Protein AF-0000000084528500 (afdb_homodimer)

Organism: NCBI:txid1123501

InterPro domains:
  IPR003439 ABC transporter-like, ATP-binding domain [PF00005] (22-163)
  IPR003439 ABC transporter-like, ATP-binding domain [PS50893] (4-236)
  IPR003593 AAA+ ATPase domain [SM00382] (30-213)
  IPR008995 Molybdate/tungstate binding, C-terminal [SSF50331] (239-343)
  IPR013611 Transport-associated OB, type 2 [PF08402] (271-343)
  IPR017871 ABC transporter-like, conserved site [PS00211] (136-150)
  IPR027417 P-loop containing nucleoside triphosphate hydrolase [G3DSA:3.40.50.300] (1-238)
  IPR027417 P-loop containing nucleoside triphosphate hydrolase [SSF52540] (4-242)
  IPR050093 ABC Transporter, Small Molecule Importer [PTHR42781] (4-311)

Solvent-accessible surface area (backbone atoms only — not comparable to full-atom values): 35583 Å² total; per-residue (Å²): 98,33,30,37,38,34,44,42,27,20,31,60,56,90,89,51,93,58,49,39,26,48,48,35,64,47,77,42,53,60,36,34,34,36,19,41,31,33,54,84,87,22,25,55,69,58,52,52,31,38,72,40,46,80,36,83,61,70,40,62,46,41,22,52,66,84,38,75,43,79,85,40,53,34,91,74,59,42,40,36,74,39,49,61,87,35,74,70,57,67,90,35,32,43,39,49,48,25,22,40,60,39,51,76,70,64,52,54,68,69,55,36,53,49,48,29,51,52,34,31,46,75,56,70,42,69,89,45,44,78,40,40,51,85,76,43,55,72,66,53,40,44,36,45,33,51,31,27,50,51,63,67,61,46,30,30,43,34,32,37,36,76,54,74,89,48,42,69,70,55,32,54,55,48,49,51,49,52,42,51,50,33,64,74,68,34,34,9,30,42,32,31,38,62,49,64,45,58,39,26,59,57,24,62,28,35,34,35,29,56,83,13,25,72,73,50,73,38,41,40,66,48,49,65,67,57,38,81,40,69,68,50,29,43,73,70,60,41,70,27,75,45,61,36,34,29,52,93,52,25,34,42,38,86,80,42,75,29,62,49,38,90,84,66,69,70,41,67,23,31,37,31,39,46,24,66,57,43,37,82,36,79,49,100,49,42,58,41,66,31,32,27,74,40,77,43,53,43,68,78,31,21,39,33,33,29,36,32,80,90,42,72,40,51,33,36,33,50,50,77,67,42,65,74,60,44,81,72,29,80,51,44,30,14,47,51,35,84,57,50,35,73,29,68,60,132,97,33,30,37,38,34,43,42,27,20,33,62,56,90,90,51,92,58,50,39,26,48,48,34,63,48,77,43,52,62,36,34,34,37,20,41,32,32,55,84,87,22,24,56,68,58,52,51,31,37,72,40,45,79,36,82,60,69,40,62,46,41,23,52,66,83,36,74,42,80,86,40,54,33,92,73,60,40,40,36,76,39,47,62,86,34,75,70,57,67,90,34,30,42,40,50,48,25,24,41,61,38,52,76,71,63,51,54,68,70,55,37,52,51,49,27,52,53,34,31,46,75,57,70,43,71,90,46,44,78,39,38,51,84,77,42,54,72,65,53,42,44,36,46,34,50,32,27,49,50,61,68,59,45,30,30,41,33,33,37,35,77,52,74,90,48,42,69,70,55,33,54,54,49,49,52,49,52,42,50,51,34,63,73,68,33,34,9,30,43,32,32,37,62,49,63,45,60,40,26,58,56,23,62,28,35,34,36,30,54,82,13,25,71,71,50,74,38,40,41,67,47,48,64,68,57,38,79,42,68,69,50,30,43,72,71,61,42,70,28,73,44,61,36,35,30,51,93,53,24,33,42,37,85,80,42,74,29,61,49,37,90,84,64,69,70,41,68,25,31,36,32,40,47,24,66,58,44,38,82,35,79,51,100,50,43,57,41,68,30,31,27,76,40,78,43,53,44,68,78,30,22,38,33,33,30,36,33,81,90,41,72,39,51,32,36,34,52,48,77,66,42,64,75,60,47,82,73,30,79,48,43,29,15,46,50,34,84,56,50,36,73,29,68,61,129

Nearest PDB structures (foldseek):
  2it1-assembly1_B  TM=8.394E-01  e=1.372E-37  Pyrococcus horikoshii
  6yir-assembly1_A  TM=8.709E-01  e=1.595E-36  Bacillus subtilis subsp. subtilis str. 168
  3pux-assembly1_B  TM=8.448E-01  e=1.468E-35  Escherichia coli K-12
  1z47-assembly1_B-2  TM=8.532E-01  e=1.468E-35  Alicyclobacillus acidocaldarius
  2r6g-assembly1_A  TM=8.689E-01  e=7.107E-35  Escherichia coli K-12

Foldseek 3Di:
DWKKWWAQFWADDPPDPDTLAGGDTDIFGQLFEEEAAEDPSSCQVVVLCCQLQVDQTPDTFMDTRRHTCNVPHNLRNLEFEQEEQLPFDQVDFLLCSLLVNVVVVPHDPVLSNVLSQVLCVLLPNHPRRGPGLVVDDSLSSLSSSVSSRPSVPGQEYEYEASPVPDDPVSSVVVLVSVQVVSNVSSHGYYYYDHDLVSSLSRGQWYFYGDNNYTQDIDHSVCLQQPPAAPVSNVSNQWDFKFWFWDDPQWTDTPLGTFGADPPDDTTTFIKTFHQAQKFFDDDPTAKFKWFFADWDDPPQWIWTWTHGDPGIDIHIGGPVVCVVHDHRDIGMIGHDNSRMYTHHDD/DWKKWWAQFWADDPPDPDTLAGGDTDIFGQLFEEEAAEDPSSCQVVVLCCQLQVDQTPDTFMDTRRHTCNVPHNLRSLEFEQEEQLPFDQVDFLLCSLLVNVVVVPHDPVLSNVLSQVLCVLLPNHPRRGPGLVPDDSLSSLSSSVSSRPSVPGQEYEYEASPVPDDPVSSVVVLVSQQVVSNVSSHGYYYYDHDLVSSLSRGQWYFYGDNNYTQDIDHSVCLQQPPAAPVSNVSNQWDFKFWFWDDPQWTDTPLGIFGADPPDDTTTFIKTFHQAQKFFDDDPTAKFKWFFADWDDPPQWIWTWTDGDPGIDIHIGGPVVCVVHDHRDIGMIGHDNSRMYTHHDD

Secondary structure (DSSP, 8-state):
---EEEEEEEE--TT-SS-SEEEEEEEE-TT-EEEEE--TTSSHHHHHHHHHTSS--SEEEEEETTEE-TTS-GGGS-EEEE-TTTT--TTS-HHHHHHHHHHHTT--HHHHHHHHHHHHHHTT-TT-TT--GGGS-HHHHHHHHHHHHHHT--SEEEEESTTTTS-HHHHHHHHHHHHHHHHHHT-EEEEEES-HHHHHHH-SEEEEEETTEEEEEE-HHHHHHS-SSHHHHHHTT--EEEEEEEETTEEEETTEEEEPPTTPPPEEEEEEE-GGG-EES--SS-EEEEEEEEEEE-SSSEEEEEEETTEEEEEEE-HHHHTTS-TT-EEEEE--GGG-EEEPP-/---EEEEEEEE--TT-SS-SEEEEEEEE-TT-EEEEE--TTSSHHHHHHHHHTSS--SEEEEEETTEE-TTS-GGGS-EEEE-TTTT--TTS-HHHHHHHHHHHTT--HHHHHHHHHHHHHHTT-TT-TT--GGGS-HHHHHHHHHHHHHHT--SEEEEESTTTTS-HHHHHHHHHHHHHHHHHHT-EEEEEES-HHHHHHH-SEEEEEETTEEEEEE-HHHHHHS-SSHHHHHHTT--EEEEEEEETTEEEETTEEEEPPTTPPPEEEEEEE-GGG-EES--SS-EEEEEEEEEEE-SSSEEEEEEETTEEEEEEE-HHHHTTS-TT-EEEEE--GGG-EEEPP-

Structure (mmCIF, N/CA/C/O backbone):
data_AF-0000000084528500-model_v1
#
loop_
_entity.id
_entity.type
_entity.pdbx_description
1 polymer 'ABC-type spermidine/putrescine transport system, ATPase component'
#
loop_
_atom_site.group_PDB
_atom_site.id
_atom_site.type_symbol
_atom_site.label_atom_id
_atom_site.label_alt_id
_atom_site.label_comp_id
_atom_site.label_asym_id
_atom_site.label_entity_id
_atom_site.label_seq_id
_atom_site.pdbx_PDB_ins_code
_atom_site.Cartn_x
_atom_site.Cartn_y
_atom_site.Cartn_z
_atom_site.occupancy
_atom_site.B_iso_or_equiv
_atom_site.auth_seq_id
_atom_site.auth_comp_id
_atom_site.auth_asym_id
_atom_site.auth_atom_id
_atom_site.pdbx_PDB_model_num
ATOM 1 N N . MET A 1 1 ? -4.234 -32.219 -4.156 1 77 1 MET A N 1
ATOM 2 C CA . MET A 1 1 ? -3.953 -30.953 -4.801 1 77 1 MET A CA 1
ATOM 3 C C . MET A 1 1 ? -3.949 -31.094 -6.32 1 77 1 MET A C 1
ATOM 5 O O . MET A 1 1 ? -3.816 -32.219 -6.84 1 77 1 MET A O 1
ATOM 9 N N . THR A 1 2 ? -4.445 -29.969 -7.035 1 87.19 2 THR A N 1
ATOM 10 C CA . THR A 1 2 ? -4.719 -30.234 -8.445 1 87.19 2 THR A CA 1
ATOM 11 C C . THR A 1 2 ? -4.297 -29.047 -9.305 1 87.19 2 THR A C 1
ATOM 13 O O . THR A 1 2 ? -4.215 -27.922 -8.812 1 87.19 2 THR A O 1
ATOM 16 N N . ARG A 1 3 ? -3.967 -29.453 -10.445 1 95.12 3 ARG A N 1
ATOM 17 C CA . ARG A 1 3 ? -3.723 -28.453 -11.484 1 95.12 3 ARG A CA 1
ATOM 18 C C . ARG A 1 3 ? -5.02 -27.766 -11.906 1 95.12 3 ARG A C 1
ATOM 20 O O . ARG A 1 3 ? -6.062 -28.422 -12.016 1 95.12 3 ARG A O 1
ATOM 27 N N . VAL A 1 4 ? -4.938 -26.5 -12.078 1 97.75 4 VAL A N 1
ATOM 28 C CA . VAL A 1 4 ? -6.094 -25.734 -12.547 1 97.75 4 VAL A CA 1
ATOM 29 C C . VAL A 1 4 ? -5.82 -25.188 -13.945 1 97.75 4 VAL A C 1
ATOM 31 O O . VAL A 1 4 ? -4.762 -24.609 -14.188 1 97.75 4 VAL A O 1
ATOM 34 N N . THR A 1 5 ? -6.766 -25.406 -14.836 1 98.12 5 THR A N 1
ATOM 35 C CA . THR A 1 5 ? -6.648 -24.875 -16.188 1 98.12 5 THR A CA 1
ATOM 36 C C . THR A 1 5 ? -7.863 -24.031 -16.547 1 98.12 5 THR A C 1
ATOM 38 O O . THR A 1 5 ? -9.008 -24.469 -16.391 1 98.12 5 THR A O 1
ATOM 41 N N . LEU A 1 6 ? -7.621 -22.828 -16.875 1 98.25 6 LEU A N 1
ATOM 42 C CA . LEU A 1 6 ? -8.625 -21.938 -17.438 1 98.25 6 LEU A CA 1
ATOM 43 C C . LEU A 1 6 ? -8.445 -21.812 -18.953 1 98.25 6 LEU A C 1
ATOM 45 O O . LEU A 1 6 ? -7.359 -21.469 -19.422 1 98.25 6 LEU A O 1
ATOM 49 N N . ASP A 1 7 ? -9.484 -22.109 -19.656 1 98.06 7 ASP A N 1
ATOM 50 C CA . ASP A 1 7 ? -9.422 -22.094 -21.109 1 98.06 7 ASP A CA 1
ATOM 51 C C . ASP A 1 7 ? -10.359 -21.047 -21.703 1 98.06 7 ASP A C 1
ATOM 53 O O . ASP A 1 7 ? -11.57 -21.281 -21.812 1 98.06 7 ASP A O 1
ATOM 57 N N . ALA A 1 8 ? -9.812 -19.938 -22.172 1 97.81 8 ALA A N 1
ATOM 58 C CA . ALA A 1 8 ? -10.539 -18.828 -22.797 1 97.81 8 ALA A CA 1
ATOM 59 C C . ALA A 1 8 ? -11.781 -18.453 -22 1 97.81 8 ALA A C 1
ATOM 61 O O . ALA A 1 8 ? -12.867 -18.328 -22.562 1 97.81 8 ALA A O 1
ATOM 62 N N . LEU A 1 9 ? -11.578 -18.422 -20.766 1 97.38 9 LEU A N 1
ATOM 63 C CA . LEU A 1 9 ? -12.68 -18.141 -19.859 1 97.38 9 LEU A CA 1
ATOM 64 C C . LEU A 1 9 ? -13.203 -16.719 -20.062 1 97.38 9 LEU A C 1
ATOM 66 O O . LEU A 1 9 ? -12.438 -15.758 -20.047 1 97.38 9 LEU A O 1
ATOM 70 N N . THR A 1 10 ? -14.484 -16.594 -20.328 1 97.81 10 THR A N 1
ATOM 71 C CA . THR A 1 10 ? -15.102 -15.312 -20.656 1 97.81 10 THR A CA 1
ATOM 72 C C . THR A 1 10 ? -16.359 -15.086 -19.828 1 97.81 10 THR A C 1
ATOM 74 O O . THR A 1 10 ? -17.125 -16.016 -19.594 1 97.81 10 THR A O 1
ATOM 77 N N . ALA A 1 11 ? -16.531 -13.906 -19.297 1 97.12 11 ALA A N 1
ATOM 78 C CA . ALA A 1 11 ? -17.75 -13.516 -18.578 1 97.12 11 ALA A CA 1
ATOM 79 C C . ALA A 1 11 ? -18.281 -12.18 -19.094 1 97.12 11 ALA A C 1
ATOM 81 O O . ALA A 1 11 ? -17.594 -11.156 -19.016 1 97.12 11 ALA A O 1
ATOM 82 N N . VAL A 1 12 ? -19.438 -12.234 -19.594 1 94.5 12 VAL A N 1
ATOM 83 C CA . VAL A 1 12 ? -20.156 -11.031 -20 1 94.5 12 VAL A CA 1
ATOM 84 C C . VAL A 1 12 ? -21.406 -10.867 -19.156 1 94.5 12 VAL A C 1
ATOM 86 O O . VAL A 1 12 ? -22.297 -11.719 -19.172 1 94.5 12 VAL A O 1
ATOM 89 N N . TYR A 1 13 ? -21.438 -9.836 -18.391 1 90.69 13 TYR A N 1
ATOM 90 C CA . TYR A 1 13 ? -22.641 -9.555 -17.609 1 90.69 13 TYR A CA 1
ATOM 91 C C . TYR A 1 13 ? -23.734 -8.992 -18.5 1 90.69 13 TYR A C 1
ATOM 93 O O . TYR A 1 13 ? -23.469 -8.273 -19.453 1 90.69 13 TYR A O 1
ATOM 101 N N . PRO A 1 14 ? -24.953 -9.234 -18.125 1 87.38 14 PRO A N 1
ATOM 102 C CA . PRO A 1 14 ? -26.062 -8.695 -18.922 1 87.38 14 PRO A CA 1
ATOM 103 C C . PRO A 1 14 ? -26.047 -7.168 -18.984 1 87.38 14 PRO A C 1
ATOM 105 O O . PRO A 1 14 ? -25.891 -6.5 -17.969 1 87.38 14 PRO A O 1
ATOM 108 N N . GLY A 1 15 ? -26.094 -6.629 -20.172 1 85.31 15 GLY A N 1
ATOM 109 C CA . GLY A 1 15 ? -26.172 -5.191 -20.375 1 85.31 15 GLY A CA 1
ATOM 110 C C . GLY A 1 15 ? -24.812 -4.516 -20.422 1 85.31 15 GLY A C 1
ATOM 111 O O . GLY A 1 15 ? -24.719 -3.314 -20.688 1 85.31 15 GLY A O 1
ATOM 112 N N . ALA A 1 16 ? -23.844 -5.379 -20.141 1 84.5 16 ALA A N 1
ATOM 113 C CA . ALA A 1 16 ? -22.516 -4.781 -20.156 1 84.5 16 ALA A CA 1
ATOM 114 C C . ALA A 1 16 ? -22.016 -4.539 -21.578 1 84.5 16 ALA A C 1
ATOM 116 O O . ALA A 1 16 ? -22.312 -5.324 -22.484 1 84.5 16 ALA A O 1
ATOM 117 N N . ALA A 1 17 ? -21.328 -3.424 -21.75 1 83.81 17 ALA A N 1
ATOM 118 C CA . ALA A 1 17 ? -20.797 -3.066 -23.062 1 83.81 17 ALA A CA 1
ATOM 119 C C . ALA A 1 17 ? -19.594 -3.926 -23.422 1 83.81 17 ALA A C 1
ATOM 121 O O . ALA A 1 17 ? -19.297 -4.121 -24.609 1 83.81 17 ALA A O 1
ATOM 122 N N . ALA A 1 18 ? -18.906 -4.441 -22.422 1 88.44 18 ALA A N 1
ATOM 123 C CA . ALA A 1 18 ? -17.688 -5.234 -22.625 1 88.44 18 ALA A CA 1
ATOM 124 C C . ALA A 1 18 ? -17.609 -6.371 -21.609 1 88.44 18 ALA A C 1
ATOM 126 O O . ALA A 1 18 ? -18.219 -6.301 -20.531 1 88.44 18 ALA A O 1
ATOM 127 N N . PRO A 1 19 ? -16.875 -7.445 -22.031 1 93.38 19 PRO A N 1
ATOM 128 C CA . PRO A 1 19 ? -16.703 -8.555 -21.094 1 93.38 19 PRO A CA 1
ATOM 129 C C . PRO A 1 19 ? -15.914 -8.164 -19.844 1 93.38 19 PRO A C 1
ATOM 131 O O . PRO A 1 19 ? -14.961 -7.383 -19.938 1 93.38 19 PRO A O 1
ATOM 134 N N . ALA A 1 20 ? -16.312 -8.672 -18.719 1 92.88 20 ALA A N 1
ATOM 135 C CA . ALA A 1 20 ? -15.555 -8.5 -17.484 1 92.88 20 ALA A CA 1
ATOM 136 C C . ALA A 1 20 ? -14.266 -9.305 -17.531 1 92.88 20 ALA A C 1
ATOM 138 O O . ALA A 1 20 ? -13.219 -8.844 -17.062 1 92.88 20 ALA A O 1
ATOM 139 N N . VAL A 1 21 ? -14.375 -10.461 -18.031 1 96.44 21 VAL A N 1
ATOM 140 C CA . VAL A 1 21 ? -13.242 -11.328 -18.328 1 96.44 21 VAL A CA 1
ATOM 141 C C . VAL A 1 21 ? -13.273 -11.742 -19.797 1 96.44 21 VAL A C 1
ATOM 143 O O . VAL A 1 21 ? -14.281 -12.266 -20.281 1 96.44 21 VAL A O 1
ATOM 146 N N . ASP A 1 22 ? -12.188 -11.516 -20.453 1 97.19 22 ASP A N 1
ATOM 147 C CA . ASP A 1 22 ? -12.18 -11.68 -21.891 1 97.19 22 ASP A CA 1
ATOM 148 C C . ASP A 1 22 ? -11.141 -12.711 -22.328 1 97.19 22 ASP A C 1
ATOM 150 O O . ASP A 1 22 ? -10.016 -12.359 -22.703 1 97.19 22 ASP A O 1
ATOM 154 N N . GLY A 1 23 ? -11.578 -13.961 -22.344 1 97.5 23 GLY A N 1
ATOM 155 C CA . GLY A 1 23 ? -10.758 -15.039 -22.891 1 97.5 23 GLY A CA 1
ATOM 156 C C . GLY A 1 23 ? -9.547 -15.352 -22.031 1 97.5 23 GLY A C 1
ATOM 157 O O . GLY A 1 23 ? -8.43 -15.445 -22.547 1 97.5 23 GLY A O 1
ATOM 158 N N . LEU A 1 24 ? -9.719 -15.438 -20.734 1 97.31 24 LEU A N 1
ATOM 159 C CA . LEU A 1 24 ? -8.633 -15.703 -19.812 1 97.31 24 LEU A CA 1
ATOM 160 C C . LEU A 1 24 ? -8.148 -17.141 -19.938 1 97.31 24 LEU A C 1
ATOM 162 O O . LEU A 1 24 ? -8.906 -18.078 -19.672 1 97.31 24 LEU A O 1
ATOM 166 N N . THR A 1 25 ? -6.949 -17.344 -20.406 1 98.25 25 THR A N 1
ATOM 167 C CA . THR A 1 25 ? -6.293 -18.656 -20.469 1 98.25 25 THR A CA 1
ATOM 168 C C . THR A 1 25 ? -5.102 -18.703 -19.516 1 98.25 25 THR A C 1
ATOM 170 O O . THR A 1 25 ? -4.172 -17.906 -19.641 1 98.25 25 THR A O 1
ATOM 173 N N . LEU A 1 26 ? -5.164 -19.609 -18.594 1 97.94 26 LEU A N 1
ATOM 174 C CA . LEU A 1 26 ? -4.156 -19.672 -17.547 1 97.94 26 LEU A CA 1
ATOM 175 C C . LEU A 1 26 ? -4.039 -21.094 -16.984 1 97.94 26 LEU A C 1
ATOM 177 O O . LEU A 1 26 ? -5.051 -21.781 -16.812 1 97.94 26 LEU A O 1
ATOM 181 N N . GLU A 1 27 ? -2.869 -21.5 -16.797 1 97.94 27 GLU A N 1
ATOM 182 C CA . GLU A 1 27 ? -2.607 -22.781 -16.125 1 97.94 27 GLU A CA 1
ATOM 183 C C . GLU A 1 27 ? -1.899 -22.578 -14.797 1 97.94 27 GLU A C 1
ATOM 185 O O . GLU A 1 27 ? -0.938 -21.812 -14.703 1 97.94 27 GLU A O 1
ATOM 190 N N . VAL A 1 28 ? -2.398 -23.219 -13.789 1 98.06 28 VAL A N 1
ATOM 191 C CA . VAL A 1 28 ? -1.789 -23.219 -12.461 1 98.06 28 VAL A CA 1
ATOM 192 C C . VAL A 1 28 ? -1.353 -24.625 -12.094 1 98.06 28 VAL A C 1
ATOM 194 O O . VAL A 1 28 ? -2.18 -25.547 -12.008 1 98.06 28 VAL A O 1
ATOM 197 N N . ALA A 1 29 ? -0.082 -24.797 -11.859 1 97.81 29 ALA A N 1
ATOM 198 C CA . ALA A 1 29 ? 0.453 -26.125 -11.547 1 97.81 29 ALA A CA 1
ATOM 199 C C . ALA A 1 29 ? 0.038 -26.562 -10.141 1 97.81 29 ALA A C 1
ATOM 201 O O . ALA A 1 29 ? -0.334 -25.734 -9.312 1 97.81 29 ALA A O 1
ATOM 202 N N . GLU A 1 30 ? 0.083 -27.859 -10 1 96.94 30 GLU A N 1
ATOM 203 C CA . GLU A 1 30 ? -0.195 -28.422 -8.68 1 96.94 30 GLU A CA 1
ATOM 204 C C . GLU A 1 30 ? 0.741 -27.828 -7.625 1 96.94 30 GLU A C 1
ATOM 206 O O . GLU A 1 30 ? 1.959 -27.812 -7.812 1 96.94 30 GLU A O 1
ATOM 211 N N . GLY A 1 31 ? 0.148 -27.234 -6.574 1 96.56 31 GLY A N 1
ATOM 212 C CA . GLY A 1 31 ? 0.925 -26.703 -5.465 1 96.56 31 GLY A CA 1
ATOM 213 C C . GLY A 1 31 ? 1.456 -25.312 -5.715 1 96.56 31 GLY A C 1
ATOM 214 O O . GLY A 1 31 ? 2.102 -24.719 -4.848 1 96.56 31 GLY A O 1
ATOM 215 N N . GLU A 1 32 ? 1.142 -24.75 -6.828 1 97.62 32 GLU A N 1
ATOM 216 C CA . GLU A 1 32 ? 1.616 -23.422 -7.207 1 97.62 32 GLU A CA 1
ATOM 217 C C . GLU A 1 32 ? 0.691 -22.328 -6.672 1 97.62 32 GLU A C 1
ATOM 219 O O . GLU A 1 32 ? -0.52 -22.531 -6.562 1 97.62 32 GLU A O 1
ATOM 224 N N . LEU A 1 33 ? 1.233 -21.234 -6.277 1 98.06 33 LEU A N 1
ATOM 225 C CA . LEU A 1 33 ? 0.453 -20.031 -5.98 1 98.06 33 LEU A CA 1
ATOM 226 C C . LEU A 1 33 ? 0.587 -19 -7.098 1 98.06 33 LEU A C 1
ATOM 228 O O . LEU A 1 33 ? 1.679 -18.484 -7.34 1 98.06 33 LEU A O 1
ATOM 232 N N . VAL A 1 34 ? -0.53 -18.75 -7.738 1 98.44 34 VAL A N 1
ATOM 233 C CA . VAL A 1 34 ? -0.554 -17.734 -8.797 1 98.44 34 VAL A CA 1
ATOM 234 C C . VAL A 1 34 ? -1.412 -16.547 -8.359 1 98.44 34 VAL A C 1
ATOM 236 O O . VAL A 1 34 ? -2.529 -16.734 -7.871 1 98.44 34 VAL A O 1
ATOM 239 N N . ALA A 1 35 ? -0.857 -15.391 -8.523 1 98 35 ALA A N 1
ATOM 240 C CA . ALA A 1 35 ? -1.612 -14.172 -8.227 1 98 35 ALA A CA 1
ATOM 241 C C . ALA A 1 35 ? -2.207 -13.578 -9.5 1 98 35 ALA A C 1
ATOM 243 O O . ALA A 1 35 ? -1.489 -13.328 -10.469 1 98 35 ALA A O 1
ATOM 244 N N . LEU A 1 36 ? -3.486 -13.461 -9.523 1 97.5 36 LEU A N 1
ATOM 245 C CA . LEU A 1 36 ? -4.137 -12.609 -10.516 1 97.5 36 LEU A CA 1
ATOM 246 C C . LEU A 1 36 ? -4.09 -11.148 -10.094 1 97.5 36 LEU A C 1
ATOM 248 O O . LEU A 1 36 ? -4.797 -10.734 -9.172 1 97.5 36 LEU A O 1
ATOM 252 N N . LEU A 1 37 ? -3.266 -10.438 -10.797 1 95.19 37 LEU A N 1
ATOM 253 C CA . LEU A 1 37 ? -2.986 -9.055 -10.438 1 95.19 37 LEU A CA 1
ATOM 254 C C . LEU A 1 37 ? -3.574 -8.094 -11.461 1 95.19 37 LEU A C 1
ATOM 256 O O . LEU A 1 37 ? -3.502 -8.352 -12.672 1 95.19 37 LEU A O 1
ATOM 260 N N . GLY A 1 38 ? -4.148 -7.016 -11 1 91.75 38 GLY A N 1
ATOM 261 C CA . GLY A 1 38 ? -4.727 -5.984 -11.844 1 91.75 38 GLY A CA 1
ATOM 262 C C . GLY A 1 38 ? -5.461 -4.914 -11.055 1 91.75 38 GLY A C 1
ATOM 263 O O . GLY A 1 38 ? -5.621 -5.027 -9.844 1 91.75 38 GLY A O 1
ATOM 264 N N . PRO A 1 39 ? -5.852 -3.91 -11.773 1 87.44 39 PRO A N 1
ATOM 265 C CA . PRO A 1 39 ? -6.59 -2.838 -11.102 1 87.44 39 PRO A CA 1
ATOM 266 C C . PRO A 1 39 ? -7.984 -3.271 -10.656 1 87.44 39 PRO A C 1
ATOM 268 O O . PRO A 1 39 ? -8.438 -4.363 -11.008 1 87.44 39 PRO A O 1
ATOM 271 N N . SER A 1 40 ? -8.523 -2.443 -9.82 1 80 40 SER A N 1
ATOM 272 C CA . SER A 1 40 ? -9.883 -2.732 -9.383 1 80 40 SER A CA 1
ATOM 273 C C . SER A 1 40 ? -10.844 -2.764 -10.57 1 80 40 SER A C 1
ATOM 275 O O . SER A 1 40 ? -10.734 -1.949 -11.484 1 80 40 SER A O 1
ATOM 277 N N . GLY A 1 41 ? -11.695 -3.701 -10.602 1 77.69 41 GLY A N 1
ATOM 278 C CA . GLY A 1 41 ? -12.742 -3.756 -11.609 1 77.69 41 GLY A CA 1
ATOM 279 C C . GLY A 1 41 ? -12.297 -4.434 -12.891 1 77.69 41 GLY A C 1
ATOM 280 O O . GLY A 1 41 ? -13.031 -4.43 -13.891 1 77.69 41 GLY A O 1
ATOM 281 N N . CYS A 1 42 ? -11.164 -5.043 -12.844 1 82.38 42 CYS A N 1
ATOM 282 C CA . CYS A 1 42 ? -10.664 -5.594 -14.102 1 82.38 42 CYS A CA 1
ATOM 283 C C . CYS A 1 42 ? -11.109 -7.039 -14.273 1 82.38 42 CYS A C 1
ATOM 285 O O . CYS A 1 42 ? -10.656 -7.723 -15.195 1 82.38 42 CYS A O 1
ATOM 287 N N . GLY A 1 43 ? -11.891 -7.578 -13.305 1 89 43 GLY A N 1
ATOM 288 C CA . GLY A 1 43 ? -12.492 -8.883 -13.547 1 89 43 GLY A CA 1
ATOM 289 C C . GLY A 1 43 ? -11.883 -9.984 -12.703 1 89 43 GLY A C 1
ATOM 290 O O . GLY A 1 43 ? -12.234 -11.156 -12.852 1 89 43 GLY A O 1
ATOM 291 N N . LYS A 1 44 ? -10.977 -9.688 -11.852 1 92.69 44 LYS A N 1
ATOM 292 C CA . LYS A 1 44 ? -10.266 -10.695 -11.062 1 92.69 44 LYS A CA 1
ATOM 293 C C . LYS A 1 44 ? -11.227 -11.492 -10.195 1 92.69 44 LYS A C 1
ATOM 295 O O . LYS A 1 44 ? -11.195 -12.727 -10.195 1 92.69 44 LYS A O 1
ATOM 300 N N . THR A 1 45 ? -12.125 -10.758 -9.5 1 90.31 45 THR A N 1
ATOM 301 C CA . THR A 1 45 ? -13.102 -11.406 -8.641 1 90.31 45 THR A CA 1
ATOM 302 C C . THR A 1 45 ? -14.07 -12.25 -9.469 1 90.31 45 THR A C 1
ATOM 304 O O . THR A 1 45 ? -14.445 -13.352 -9.062 1 90.31 45 THR A O 1
ATOM 307 N N . THR A 1 46 ? -14.438 -11.766 -10.609 1 94 46 THR A N 1
ATOM 308 C CA . THR A 1 46 ? -15.297 -12.5 -11.531 1 94 46 THR A CA 1
ATOM 309 C C . THR A 1 46 ? -14.641 -13.812 -11.953 1 94 46 THR A C 1
ATOM 311 O O . THR A 1 46 ? -15.281 -14.867 -11.953 1 94 46 THR A O 1
ATOM 314 N N . ALA A 1 47 ? -13.414 -13.758 -12.258 1 96.25 47 ALA A N 1
ATOM 315 C CA . ALA A 1 47 ? -12.672 -14.953 -12.633 1 96.25 47 ALA A CA 1
ATOM 316 C C . ALA A 1 47 ? -12.648 -15.969 -11.5 1 96.25 47 ALA A C 1
ATOM 318 O O . ALA A 1 47 ? -12.883 -17.156 -11.711 1 96.25 47 ALA A O 1
ATOM 319 N N . LEU A 1 48 ? -12.367 -15.492 -10.289 1 96.44 48 LEU A N 1
ATOM 320 C CA . LEU A 1 48 ? -12.305 -16.375 -9.125 1 96.44 48 LEU A CA 1
ATOM 321 C C . LEU A 1 48 ? -13.648 -17.047 -8.883 1 96.44 48 LEU A C 1
ATOM 323 O O . LEU A 1 48 ? -13.695 -18.234 -8.562 1 96.44 48 LEU A O 1
ATOM 327 N N . LYS A 1 49 ? -14.719 -16.328 -9.055 1 96.38 49 LYS A N 1
ATOM 328 C CA . LYS A 1 49 ? -16.062 -16.875 -8.859 1 96.38 49 LYS A CA 1
ATOM 329 C C . LYS A 1 49 ? -16.375 -17.953 -9.891 1 96.38 49 LYS A C 1
ATOM 331 O O . LYS A 1 49 ? -17.047 -18.938 -9.578 1 96.38 49 LYS A O 1
ATOM 336 N N . MET A 1 50 ? -15.906 -17.75 -11.086 1 97.44 50 MET A N 1
ATOM 337 C CA . MET A 1 50 ? -16.094 -18.781 -12.109 1 97.44 50 MET A CA 1
ATOM 338 C C . MET A 1 50 ? -15.336 -20.047 -11.758 1 97.44 50 MET A C 1
ATOM 340 O O . MET A 1 50 ? -15.852 -21.156 -11.93 1 97.44 50 MET A O 1
ATOM 344 N N . VAL A 1 51 ? -14.164 -19.891 -11.203 1 97.56 51 VAL A N 1
ATOM 345 C CA . VAL A 1 51 ? -13.359 -21.047 -10.82 1 97.56 51 VAL A CA 1
ATOM 346 C C . VAL A 1 51 ? -14.031 -21.781 -9.656 1 97.56 51 VAL A C 1
ATOM 348 O O . VAL A 1 51 ? -14.078 -23.016 -9.641 1 97.56 51 VAL A O 1
ATOM 351 N N . ALA A 1 52 ? -14.594 -21.031 -8.742 1 96.44 52 ALA A N 1
ATOM 352 C CA . ALA A 1 52 ? -15.242 -21.594 -7.562 1 96.44 52 ALA A CA 1
ATOM 353 C C . ALA A 1 52 ? -16.594 -22.203 -7.918 1 96.44 52 ALA A C 1
ATOM 355 O O . ALA A 1 52 ? -17.172 -22.953 -7.125 1 96.44 52 ALA A O 1
ATOM 356 N N . GLY A 1 53 ? -17.156 -21.812 -9.031 1 96.25 53 GLY A N 1
ATOM 357 C CA . GLY A 1 53 ? -18.453 -22.312 -9.453 1 96.25 53 GLY A CA 1
ATOM 358 C C . GLY A 1 53 ? -19.609 -21.438 -8.984 1 96.25 53 GLY A C 1
ATOM 359 O O . GLY A 1 53 ? -20.766 -21.828 -9.07 1 96.25 53 GLY A O 1
ATOM 360 N N . LEU A 1 54 ? -19.328 -20.266 -8.547 1 95.38 54 LEU A N 1
ATOM 361 C CA . LEU A 1 54 ? -20.344 -19.344 -8.039 1 95.38 54 LEU A CA 1
ATOM 362 C C . LEU A 1 54 ? -20.891 -18.484 -9.164 1 95.38 54 LEU A C 1
ATOM 364 O O . LEU A 1 54 ? -21.922 -17.812 -8.992 1 95.38 54 LEU A O 1
ATOM 368 N N . LEU A 1 55 ? -20.219 -18.469 -10.297 1 95 55 LEU A N 1
ATOM 369 C CA . LEU A 1 55 ? -20.656 -17.781 -11.508 1 95 55 LEU A CA 1
ATOM 370 C C . LEU A 1 55 ? -20.391 -18.641 -12.742 1 95 55 LEU A C 1
ATOM 372 O O . LEU A 1 55 ? -19.297 -19.172 -12.914 1 95 55 LEU A O 1
ATOM 376 N N . ALA A 1 56 ? -21.422 -18.781 -13.516 1 95.62 56 ALA A N 1
ATOM 377 C CA . ALA A 1 56 ? -21.25 -19.531 -14.758 1 95.62 56 ALA A CA 1
ATOM 378 C C . ALA A 1 56 ? -20.562 -18.672 -15.828 1 95.62 56 ALA A C 1
ATOM 380 O O . ALA A 1 56 ? -20.984 -17.531 -16.078 1 95.62 56 ALA A O 1
ATOM 381 N N . PRO A 1 57 ? -19.578 -19.172 -16.422 1 97.31 57 PRO A N 1
ATOM 382 C CA . PRO A 1 57 ? -18.969 -18.406 -17.516 1 97.31 57 PRO A CA 1
ATOM 383 C C . PRO A 1 57 ? -19.891 -18.297 -18.734 1 97.31 57 PRO A C 1
ATOM 385 O O . PRO A 1 57 ? -20.734 -19.156 -18.953 1 97.31 57 PRO A O 1
ATOM 388 N N . THR A 1 58 ? -19.672 -17.188 -19.438 1 97.12 58 THR A N 1
ATOM 389 C CA . THR A 1 58 ? -20.359 -17.047 -20.719 1 97.12 58 THR A CA 1
ATOM 390 C C . THR A 1 58 ? -19.797 -18.031 -21.734 1 97.12 58 THR A C 1
ATOM 392 O O . THR A 1 58 ? -20.547 -18.625 -22.516 1 97.12 58 THR A O 1
ATOM 395 N N . SER A 1 59 ? -18.531 -18.156 -21.75 1 97.5 59 SER A N 1
ATOM 396 C CA . SER A 1 59 ? -17.844 -19.141 -22.578 1 97.5 59 SER A CA 1
ATOM 397 C C . SER A 1 59 ? -16.516 -19.547 -21.969 1 97.5 59 SER A C 1
ATOM 399 O O . SER A 1 59 ? -16.047 -18.906 -21.016 1 97.5 59 SER A O 1
ATOM 401 N N . GLY A 1 60 ? -15.984 -20.656 -22.484 1 97.94 60 GLY A N 1
ATOM 402 C CA . GLY A 1 60 ? -14.727 -21.188 -21.969 1 97.94 60 GLY A CA 1
ATOM 403 C C . GLY A 1 60 ? -14.914 -22.344 -21 1 97.94 60 GLY A C 1
ATOM 404 O O . GLY A 1 60 ? -16.016 -22.891 -20.891 1 97.94 60 GLY A O 1
ATOM 405 N N . ASP A 1 61 ? -13.742 -22.703 -20.375 1 98.12 61 ASP A N 1
ATOM 406 C CA . ASP A 1 61 ? -13.805 -23.875 -19.5 1 98.12 61 ASP A CA 1
ATOM 407 C C . ASP A 1 61 ? -12.867 -23.734 -18.312 1 98.12 61 ASP A C 1
ATOM 409 O O . ASP A 1 61 ? -11.938 -22.922 -18.328 1 98.12 61 ASP A O 1
ATOM 413 N N . VAL A 1 62 ? -13.227 -24.391 -17.266 1 98.06 62 VAL A N 1
ATOM 414 C CA . VAL A 1 62 ? -12.398 -24.547 -16.078 1 98.06 62 VAL A CA 1
ATOM 415 C C . VAL A 1 62 ? -12.18 -26.031 -15.797 1 98.06 62 VAL A C 1
ATOM 417 O O . VAL A 1 62 ? -13.141 -26.812 -15.719 1 98.06 62 VAL A O 1
ATOM 420 N N . ALA A 1 63 ? -10.93 -26.406 -15.594 1 98.19 63 ALA A N 1
ATOM 421 C CA . ALA A 1 63 ? -10.648 -27.812 -15.344 1 98.19 63 ALA A CA 1
ATOM 422 C C . ALA A 1 63 ? -9.75 -27.969 -14.117 1 98.19 63 ALA A C 1
ATOM 424 O O . ALA A 1 63 ? -8.844 -27.172 -13.891 1 98.19 63 ALA A O 1
ATOM 425 N N . PHE A 1 64 ? -10.078 -28.984 -13.328 1 97.12 64 PHE A N 1
ATOM 426 C CA . PHE A 1 64 ? -9.234 -29.453 -12.242 1 97.12 64 PHE A CA 1
ATOM 427 C C . PHE A 1 64 ? -8.656 -30.828 -12.555 1 97.12 64 PHE A C 1
ATOM 429 O O . PHE A 1 64 ? -9.398 -31.766 -12.797 1 97.12 64 PHE A O 1
ATOM 436 N N . GLY A 1 65 ? -7.383 -30.891 -12.609 1 95.38 65 GLY A N 1
ATOM 437 C CA . GLY A 1 65 ? -6.766 -32.156 -12.945 1 95.38 65 GLY A CA 1
ATOM 438 C C . GLY A 1 65 ? -7.168 -32.656 -14.312 1 95.38 65 GLY A C 1
ATOM 439 O O . GLY A 1 65 ? -7.434 -33.875 -14.484 1 95.38 65 GLY A O 1
ATOM 440 N N . GLY A 1 66 ? -7.426 -31.797 -15.125 1 95 66 GLY A N 1
ATOM 441 C CA . GLY A 1 66 ? -7.734 -32.156 -16.5 1 95 66 GLY A CA 1
ATOM 442 C C . GLY A 1 66 ? -9.211 -32.438 -16.719 1 95 66 GLY A C 1
ATOM 443 O O . GLY A 1 66 ? -9.633 -32.719 -17.844 1 95 66 GLY A O 1
ATOM 444 N N . ARG A 1 67 ? -9.992 -32.344 -15.719 1 96.19 67 ARG A N 1
ATOM 445 C CA . ARG A 1 67 ? -11.422 -32.594 -15.844 1 96.19 67 ARG A CA 1
ATOM 446 C C . ARG A 1 67 ? -12.219 -31.297 -15.703 1 96.19 67 ARG A C 1
ATOM 448 O O . ARG A 1 67 ? -12.016 -30.547 -14.75 1 96.19 67 ARG A O 1
ATOM 455 N N . SER A 1 68 ? -13.062 -31.141 -16.625 1 97.75 68 SER A N 1
ATOM 456 C CA . SER A 1 68 ? -13.898 -29.953 -16.578 1 97.75 68 SER A CA 1
ATOM 457 C C . SER A 1 68 ? -14.773 -29.938 -15.32 1 97.75 68 SER A C 1
ATOM 459 O O . SER A 1 68 ? -15.344 -30.953 -14.945 1 97.75 68 SER A O 1
ATOM 461 N N . VAL A 1 69 ? -14.875 -28.797 -14.688 1 97.06 69 VAL A N 1
ATOM 462 C CA . VAL A 1 69 ? -15.68 -28.703 -13.469 1 97.06 69 VAL A CA 1
ATOM 463 C C . VAL A 1 69 ? -16.875 -27.781 -13.711 1 97.06 69 VAL A C 1
ATOM 465 O O . VAL A 1 69 ? -17.547 -27.375 -12.758 1 97.06 69 VAL A O 1
ATOM 468 N N . LEU A 1 70 ? -17.156 -27.422 -14.883 1 96.31 70 LEU A N 1
ATOM 469 C CA . LEU A 1 70 ? -18.219 -26.484 -15.18 1 96.31 70 LEU A CA 1
ATOM 470 C C . LEU A 1 70 ? -19.562 -26.984 -14.648 1 96.31 70 LEU A C 1
ATOM 472 O O . LEU A 1 70 ? -20.375 -26.203 -14.172 1 96.31 70 LEU A O 1
ATOM 476 N N . GLU A 1 71 ? -19.734 -28.297 -14.695 1 95.12 71 GLU A N 1
ATOM 47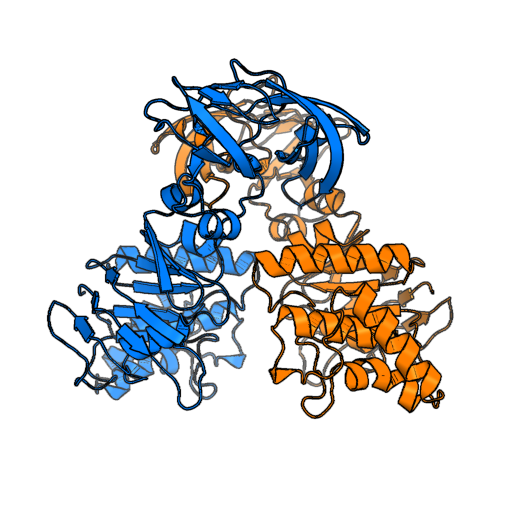7 C CA . GLU A 1 71 ? -21.016 -28.875 -14.305 1 95.12 71 GLU A CA 1
ATOM 478 C C . GLU A 1 71 ? -20.984 -29.359 -12.859 1 95.12 71 GLU A C 1
ATOM 480 O O . GLU A 1 71 ? -21.984 -29.891 -12.352 1 95.12 71 GLU A O 1
ATOM 485 N N . VAL A 1 72 ? -19.891 -29.25 -12.297 1 95.75 72 VAL A N 1
ATOM 486 C CA . VAL A 1 72 ? -19.766 -29.641 -10.898 1 95.75 72 VAL A CA 1
ATOM 487 C C . VAL A 1 72 ? -20.219 -28.5 -9.992 1 95.75 72 VAL A C 1
ATOM 489 O O . VAL A 1 72 ? -19.719 -27.375 -10.117 1 95.75 72 VAL A O 1
ATOM 492 N N . PRO A 1 73 ? -21.109 -28.734 -9.133 1 94.44 73 PRO A N 1
ATOM 493 C CA . PRO A 1 73 ? -21.547 -27.672 -8.227 1 94.44 73 PRO A CA 1
ATOM 494 C C . PRO A 1 73 ? -20.438 -27.203 -7.285 1 94.44 73 PRO A C 1
ATOM 496 O O . PRO A 1 73 ? -19.5 -27.953 -7.016 1 94.44 73 PRO A O 1
ATOM 499 N N . PRO A 1 74 ? -20.5 -25.969 -6.809 1 93.38 74 PRO A N 1
ATOM 500 C CA . PRO A 1 74 ? -19.438 -25.375 -5.988 1 93.38 74 PRO A CA 1
ATOM 501 C C . PRO A 1 74 ? -19.094 -26.219 -4.77 1 93.38 74 PRO A C 1
ATOM 503 O O . PRO A 1 74 ? -17.922 -26.391 -4.441 1 93.38 74 PRO A O 1
ATOM 506 N N . GLU A 1 75 ? -20.109 -26.875 -4.152 1 89.81 75 GLU A N 1
ATOM 507 C CA . GLU A 1 75 ? -19.891 -27.578 -2.896 1 89.81 75 GLU A CA 1
ATOM 508 C C . GLU A 1 75 ? -19.125 -28.875 -3.127 1 89.81 75 GLU A C 1
ATOM 510 O O . GLU A 1 75 ? -18.594 -29.469 -2.184 1 89.81 75 GLU A O 1
ATOM 515 N N . ARG A 1 76 ? -19.062 -29.297 -4.367 1 91.69 76 ARG A N 1
ATOM 516 C CA . ARG A 1 76 ? -18.406 -30.562 -4.684 1 91.69 76 ARG A CA 1
ATOM 517 C C . ARG A 1 76 ? -17.141 -30.344 -5.516 1 91.69 76 ARG A C 1
ATOM 519 O O . ARG A 1 76 ? -16.453 -31.297 -5.887 1 91.69 76 ARG A O 1
ATOM 526 N N . ARG A 1 77 ? -16.828 -29.141 -5.781 1 92.75 77 ARG A N 1
ATOM 527 C CA . ARG A 1 77 ? -15.773 -28.797 -6.73 1 92.75 77 ARG A CA 1
ATOM 528 C C . ARG A 1 77 ? -14.391 -28.953 -6.109 1 92.75 77 ARG A C 1
ATOM 530 O O . ARG A 1 77 ? -13.391 -29.078 -6.82 1 92.75 77 ARG A O 1
ATOM 537 N N . GLY A 1 78 ? -14.367 -28.891 -4.785 1 93.12 78 GLY A N 1
ATOM 538 C CA . GLY A 1 78 ? -13.094 -29 -4.09 1 93.12 78 GLY A CA 1
ATOM 539 C C . GLY A 1 78 ? -12.336 -27.688 -4.012 1 93.12 78 GLY A C 1
ATOM 540 O O . GLY A 1 78 ? -11.164 -27.672 -3.645 1 93.12 78 GLY A O 1
ATOM 541 N N . ALA A 1 79 ? -12.938 -26.672 -4.434 1 95.56 79 ALA A N 1
ATOM 542 C CA . ALA A 1 79 ? -12.359 -25.344 -4.324 1 95.56 79 ALA A CA 1
ATOM 543 C C . ALA A 1 79 ? -13.016 -24.547 -3.199 1 95.56 79 ALA A C 1
ATOM 545 O O . ALA A 1 79 ? -14.234 -24.625 -3.004 1 95.56 79 ALA A O 1
ATOM 546 N N . VAL A 1 80 ? -12.188 -23.906 -2.434 1 95.06 80 VAL A N 1
ATOM 547 C CA . VAL A 1 80 ? -12.719 -23.062 -1.359 1 95.06 80 VAL A CA 1
ATOM 548 C C . VAL A 1 80 ? -12.281 -21.625 -1.564 1 95.06 80 VAL A C 1
ATOM 550 O O . VAL A 1 80 ? -11.109 -21.344 -1.822 1 95.06 80 VAL A O 1
ATOM 553 N N . LEU A 1 81 ? -13.211 -20.766 -1.493 1 95.25 81 LEU A N 1
ATOM 554 C CA . LEU A 1 81 ? -12.984 -19.328 -1.701 1 95.25 81 LEU A CA 1
ATOM 555 C C . LEU A 1 81 ? -13.023 -18.578 -0.377 1 95.25 81 LEU A C 1
ATOM 557 O O . LEU A 1 81 ? -13.961 -18.719 0.403 1 95.25 81 LEU A O 1
ATOM 561 N N . VAL A 1 82 ? -11.953 -17.891 -0.153 1 94.12 82 VAL A N 1
ATOM 562 C CA . VAL A 1 82 ? -11.938 -16.922 0.944 1 94.12 82 VAL A CA 1
ATOM 563 C C . VAL A 1 82 ? -12.219 -15.523 0.408 1 94.12 82 VAL A C 1
ATOM 565 O O . VAL A 1 82 ? -11.398 -14.938 -0.299 1 94.12 82 VAL A O 1
ATOM 568 N N . MET A 1 83 ? -13.359 -15.016 0.817 1 88.81 83 MET A N 1
ATOM 569 C CA . MET A 1 83 ? -13.805 -13.711 0.317 1 88.81 83 MET A CA 1
ATOM 570 C C . MET A 1 83 ? -13.133 -12.578 1.085 1 88.81 83 MET A C 1
ATOM 572 O O . MET A 1 83 ? -12.594 -12.789 2.174 1 88.81 83 MET A O 1
ATOM 576 N N . GLN A 1 84 ? -13.227 -11.43 0.42 1 81.25 84 GLN A N 1
ATOM 577 C CA . GLN A 1 84 ? -12.781 -10.219 1.096 1 81.25 84 GLN A CA 1
ATOM 578 C C . GLN A 1 84 ? -13.547 -10.008 2.402 1 81.25 84 GLN A C 1
ATOM 580 O O . GLN A 1 84 ? -14.766 -10.148 2.443 1 81.25 84 GLN A O 1
ATOM 585 N N . GLY A 1 85 ? -12.844 -9.789 3.479 1 79.88 85 GLY A N 1
ATOM 586 C CA . GLY A 1 85 ? -13.461 -9.594 4.781 1 79.88 85 GLY A CA 1
ATOM 587 C C . GLY A 1 85 ? -13.703 -10.898 5.527 1 79.88 85 GLY A C 1
ATOM 588 O O . GLY A 1 85 ? -14.109 -10.891 6.688 1 79.88 85 GLY A O 1
ATOM 589 N N . GLY A 1 86 ? -13.523 -11.992 4.926 1 81 86 GLY A N 1
ATOM 590 C CA . GLY A 1 86 ? -13.57 -13.312 5.535 1 81 86 GLY A CA 1
ATOM 591 C C . GLY A 1 86 ? -14.984 -13.844 5.695 1 81 86 GLY A C 1
ATOM 592 O O . GLY A 1 86 ? -15.203 -15.055 5.66 1 81 86 GLY A O 1
ATOM 593 N N . LEU A 1 87 ? -15.953 -12.953 5.871 1 82.94 87 LEU A N 1
ATOM 594 C CA . LEU A 1 87 ? -17.375 -13.266 5.996 1 82.94 87 LEU A CA 1
ATOM 595 C C . LEU A 1 87 ? -17.609 -14.32 7.066 1 82.94 87 LEU A C 1
ATOM 597 O O . LEU A 1 87 ? -18.266 -15.336 6.812 1 82.94 87 LEU A O 1
ATOM 601 N N . LEU A 1 88 ? -17.016 -14.164 8.242 1 92.38 88 LEU A N 1
ATOM 602 C CA . LEU A 1 88 ? -17.203 -15.102 9.352 1 92.38 88 LEU A CA 1
ATOM 603 C C . LEU A 1 88 ? -18.641 -15.062 9.859 1 92.38 88 LEU A C 1
ATOM 605 O O . LEU A 1 88 ? -19.312 -14.031 9.773 1 92.38 88 LEU A O 1
ATOM 609 N N . PHE A 1 89 ? -19.125 -16.172 10.328 1 93.12 89 PHE A N 1
ATOM 610 C CA . PHE A 1 89 ? -20.422 -16.203 10.977 1 93.12 89 PHE A CA 1
ATOM 611 C C . PHE A 1 89 ? -20.375 -15.516 12.336 1 93.12 89 PHE A C 1
ATOM 613 O O . PHE A 1 89 ? -19.766 -16.031 13.273 1 93.12 89 PHE A O 1
ATOM 620 N N . PRO A 1 90 ? -21.047 -14.438 12.422 1 90.56 90 PRO A N 1
ATOM 621 C CA . PRO A 1 90 ? -20.875 -13.609 13.617 1 90.56 90 PRO A CA 1
ATOM 622 C C . PRO A 1 90 ? -21.422 -14.281 14.875 1 90.56 90 PRO A C 1
ATOM 624 O O . PRO A 1 90 ? -21 -13.953 15.992 1 90.56 90 PRO A O 1
ATOM 627 N N . TYR A 1 91 ? -22.312 -15.25 14.734 1 92.44 91 TYR A N 1
ATOM 628 C CA . TYR A 1 91 ? -23 -15.844 15.883 1 92.44 91 TYR A CA 1
ATOM 629 C C . TYR A 1 91 ? -22.312 -17.141 16.297 1 92.44 91 TYR A C 1
ATOM 631 O O . TYR A 1 91 ? -22.703 -17.766 17.297 1 92.44 91 TYR A O 1
ATOM 639 N N . MET A 1 92 ? -21.344 -17.578 15.578 1 95.12 92 MET A N 1
ATOM 640 C CA . MET A 1 92 ? -20.609 -18.797 15.891 1 95.12 92 MET A CA 1
ATOM 641 C C . MET A 1 92 ? -19.281 -18.484 16.562 1 95.12 92 MET A C 1
ATOM 643 O O . MET A 1 92 ? -18.703 -17.406 16.328 1 95.12 92 MET A O 1
ATOM 647 N N . SER A 1 93 ? -18.891 -19.391 17.344 1 96.25 93 SER A N 1
ATOM 648 C CA . SER A 1 93 ? -17.547 -19.281 17.906 1 96.25 93 SER A CA 1
ATOM 649 C C . SER A 1 93 ? -16.484 -19.438 16.828 1 96.25 93 SER A C 1
ATOM 651 O O . SER A 1 93 ? -16.781 -19.875 15.703 1 96.25 93 SER A O 1
ATOM 653 N N . VAL A 1 94 ? -15.297 -19.078 17.172 1 97.06 94 VAL A N 1
ATOM 654 C CA . VAL A 1 94 ? -14.164 -19.25 16.266 1 97.06 94 VAL A CA 1
ATOM 655 C C . VAL A 1 94 ? -14.031 -20.719 15.883 1 97.06 94 VAL A C 1
ATOM 657 O O . VAL A 1 94 ? -13.906 -21.047 14.703 1 97.06 94 VAL A O 1
ATOM 660 N N . ALA A 1 95 ? -14.141 -21.562 16.875 1 96.88 95 ALA A N 1
ATOM 661 C CA . ALA A 1 95 ? -14.039 -23 16.625 1 96.88 95 ALA A CA 1
ATOM 662 C C . ALA A 1 95 ? -15.172 -23.469 15.711 1 96.88 95 ALA A C 1
ATOM 664 O O . ALA A 1 95 ? -14.953 -24.297 14.82 1 96.88 95 ALA A O 1
ATOM 665 N N . ASP A 1 96 ? -16.328 -22.984 15.914 1 95.75 96 ASP A N 1
ATOM 666 C CA . ASP A 1 96 ? -17.469 -23.375 15.102 1 95.75 96 ASP A CA 1
ATOM 667 C C . ASP A 1 96 ? -17.328 -22.859 13.672 1 95.75 96 ASP A C 1
ATOM 669 O O . ASP A 1 96 ? -17.75 -23.516 12.727 1 95.75 96 ASP A O 1
ATOM 673 N N . ASN A 1 97 ? -16.828 -21.641 13.586 1 97 97 ASN A N 1
ATOM 674 C CA . ASN A 1 97 ? -16.547 -21.125 12.258 1 97 97 ASN A CA 1
ATOM 675 C C . ASN A 1 97 ? -15.586 -22.031 11.492 1 97 97 ASN A C 1
ATOM 677 O O . ASN A 1 97 ? -15.875 -22.438 10.359 1 97 97 ASN A O 1
ATOM 681 N N . VAL A 1 98 ? -14.555 -22.391 12.148 1 97.31 98 VAL A N 1
ATOM 682 C CA . VAL A 1 98 ? -13.5 -23.188 11.523 1 97.31 98 VAL A CA 1
ATOM 683 C C . VAL A 1 98 ? -14.031 -24.594 11.211 1 97.31 98 VAL A C 1
ATOM 685 O O . VAL A 1 98 ? -13.758 -25.141 10.141 1 97.31 98 VAL A O 1
ATOM 688 N N . GLY A 1 99 ? -14.875 -25.109 12.078 1 96.31 99 GLY A N 1
ATOM 689 C CA . GLY A 1 99 ? -15.352 -26.469 11.922 1 96.31 99 GLY A CA 1
ATOM 690 C C . GLY A 1 99 ? -16.609 -26.578 11.07 1 96.31 99 GLY A C 1
ATOM 691 O O . GLY A 1 99 ? -17.094 -27.672 10.805 1 96.31 99 GLY A O 1
ATOM 692 N N . PHE A 1 100 ? -17.078 -25.5 10.602 1 94.25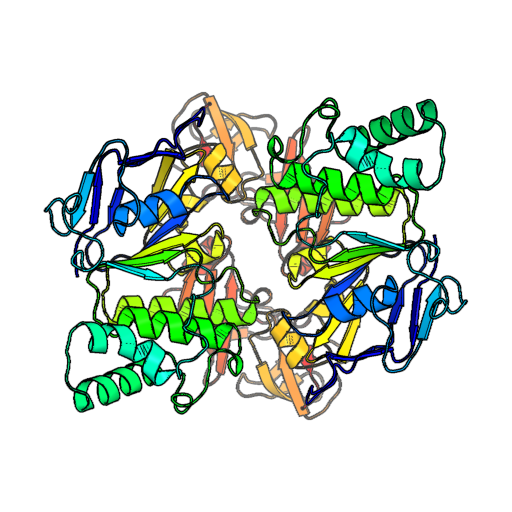 100 PHE A N 1
ATOM 693 C CA . PHE A 1 100 ? -18.375 -25.469 9.938 1 94.25 100 PHE A CA 1
ATOM 694 C C . PHE A 1 100 ? -18.391 -26.391 8.727 1 94.25 100 PHE A C 1
ATOM 696 O O . PHE A 1 100 ? -19.328 -27.188 8.555 1 94.25 100 PHE A O 1
ATOM 703 N N . GLY A 1 101 ? -17.375 -26.25 7.91 1 92.75 101 GLY A N 1
ATOM 704 C CA . GLY A 1 101 ? -17.297 -27.062 6.711 1 92.75 101 GLY A CA 1
ATOM 705 C C . GLY A 1 101 ? -17.266 -28.562 7.008 1 92.75 101 GLY A C 1
ATOM 706 O O . GLY A 1 101 ? -17.859 -29.359 6.289 1 92.75 101 GLY A O 1
ATOM 707 N N . LEU A 1 102 ? -16.609 -28.953 8.031 1 95.25 102 LEU A N 1
ATOM 708 C CA . LEU A 1 102 ? -16.531 -30.344 8.43 1 95.25 102 LEU A CA 1
ATOM 709 C C . LEU A 1 102 ? -17.891 -30.844 8.93 1 95.25 102 LEU A C 1
ATOM 711 O O . LEU A 1 102 ? -18.297 -31.969 8.641 1 95.25 102 LEU A O 1
ATOM 715 N N . ARG A 1 103 ? -18.547 -29.953 9.625 1 94.12 103 ARG A N 1
ATOM 716 C CA . ARG A 1 103 ? -19.875 -30.281 10.109 1 94.12 103 ARG A CA 1
ATOM 717 C C . ARG A 1 103 ? -20.844 -30.531 8.953 1 94.12 103 ARG A C 1
ATOM 719 O O . ARG A 1 103 ? -21.609 -31.5 8.977 1 94.12 103 ARG A O 1
ATOM 726 N N . MET A 1 104 ? -20.75 -29.703 8.008 1 91.44 104 MET A N 1
ATOM 727 C CA . MET A 1 104 ? -21.609 -29.828 6.844 1 91.44 104 MET A CA 1
ATOM 728 C C . MET A 1 104 ? -21.312 -31.109 6.074 1 91.44 104 MET A C 1
ATOM 730 O O . MET A 1 104 ? -22.203 -31.656 5.414 1 91.44 104 MET A O 1
ATOM 734 N N . ARG A 1 105 ? -20.109 -31.594 6.203 1 91.81 105 ARG A N 1
ATOM 735 C CA . ARG A 1 105 ? -19.703 -32.812 5.527 1 91.81 105 ARG A CA 1
ATOM 736 C C . ARG A 1 105 ? -20.016 -34.031 6.383 1 91.81 105 ARG A C 1
ATOM 738 O O . ARG A 1 105 ? -19.656 -35.156 6.023 1 91.81 105 ARG A O 1
ATOM 745 N N . GLY A 1 106 ? -20.438 -33.844 7.57 1 93.44 106 GLY A N 1
ATOM 746 C CA . GLY A 1 106 ? -20.906 -34.906 8.422 1 93.44 106 GLY A CA 1
ATOM 747 C C . GLY A 1 106 ? -19.812 -35.562 9.234 1 93.44 106 GLY A C 1
ATOM 748 O O . GLY A 1 106 ? -19.906 -36.75 9.609 1 93.44 106 GLY A O 1
ATOM 749 N N . ARG A 1 107 ? -18.859 -34.875 9.438 1 94.56 107 ARG A N 1
ATOM 750 C CA . ARG A 1 107 ? -17.766 -35.438 10.227 1 94.56 107 ARG A CA 1
ATOM 751 C C . ARG A 1 107 ? -18.156 -35.531 11.703 1 94.56 107 ARG A C 1
ATOM 753 O O . ARG A 1 107 ? -18.922 -34.688 12.195 1 94.56 107 ARG A O 1
ATOM 760 N N . PRO A 1 108 ? -17.562 -36.438 12.43 1 96.75 108 PRO A N 1
ATOM 761 C CA . PRO A 1 108 ? -17.859 -36.562 13.859 1 96.75 108 PRO A CA 1
ATOM 762 C C . PRO A 1 108 ? -17.375 -35.375 14.672 1 96.75 108 PRO A C 1
ATOM 764 O O . PRO A 1 108 ? -16.359 -34.75 14.352 1 96.75 108 PRO A O 1
ATOM 767 N N . ARG A 1 109 ? -18.062 -35.188 15.758 1 95.12 109 ARG A N 1
ATOM 768 C CA . ARG A 1 109 ? -17.828 -34 16.609 1 95.12 109 ARG A CA 1
ATOM 769 C C . ARG A 1 109 ? -16.391 -34 17.141 1 95.12 109 ARG A C 1
ATOM 771 O O . ARG A 1 109 ? -15.75 -32.969 17.219 1 95.12 109 ARG A O 1
ATOM 778 N N . ASP A 1 110 ? -15.938 -35.125 17.516 1 96.25 110 ASP A N 1
ATOM 779 C CA . ASP A 1 110 ? -14.594 -35.219 18.078 1 96.25 110 ASP A CA 1
ATOM 780 C C . ASP A 1 110 ? -13.531 -34.875 17.016 1 96.25 110 ASP A C 1
ATOM 782 O O . ASP A 1 110 ? -12.539 -34.219 17.328 1 96.25 110 ASP A O 1
ATOM 786 N N . GLU A 1 111 ? -13.805 -35.312 15.875 1 96.44 111 GLU A N 1
ATOM 787 C CA . GLU A 1 111 ? -12.898 -35 14.773 1 96.44 111 GLU A CA 1
ATOM 788 C C . GLU A 1 111 ? -12.898 -33.5 14.461 1 96.44 111 GLU A C 1
ATOM 790 O O . GLU A 1 111 ? -11.844 -32.906 14.258 1 96.44 111 GLU A O 1
ATOM 795 N N . ILE A 1 112 ? -14.07 -32.938 14.438 1 96.62 112 ILE A N 1
ATOM 796 C CA . ILE A 1 112 ? -14.227 -31.516 14.141 1 96.62 112 ILE A CA 1
ATOM 797 C C . ILE A 1 112 ? -13.453 -30.688 15.164 1 96.62 112 ILE A C 1
ATOM 799 O O . ILE A 1 112 ? -12.695 -29.781 14.797 1 96.62 112 ILE A O 1
ATOM 803 N N . ARG A 1 113 ? -13.594 -31.078 16.391 1 95.31 113 ARG A N 1
ATOM 804 C CA . ARG A 1 113 ? -12.93 -30.359 17.469 1 95.31 113 ARG A CA 1
ATOM 805 C C . ARG A 1 113 ? -11.406 -30.453 17.328 1 95.31 113 ARG A C 1
ATOM 807 O O . ARG A 1 113 ? -10.703 -29.453 17.469 1 95.31 113 ARG A O 1
ATOM 814 N N . ARG A 1 114 ? -10.961 -31.562 17.047 1 96.19 114 ARG A N 1
ATOM 815 C CA . ARG A 1 114 ? -9.523 -31.781 16.938 1 96.19 114 ARG A CA 1
ATOM 816 C C . ARG A 1 114 ? -8.945 -31.031 15.75 1 96.19 114 ARG A C 1
ATOM 818 O O . ARG A 1 114 ? -7.945 -30.312 15.883 1 96.19 114 ARG A O 1
ATOM 825 N N . ARG A 1 115 ? -9.562 -31.156 14.648 1 96.25 115 ARG A N 1
ATOM 826 C CA . ARG A 1 115 ? -9.062 -30.516 13.438 1 96.25 115 ARG A CA 1
ATOM 827 C C . ARG A 1 115 ? -9.141 -29 13.539 1 96.25 115 ARG A C 1
ATOM 829 O O . ARG A 1 115 ? -8.234 -28.297 13.078 1 96.25 115 ARG A O 1
ATOM 836 N N . ALA A 1 116 ? -10.188 -28.562 14.094 1 96.31 116 ALA A N 1
ATOM 837 C CA . ALA A 1 116 ? -10.336 -27.125 14.281 1 96.31 116 ALA A CA 1
ATOM 838 C C . ALA A 1 116 ? -9.242 -26.578 15.203 1 96.31 116 ALA A C 1
ATOM 840 O O . ALA A 1 116 ? -8.641 -25.547 14.914 1 96.31 116 ALA A O 1
ATOM 841 N N . ALA A 1 117 ? -9 -27.312 16.25 1 96 117 ALA A N 1
ATOM 842 C CA . ALA A 1 117 ? -7.965 -26.891 17.188 1 96 117 ALA A CA 1
ATOM 843 C C . ALA A 1 117 ? -6.586 -26.891 16.531 1 96 117 ALA A C 1
ATOM 845 O O . ALA A 1 117 ? -5.805 -25.969 16.719 1 96 117 ALA A O 1
ATOM 846 N N . ASP A 1 118 ? -6.324 -27.906 15.812 1 95.69 118 ASP A N 1
ATOM 847 C CA . ASP A 1 118 ? -5.055 -28.016 15.094 1 95.69 118 ASP A CA 1
ATOM 848 C C . ASP A 1 118 ? -4.883 -26.844 14.117 1 95.69 118 ASP A C 1
ATOM 850 O O . ASP A 1 118 ? -3.803 -26.266 14.031 1 95.69 118 ASP A O 1
ATOM 854 N N . MET A 1 119 ? -5.895 -26.578 13.406 1 95.44 119 MET A N 1
ATOM 855 C CA . MET A 1 119 ? -5.836 -25.516 12.406 1 95.44 119 MET A CA 1
ATOM 856 C C . MET A 1 119 ? -5.656 -24.156 13.07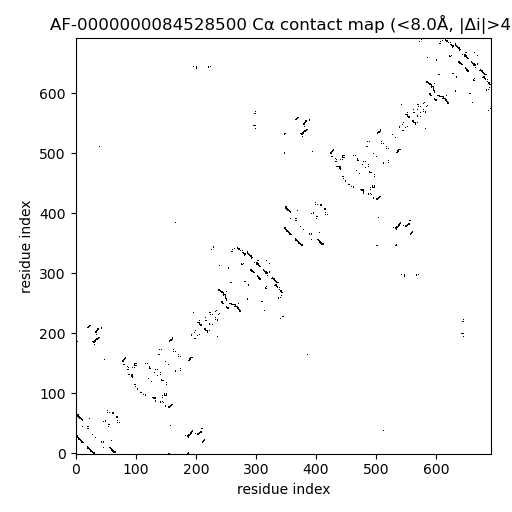 1 95.44 119 MET A C 1
ATOM 858 O O . MET A 1 119 ? -4.926 -23.297 12.555 1 95.44 119 MET A O 1
ATOM 862 N N . LEU A 1 120 ? -6.297 -23.938 14.164 1 96.38 120 LEU A N 1
ATOM 863 C CA . LEU A 1 120 ? -6.156 -22.688 14.891 1 96.38 120 LEU A CA 1
ATOM 864 C C . LEU A 1 120 ? -4.723 -22.5 15.375 1 96.38 120 LEU A C 1
ATOM 866 O O . LEU A 1 120 ? -4.215 -21.375 15.398 1 96.38 120 LEU A O 1
ATOM 870 N N . GLU A 1 121 ? -4.078 -23.578 15.711 1 95.25 121 GLU A N 1
ATOM 871 C CA . GLU A 1 121 ? -2.666 -23.516 16.078 1 95.25 121 GLU A CA 1
ATOM 872 C C . GLU A 1 121 ? -1.8 -23.125 14.883 1 95.25 121 GLU A C 1
ATOM 874 O O . GLU A 1 121 ? -0.888 -22.297 15.016 1 95.25 121 GLU A O 1
ATOM 879 N N . ARG A 1 122 ? -2.111 -23.625 13.789 1 93.5 122 ARG A N 1
ATOM 880 C CA . ARG A 1 122 ? -1.336 -23.375 12.578 1 93.5 122 ARG A CA 1
ATOM 881 C C . ARG A 1 122 ? -1.452 -21.922 12.141 1 93.5 122 ARG A C 1
ATOM 883 O O . ARG A 1 122 ? -0.504 -21.344 11.594 1 93.5 122 ARG A O 1
ATOM 890 N N . VAL A 1 123 ? -2.639 -21.375 12.398 1 94.38 123 VAL A N 1
ATOM 891 C CA . VAL A 1 123 ? -2.818 -19.984 12 1 94.38 123 VAL A CA 1
ATOM 892 C C . VAL A 1 123 ? -2.475 -19.062 13.172 1 94.38 123 VAL A C 1
ATOM 894 O O . VAL A 1 123 ? -2.82 -17.875 13.164 1 94.38 123 VAL A O 1
ATOM 897 N N . ARG A 1 124 ? -1.919 -19.594 14.273 1 92.56 124 ARG A N 1
ATOM 898 C CA . ARG A 1 124 ? -1.361 -18.859 15.406 1 92.56 124 ARG A CA 1
ATOM 899 C C . ARG A 1 124 ? -2.463 -18.203 16.219 1 92.56 124 ARG A C 1
ATOM 901 O O . ARG A 1 124 ? -2.361 -17.016 16.562 1 92.56 124 ARG A O 1
ATOM 908 N N . LEU A 1 125 ? -3.498 -18.906 16.359 1 93.62 125 LEU A N 1
ATOM 909 C CA . LEU A 1 125 ? -4.586 -18.438 17.203 1 93.62 125 LEU A CA 1
ATOM 910 C C . LEU A 1 125 ? -4.91 -19.484 18.281 1 93.62 125 LEU A C 1
ATOM 912 O O . LEU A 1 125 ? -6.074 -19.844 18.469 1 93.62 125 LEU A O 1
ATOM 916 N N . PRO A 1 126 ? -3.82 -19.828 18.953 1 88.19 126 PRO A N 1
ATOM 917 C CA . PRO A 1 126 ? -4.141 -20.797 20.016 1 88.19 126 PRO A CA 1
ATOM 918 C C . PRO A 1 126 ? -4.988 -20.188 21.125 1 88.19 126 PRO A C 1
ATOM 920 O O . PRO A 1 126 ? -4.793 -19.016 21.484 1 88.19 126 PRO A O 1
ATOM 923 N N . GLY A 1 127 ? -6.027 -20.844 21.609 1 89 127 GLY A N 1
ATOM 924 C CA . GLY A 1 127 ? -6.773 -20.422 22.797 1 89 127 GLY A CA 1
ATOM 925 C C . GLY A 1 127 ? -7.93 -19.5 22.469 1 89 127 GLY A C 1
ATOM 926 O O . GLY A 1 127 ? -8.617 -19.016 23.375 1 89 127 GLY A O 1
ATOM 927 N N . LEU A 1 128 ? -8.148 -19.219 21.234 1 92.25 128 LEU A N 1
ATOM 928 C CA . LEU A 1 128 ? -9.195 -18.266 20.891 1 92.25 128 LEU A CA 1
ATOM 929 C C . LEU A 1 128 ? -10.438 -18.984 20.375 1 92.25 128 LEU A C 1
ATOM 931 O O . LEU A 1 128 ? -11.359 -18.344 19.875 1 92.25 128 LEU A O 1
ATOM 935 N N . ALA A 1 129 ? -10.523 -20.203 20.625 1 94.69 129 ALA A N 1
ATOM 936 C CA . ALA A 1 129 ? -11.539 -21.078 20.047 1 94.69 129 ALA A CA 1
ATOM 937 C C . ALA A 1 129 ? -12.945 -20.656 20.469 1 94.69 129 ALA A C 1
ATOM 939 O O . ALA A 1 129 ? -13.891 -20.75 19.688 1 94.69 129 ALA A O 1
ATOM 940 N N . ASP A 1 130 ? -13.039 -20.141 21.609 1 94.62 130 ASP A N 1
ATOM 941 C CA . ASP A 1 130 ? -14.367 -19.891 22.172 1 94.62 130 ASP A CA 1
ATOM 942 C C . ASP A 1 130 ? -14.805 -18.453 21.938 1 94.62 130 ASP A C 1
ATOM 944 O O . ASP A 1 130 ? -15.945 -18.094 22.234 1 94.62 130 ASP A O 1
ATOM 948 N N . ARG A 1 131 ? -13.992 -17.703 21.375 1 93.88 131 ARG A N 1
ATOM 949 C CA . ARG A 1 131 ? -14.32 -16.312 21.109 1 93.88 131 ARG A CA 1
ATOM 950 C C . ARG A 1 131 ? -15.242 -16.172 19.906 1 93.88 131 ARG A C 1
ATOM 952 O O . ARG A 1 131 ? -15.414 -17.125 19.141 1 93.88 131 ARG A O 1
ATOM 959 N N . ARG A 1 132 ? -15.945 -15.07 19.938 1 92.44 132 ARG A N 1
ATOM 960 C CA . ARG A 1 132 ? -16.734 -14.711 18.766 1 92.44 132 ARG A CA 1
ATOM 961 C C . ARG A 1 132 ? -15.984 -13.742 17.875 1 92.44 132 ARG A C 1
ATOM 963 O O . ARG A 1 132 ? -15.109 -13.008 18.328 1 92.44 132 ARG A O 1
ATOM 970 N N . PRO A 1 133 ? -16.281 -13.711 16.484 1 91.62 133 PRO A N 1
ATOM 971 C CA . PRO A 1 133 ? -15.578 -12.852 15.523 1 91.62 133 PRO A CA 1
ATOM 972 C C . PRO A 1 133 ? -15.508 -11.398 15.984 1 91.62 133 PRO A C 1
ATOM 974 O O . PRO A 1 133 ? -14.484 -10.734 15.789 1 91.62 133 PRO A O 1
ATOM 977 N N . ALA A 1 134 ? -16.5 -10.938 16.609 1 84.12 134 ALA A N 1
ATOM 978 C CA . ALA A 1 134 ? -16.547 -9.547 17.047 1 84.12 134 ALA A CA 1
ATOM 979 C C . ALA A 1 134 ? -15.484 -9.25 18.094 1 84.12 134 ALA A C 1
ATOM 981 O O . ALA A 1 134 ? -15.141 -8.094 18.328 1 84.12 134 ALA A O 1
ATOM 982 N N . GLU A 1 135 ? -15.016 -10.289 18.703 1 87.81 135 GLU A N 1
ATOM 983 C CA . GLU A 1 135 ? -14.031 -10.148 19.781 1 87.81 135 GLU A CA 1
ATOM 984 C C . GLU A 1 135 ? -12.609 -10.234 19.234 1 87.81 135 GLU A C 1
ATOM 986 O O . GLU A 1 135 ? -11.641 -10.148 19.984 1 87.81 135 GLU A O 1
ATOM 991 N N . LEU A 1 136 ? -12.516 -10.422 17.969 1 87.88 136 LEU A N 1
ATOM 992 C CA . LEU A 1 136 ? -11.219 -10.602 17.328 1 87.88 136 LEU A CA 1
ATOM 993 C C . LEU A 1 136 ? -10.797 -9.344 16.594 1 87.88 136 LEU A C 1
ATOM 995 O O . LEU A 1 136 ? -11.648 -8.57 16.141 1 87.88 136 LEU A O 1
ATOM 999 N N . SER A 1 137 ? -9.492 -9.125 16.5 1 77 137 SER A N 1
ATOM 1000 C CA . SER A 1 137 ? -8.969 -8.094 15.609 1 77 137 SER A CA 1
ATOM 1001 C C . SER A 1 137 ? -9.156 -8.484 14.148 1 77 137 SER A C 1
ATOM 1003 O O . SER A 1 137 ? -9.453 -9.641 13.836 1 77 137 SER A O 1
ATOM 1005 N N . GLY A 1 138 ? -9.047 -7.52 13.203 1 78.56 138 GLY A N 1
ATOM 1006 C CA . GLY A 1 138 ? -9.148 -7.781 11.781 1 78.56 138 GLY A CA 1
ATOM 1007 C C . GLY A 1 138 ? -8.211 -8.875 11.305 1 78.56 138 GLY A C 1
ATOM 1008 O O . GLY A 1 138 ? -8.609 -9.766 10.555 1 78.56 138 GLY A O 1
ATOM 1009 N N . GLY A 1 139 ? -6.988 -8.797 11.758 1 83.31 139 GLY A N 1
ATOM 1010 C CA . GLY A 1 139 ? -6.02 -9.82 11.398 1 83.31 139 GLY A CA 1
ATOM 1011 C C . GLY A 1 139 ? -6.391 -11.195 11.914 1 83.31 139 GLY A C 1
ATOM 1012 O O . GLY A 1 139 ? -6.207 -12.195 11.219 1 83.31 139 GLY A O 1
ATOM 1013 N N . GLN A 1 140 ? -6.887 -11.219 13.125 1 88 140 GLN A N 1
ATOM 1014 C CA . GLN A 1 140 ? -7.324 -12.484 13.703 1 88 140 GLN A CA 1
ATOM 1015 C C . GLN A 1 140 ? -8.508 -13.062 12.938 1 88 140 GLN A C 1
ATOM 1017 O O . GLN A 1 140 ? -8.57 -14.266 12.688 1 88 140 GLN A O 1
ATOM 1022 N N . GLN A 1 141 ? -9.383 -12.203 12.555 1 90.81 141 GLN A N 1
ATOM 1023 C CA . GLN A 1 141 ? -10.531 -12.648 11.773 1 90.81 141 GLN A CA 1
ATOM 1024 C C . GLN A 1 141 ? -10.086 -13.273 10.453 1 90.81 141 GLN A C 1
ATOM 1026 O O . GLN A 1 141 ? -10.625 -14.297 10.031 1 90.81 141 GLN A O 1
ATOM 1031 N N . GLN A 1 142 ? -9.109 -12.641 9.867 1 90.69 142 GLN A N 1
ATOM 1032 C CA . GLN A 1 142 ? -8.602 -13.164 8.602 1 90.69 142 GLN A CA 1
ATOM 1033 C C . GLN A 1 142 ? -7.953 -14.531 8.797 1 90.69 142 GLN A C 1
ATOM 1035 O O . GLN A 1 142 ? -8.07 -15.406 7.934 1 90.69 142 GLN A O 1
ATOM 1040 N N . ARG A 1 143 ? -7.262 -14.664 9.875 1 93.5 143 ARG A N 1
ATOM 1041 C CA . ARG A 1 143 ? -6.652 -15.953 10.188 1 93.5 143 ARG A CA 1
ATOM 1042 C C . ARG A 1 143 ? -7.715 -17.031 10.391 1 93.5 143 ARG A C 1
ATOM 1044 O O . ARG A 1 143 ? -7.547 -18.172 9.953 1 93.5 143 ARG A O 1
ATOM 1051 N N . VAL A 1 144 ? -8.805 -16.656 11.023 1 95.31 144 VAL A N 1
ATOM 1052 C CA . VAL A 1 144 ? -9.906 -17.594 11.234 1 95.31 144 VAL A CA 1
ATOM 1053 C C . VAL A 1 144 ? -10.508 -18 9.883 1 95.31 144 VAL A C 1
ATOM 1055 O O . VAL A 1 144 ? -10.789 -19.172 9.648 1 95.31 144 VAL A O 1
ATOM 1058 N N . ALA A 1 145 ? -10.656 -17.016 9.039 1 94.88 145 ALA A N 1
ATOM 1059 C CA . ALA A 1 145 ? -11.195 -17.281 7.715 1 94.88 145 ALA A CA 1
ATOM 1060 C C . ALA A 1 145 ? -10.305 -18.25 6.949 1 94.88 145 ALA A C 1
ATOM 1062 O O . ALA A 1 145 ? -10.797 -19.156 6.273 1 94.88 145 ALA A O 1
ATOM 1063 N N . LEU A 1 146 ? -9.055 -18.047 7.047 1 95.25 146 LEU A N 1
ATOM 1064 C CA . LEU A 1 146 ? -8.094 -18.938 6.395 1 95.25 146 LEU A CA 1
ATOM 1065 C C . LEU A 1 146 ? -8.156 -20.344 6.98 1 95.25 146 LEU A C 1
ATOM 1067 O O . LEU A 1 146 ? -8.156 -21.328 6.238 1 95.25 146 LEU A O 1
ATOM 1071 N N . ALA A 1 147 ? -8.266 -20.406 8.273 1 96.19 147 ALA A N 1
ATOM 1072 C CA . ALA A 1 147 ? -8.391 -21.703 8.945 1 96.19 147 ALA A CA 1
ATOM 1073 C C . ALA A 1 147 ? -9.641 -22.438 8.484 1 96.19 147 ALA A C 1
ATOM 1075 O O . ALA A 1 147 ? -9.594 -23.641 8.195 1 96.19 147 ALA A O 1
ATOM 1076 N N . ARG A 1 148 ? -10.688 -21.719 8.461 1 96.5 148 ARG A N 1
ATOM 1077 C CA . ARG A 1 148 ? -11.961 -22.281 8.023 1 96.5 148 ARG A CA 1
ATOM 1078 C C . ARG A 1 148 ? -11.844 -22.859 6.617 1 96.5 148 ARG A C 1
ATOM 1080 O O . ARG A 1 148 ? -12.375 -23.938 6.332 1 96.5 148 ARG A O 1
ATOM 1087 N N . ALA A 1 149 ? -11.133 -22.172 5.816 1 95.38 149 ALA A N 1
ATOM 1088 C CA . ALA A 1 149 ? -10.984 -22.594 4.426 1 95.38 149 ALA A CA 1
ATOM 1089 C C . ALA A 1 149 ? -10.086 -23.812 4.324 1 95.38 149 ALA A C 1
ATOM 1091 O O . ALA A 1 149 ? -10.344 -24.719 3.518 1 95.38 149 ALA A O 1
ATOM 1092 N N . LEU A 1 150 ? -9.117 -23.953 5.16 1 96 150 LEU A N 1
ATOM 1093 C CA . LEU A 1 150 ? -8.07 -24.953 5.004 1 96 150 LEU A CA 1
ATOM 1094 C C . LEU A 1 150 ? -8.438 -26.25 5.723 1 96 150 LEU A C 1
ATOM 1096 O O . LEU A 1 150 ? -7.973 -27.328 5.352 1 96 150 LEU A O 1
ATOM 1100 N N . VAL A 1 151 ? -9.258 -26.109 6.695 1 95.62 151 VAL A N 1
ATOM 1101 C CA . VAL A 1 151 ? -9.531 -27.234 7.578 1 95.62 151 VAL A CA 1
ATOM 1102 C C . VAL A 1 151 ? -10.195 -28.359 6.789 1 95.62 151 VAL A C 1
ATOM 1104 O O . VAL A 1 151 ? -10.047 -29.531 7.125 1 95.62 151 VAL A O 1
ATOM 1107 N N . VAL A 1 152 ? -10.898 -28.047 5.754 1 94.19 152 VAL A N 1
ATOM 1108 C CA . VAL A 1 152 ? -11.648 -29.047 4.996 1 94.19 152 VAL A CA 1
ATOM 1109 C C . VAL A 1 152 ? -10.734 -29.719 3.988 1 94.19 152 VAL A C 1
ATOM 1111 O O . VAL A 1 152 ? -11.141 -30.672 3.309 1 94.19 152 VAL A O 1
ATOM 1114 N N . GLY A 1 153 ? -9.516 -29.188 3.854 1 92.31 153 GLY A N 1
ATOM 1115 C CA . GLY A 1 153 ? -8.562 -29.797 2.941 1 92.31 153 GLY A CA 1
ATOM 1116 C C . GLY A 1 153 ? -8.922 -29.594 1.48 1 92.31 153 GLY A C 1
ATOM 1117 O O . GLY A 1 153 ? -9.109 -30.562 0.74 1 92.31 153 GLY A O 1
ATOM 1118 N N . PRO A 1 154 ? -9.016 -28.438 1.063 1 94.12 154 PRO A N 1
ATOM 1119 C CA . PRO A 1 154 ? -9.398 -28.156 -0.324 1 94.12 154 PRO A CA 1
ATOM 1120 C C . PRO A 1 154 ? -8.312 -28.562 -1.324 1 94.12 154 PRO A C 1
ATOM 1122 O O . PRO A 1 154 ? -7.133 -28.609 -0.973 1 94.12 154 PRO A O 1
ATOM 1125 N N . LYS A 1 155 ? -8.773 -28.828 -2.572 1 94.25 155 LYS A N 1
ATOM 1126 C CA . LYS A 1 155 ? -7.844 -29.078 -3.67 1 94.25 155 LYS A CA 1
ATOM 1127 C C . LYS A 1 155 ? -7.273 -27.766 -4.215 1 94.25 155 LYS A C 1
ATOM 1129 O O . LYS A 1 155 ? -6.137 -27.719 -4.684 1 94.25 155 LYS A O 1
ATOM 1134 N N . VAL A 1 156 ? -8.133 -26.797 -4.18 1 97.31 156 VAL A N 1
ATOM 1135 C CA . VAL A 1 156 ? -7.773 -25.469 -4.676 1 97.31 156 VAL A CA 1
ATOM 1136 C C . VAL A 1 156 ? -8.211 -24.406 -3.674 1 97.3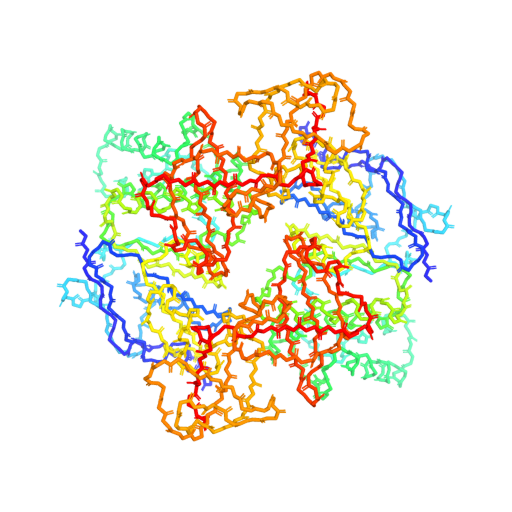1 156 VAL A C 1
ATOM 1138 O O . VAL A 1 156 ? -9.352 -24.422 -3.207 1 97.31 156 VAL A O 1
ATOM 1141 N N . LEU A 1 157 ? -7.293 -23.547 -3.322 1 97.62 157 LEU A N 1
ATOM 1142 C CA . LEU A 1 157 ? -7.59 -22.422 -2.449 1 97.62 157 LEU A CA 1
ATOM 1143 C C . LEU A 1 157 ? -7.672 -21.125 -3.248 1 97.62 157 LEU A C 1
ATOM 1145 O O . LEU A 1 157 ? -6.758 -20.797 -4.012 1 97.62 157 LEU A O 1
ATOM 1149 N N . LEU A 1 158 ? -8.781 -20.453 -3.143 1 97.88 158 LEU A N 1
ATOM 1150 C CA . LEU A 1 158 ? -9.023 -19.172 -3.809 1 97.88 158 LEU A CA 1
ATOM 1151 C C . LEU A 1 158 ? -9.086 -18.031 -2.797 1 97.88 158 LEU A C 1
ATOM 1153 O O . LEU A 1 158 ? -9.883 -18.078 -1.854 1 97.88 158 LEU A O 1
ATOM 1157 N N . LEU A 1 159 ? -8.242 -17.062 -2.998 1 97.06 159 LEU A N 1
ATOM 1158 C CA . LEU A 1 159 ? -8.195 -15.922 -2.088 1 97.06 159 LEU A CA 1
ATOM 1159 C C . LEU A 1 159 ? -8.562 -14.633 -2.811 1 97.06 159 LEU A C 1
ATOM 1161 O O . LEU A 1 159 ? -7.902 -14.242 -3.777 1 97.06 159 LEU A O 1
ATOM 1165 N N . ASP A 1 160 ? -9.562 -14.016 -2.363 1 94.94 160 ASP A N 1
ATOM 1166 C CA . ASP A 1 160 ? -10.008 -12.766 -2.953 1 94.94 160 ASP A CA 1
ATOM 1167 C C . ASP A 1 160 ? -9.602 -11.57 -2.09 1 94.94 160 ASP A C 1
ATOM 1169 O O . ASP A 1 160 ? -10.32 -11.195 -1.164 1 94.94 160 ASP A O 1
ATOM 1173 N N . GLU A 1 161 ? -8.492 -10.969 -2.416 1 91.56 161 GLU A N 1
ATOM 1174 C CA . GLU A 1 161 ? -7.926 -9.805 -1.743 1 91.56 161 GLU A CA 1
ATOM 1175 C C . GLU A 1 161 ? -7.844 -10.023 -0.235 1 91.56 161 GLU A C 1
ATOM 1177 O O . GLU A 1 161 ? -8.32 -9.203 0.546 1 91.56 161 GLU A O 1
ATOM 1182 N N . PRO A 1 162 ? -7.117 -11.016 0.125 1 91.12 162 PRO A N 1
ATOM 1183 C CA . PRO A 1 162 ? -7.121 -11.445 1.525 1 91.12 162 PRO A CA 1
ATOM 1184 C C . PRO A 1 162 ? -6.477 -10.422 2.459 1 91.12 162 PRO A C 1
ATOM 1186 O O . PRO A 1 162 ? -6.676 -10.484 3.676 1 91.12 162 PRO A O 1
ATOM 1189 N N . LEU A 1 163 ? -5.77 -9.477 1.929 1 88.88 163 LEU A N 1
ATOM 1190 C CA . LEU A 1 163 ? -4.988 -8.609 2.797 1 88.88 163 LEU A CA 1
ATOM 1191 C C . LEU A 1 163 ? -5.422 -7.152 2.643 1 88.88 163 LEU A C 1
ATOM 1193 O O . LEU A 1 163 ? -4.816 -6.254 3.232 1 88.88 163 LEU A O 1
ATOM 1197 N N . SER A 1 164 ? -6.473 -6.852 1.947 1 80.38 164 SER A N 1
ATOM 1198 C CA . SER A 1 164 ? -6.84 -5.496 1.551 1 80.38 164 SER A CA 1
ATOM 1199 C C . SER A 1 164 ? -7.316 -4.68 2.748 1 80.38 164 SER A C 1
ATOM 1201 O O . SER A 1 164 ? -7.211 -3.451 2.748 1 80.38 164 SER A O 1
ATOM 1203 N N . SER A 1 165 ? -7.816 -5.297 3.785 1 73.19 165 SER A N 1
ATOM 1204 C CA . SER A 1 165 ? -8.406 -4.574 4.906 1 73.19 165 SER A CA 1
ATOM 1205 C C . SER A 1 165 ? -7.426 -4.441 6.062 1 73.19 165 SER A C 1
ATOM 1207 O O . SER A 1 165 ? -7.754 -3.869 7.102 1 73.19 165 SER A O 1
ATOM 1209 N N . LEU A 1 166 ? -6.25 -4.918 5.824 1 77.56 166 LEU A N 1
ATOM 1210 C CA . LEU A 1 166 ? -5.289 -4.977 6.922 1 77.56 166 LEU A CA 1
ATOM 1211 C C . LEU A 1 166 ? -4.297 -3.818 6.84 1 77.56 166 LEU A C 1
ATOM 1213 O O . LEU A 1 166 ? -4.012 -3.318 5.746 1 77.56 166 LEU A O 1
ATOM 1217 N N . ASP A 1 167 ? -3.834 -3.338 8.023 1 73.69 167 ASP A N 1
ATOM 1218 C CA . ASP A 1 167 ? -2.762 -2.35 8.055 1 73.69 167 AS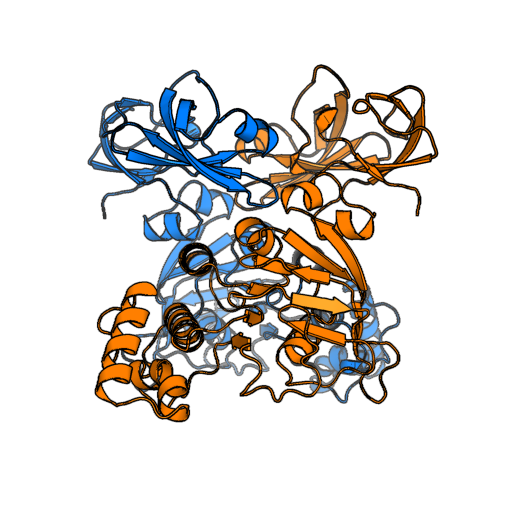P A CA 1
ATOM 1219 C C . ASP A 1 167 ? -1.428 -2.973 7.652 1 73.69 167 ASP A C 1
ATOM 1221 O O . ASP A 1 167 ? -1.317 -4.195 7.535 1 73.69 167 ASP A O 1
ATOM 1225 N N . ALA A 1 168 ? -0.435 -2.104 7.469 1 73.25 168 ALA A N 1
ATOM 1226 C CA . ALA A 1 168 ? 0.847 -2.514 6.898 1 73.25 168 ALA A CA 1
ATOM 1227 C C . ALA A 1 168 ? 1.507 -3.592 7.754 1 73.25 168 ALA A C 1
ATOM 1229 O O . ALA A 1 168 ? 2.012 -4.586 7.227 1 73.25 168 ALA A O 1
ATOM 1230 N N . HIS A 1 169 ? 1.44 -3.398 9.016 1 71.75 169 HIS A N 1
ATOM 1231 C CA . HIS A 1 169 ? 2.107 -4.34 9.906 1 71.75 169 HIS A CA 1
ATOM 1232 C C . HIS A 1 169 ? 1.431 -5.707 9.867 1 71.75 169 HIS A C 1
ATOM 1234 O O . HIS A 1 169 ? 2.096 -6.727 9.672 1 71.75 169 HIS A O 1
ATOM 1240 N N . LEU A 1 170 ? 0.149 -5.73 9.977 1 77.56 170 LEU A N 1
ATOM 1241 C CA . LEU A 1 170 ? -0.606 -6.977 9.961 1 77.56 170 LEU A CA 1
ATOM 1242 C C . LEU A 1 170 ? -0.531 -7.637 8.586 1 77.56 170 LEU A C 1
ATOM 1244 O O . LEU A 1 170 ? -0.514 -8.867 8.477 1 77.56 170 LEU A O 1
ATOM 1248 N N . ARG A 1 171 ? -0.392 -6.84 7.59 1 85.44 171 ARG A N 1
ATOM 1249 C CA . ARG A 1 171 ? -0.264 -7.363 6.234 1 85.44 171 ARG A CA 1
ATOM 1250 C C . ARG A 1 171 ? 0.997 -8.211 6.09 1 85.44 171 ARG A C 1
ATOM 1252 O O . ARG A 1 171 ? 0.963 -9.289 5.492 1 85.44 171 ARG A O 1
ATOM 1259 N N . GLY A 1 172 ? 2.045 -7.691 6.605 1 83.5 172 GLY A N 1
ATOM 1260 C CA . GLY A 1 172 ? 3.295 -8.438 6.539 1 83.5 172 GLY A CA 1
ATOM 1261 C C . GLY A 1 172 ? 3.221 -9.789 7.215 1 83.5 172 GLY A C 1
ATOM 1262 O O . GLY A 1 172 ? 3.635 -10.797 6.641 1 83.5 172 GLY A O 1
ATOM 1263 N N . GLU A 1 173 ? 2.619 -9.797 8.336 1 82.62 173 GLU A N 1
ATOM 1264 C CA . GLU A 1 173 ? 2.482 -11.047 9.086 1 82.62 173 GLU A CA 1
ATOM 1265 C C . GLU A 1 173 ? 1.598 -12.039 8.344 1 82.62 173 GLU A C 1
ATOM 1267 O O . GLU A 1 173 ? 1.913 -13.234 8.281 1 82.62 173 GLU A O 1
ATOM 1272 N N . MET A 1 174 ? 0.588 -11.555 7.836 1 89.56 174 MET A N 1
ATOM 1273 C CA . MET A 1 174 ? -0.373 -12.414 7.156 1 89.56 174 MET A CA 1
ATOM 1274 C C . MET A 1 174 ? 0.199 -12.938 5.844 1 89.56 174 MET A C 1
ATOM 1276 O O . MET A 1 174 ? -0.057 -14.086 5.465 1 89.56 174 MET A O 1
ATOM 1280 N N . ARG A 1 175 ? 0.945 -12.094 5.191 1 90.94 175 ARG A N 1
ATOM 1281 C CA . ARG A 1 175 ? 1.609 -12.539 3.971 1 90.94 175 ARG A CA 1
ATOM 1282 C C . ARG A 1 175 ? 2.512 -13.742 4.25 1 90.94 175 ARG A C 1
ATOM 1284 O O . ARG A 1 175 ? 2.459 -14.742 3.535 1 90.94 175 ARG A O 1
ATOM 1291 N N . ASP A 1 176 ? 3.213 -13.617 5.266 1 86.56 176 ASP A N 1
ATOM 1292 C CA . ASP A 1 176 ? 4.129 -14.695 5.633 1 86.56 176 ASP A CA 1
ATOM 1293 C C . ASP A 1 176 ? 3.365 -15.969 5.992 1 86.56 176 ASP A C 1
ATOM 1295 O O . ASP A 1 176 ? 3.744 -17.062 5.574 1 86.56 176 ASP A O 1
ATOM 1299 N N . LEU A 1 177 ? 2.367 -15.773 6.703 1 91.94 177 LEU A N 1
ATOM 1300 C CA . LEU A 1 177 ? 1.569 -16.906 7.141 1 91.94 177 LEU A CA 1
ATOM 1301 C C . LEU A 1 177 ? 0.95 -17.625 5.949 1 91.94 177 LEU A C 1
ATOM 1303 O O . LEU A 1 177 ? 1.024 -18.859 5.852 1 91.94 177 LEU A O 1
ATOM 1307 N N . ILE A 1 178 ? 0.389 -16.891 5.051 1 94.75 178 ILE A N 1
ATOM 1308 C CA . ILE A 1 178 ? -0.252 -17.484 3.875 1 94.75 178 ILE A CA 1
ATOM 1309 C C . ILE A 1 178 ? 0.775 -18.266 3.064 1 94.75 178 ILE A C 1
ATOM 1311 O O . ILE A 1 178 ? 0.52 -19.406 2.662 1 94.75 178 ILE A O 1
ATOM 1315 N N . ARG A 1 179 ? 1.886 -17.688 2.854 1 93.25 179 ARG A N 1
ATOM 1316 C CA . ARG A 1 179 ? 2.928 -18.344 2.07 1 93.25 179 ARG A CA 1
ATOM 1317 C C . ARG A 1 179 ? 3.414 -19.609 2.766 1 93.25 179 ARG A C 1
ATOM 1319 O O . ARG A 1 179 ? 3.562 -20.656 2.129 1 93.25 179 ARG A O 1
ATOM 1326 N N . GLU A 1 180 ? 3.623 -19.5 4.004 1 92.12 180 GLU A N 1
ATOM 1327 C CA . GLU A 1 180 ? 4.078 -20.656 4.785 1 92.12 180 GLU A CA 1
ATOM 1328 C C . GLU A 1 180 ? 3.078 -21.797 4.715 1 92.12 180 GLU A C 1
ATOM 1330 O O . GLU A 1 180 ? 3.451 -22.938 4.434 1 92.12 180 GLU A O 1
ATOM 1335 N N . LEU A 1 181 ? 1.886 -21.516 4.957 1 94.38 181 LEU A N 1
ATOM 1336 C CA . LEU A 1 181 ? 0.849 -22.531 4.961 1 94.38 181 LEU A CA 1
ATOM 1337 C C . LEU A 1 181 ? 0.688 -23.156 3.576 1 94.38 181 LEU A C 1
ATOM 1339 O O . LEU A 1 181 ? 0.548 -24.375 3.445 1 94.38 181 LEU A O 1
ATOM 1343 N N . GLN A 1 182 ? 0.674 -22.297 2.596 1 94.56 182 GLN A N 1
ATOM 1344 C CA . GLN A 1 182 ? 0.539 -22.781 1.224 1 94.56 182 GLN A CA 1
ATOM 1345 C C . GLN A 1 182 ? 1.671 -23.734 0.861 1 94.56 182 GLN A C 1
ATOM 1347 O O . GLN A 1 182 ? 1.435 -24.781 0.266 1 94.56 182 GLN A O 1
ATOM 1352 N N . GLN A 1 183 ? 2.861 -23.453 1.197 1 92.81 183 GLN A N 1
ATOM 1353 C CA . GLN A 1 183 ? 4.023 -24.281 0.895 1 92.81 183 GLN A CA 1
ATOM 1354 C C . GLN A 1 183 ? 4.008 -25.578 1.706 1 92.81 183 GLN A C 1
ATOM 1356 O O . GLN A 1 183 ? 4.293 -26.656 1.177 1 92.81 183 GLN A O 1
ATOM 1361 N N . GLU A 1 184 ? 3.65 -25.438 2.924 1 92.75 184 GLU A N 1
ATOM 1362 C CA . GLU A 1 184 ? 3.611 -26.609 3.805 1 92.75 184 GLU A CA 1
ATOM 1363 C C . GLU A 1 184 ? 2.566 -27.609 3.34 1 92.75 184 GLU A C 1
ATOM 1365 O O . GLU A 1 184 ? 2.826 -28.812 3.318 1 92.75 184 GLU A O 1
ATOM 1370 N N . LEU A 1 185 ? 1.453 -27.109 2.957 1 93.25 185 LEU A N 1
ATOM 1371 C CA . LEU A 1 185 ? 0.34 -27.984 2.602 1 93.25 185 LEU A CA 1
ATOM 1372 C C . LEU A 1 185 ? 0.39 -28.344 1.123 1 93.25 185 LEU A C 1
ATOM 1374 O O . LEU A 1 185 ? -0.289 -29.281 0.689 1 93.25 185 LEU A O 1
ATOM 1378 N N . GLY A 1 186 ? 1.146 -27.547 0.365 1 94.56 186 GLY A N 1
ATOM 1379 C CA . GLY A 1 186 ? 1.248 -27.781 -1.066 1 94.56 186 GLY A CA 1
ATOM 1380 C C . GLY A 1 186 ? -0.053 -27.531 -1.806 1 94.56 186 GLY A C 1
ATOM 1381 O O . GLY A 1 186 ? -0.37 -28.234 -2.77 1 94.56 186 GLY A O 1
ATOM 1382 N N . ILE A 1 187 ? -0.791 -26.672 -1.332 1 95.56 187 ILE A N 1
ATOM 1383 C CA . ILE A 1 187 ? -2.119 -26.453 -1.894 1 95.56 187 ILE A CA 1
ATOM 1384 C C . ILE A 1 187 ? -2.021 -25.547 -3.115 1 95.56 187 ILE A C 1
ATOM 1386 O O . ILE A 1 187 ? -1.276 -24.562 -3.107 1 95.56 187 ILE A O 1
ATOM 1390 N N . THR A 1 188 ? -2.729 -25.938 -4.18 1 97.88 188 THR A N 1
ATOM 1391 C CA . THR A 1 188 ? -2.852 -25.062 -5.34 1 97.88 188 THR A CA 1
ATOM 1392 C C . THR A 1 188 ? -3.674 -23.828 -5.004 1 97.88 188 THR A C 1
ATOM 1394 O O . THR A 1 188 ? -4.785 -23.938 -4.484 1 97.88 188 THR A O 1
ATOM 1397 N N . THR A 1 189 ? -3.086 -22.641 -5.27 1 98 189 THR A N 1
ATOM 1398 C CA . THR A 1 189 ? -3.727 -21.422 -4.785 1 98 189 THR A CA 1
ATOM 1399 C C . THR A 1 189 ? -3.779 -20.375 -5.883 1 98 189 THR A C 1
ATOM 1401 O O . THR A 1 189 ? -2.803 -20.172 -6.609 1 98 189 THR A O 1
ATOM 1404 N N . ILE A 1 190 ? -4.918 -19.766 -6.043 1 98.25 190 ILE A N 1
ATOM 1405 C CA . ILE A 1 190 ? -5.09 -18.562 -6.863 1 98.25 190 ILE A CA 1
ATOM 1406 C C . ILE A 1 190 ? -5.504 -17.391 -5.984 1 98.25 190 ILE A C 1
ATOM 1408 O O . ILE A 1 190 ? -6.504 -17.469 -5.266 1 98.25 190 ILE A O 1
ATOM 1412 N N . MET A 1 191 ? -4.742 -16.375 -6.047 1 97.75 191 MET A N 1
ATOM 1413 C CA . MET A 1 191 ? -5.02 -15.195 -5.242 1 97.75 191 MET A CA 1
ATOM 1414 C C . MET A 1 191 ? -5.246 -13.969 -6.129 1 97.75 191 MET A C 1
ATOM 1416 O O . MET A 1 191 ? -4.5 -13.742 -7.082 1 97.75 191 MET A O 1
ATOM 1420 N N . VAL A 1 192 ? -6.25 -13.297 -5.793 1 96.06 192 VAL A N 1
ATOM 1421 C CA . VAL A 1 192 ? -6.512 -12.031 -6.473 1 96.06 192 VAL A CA 1
ATOM 1422 C C . VAL A 1 192 ? -6.051 -10.875 -5.598 1 96.06 192 VAL A C 1
ATOM 1424 O O . VAL A 1 192 ? -6.289 -10.859 -4.387 1 96.06 192 VAL A O 1
ATOM 1427 N N . THR A 1 193 ? -5.398 -9.961 -6.234 1 92.56 193 THR A N 1
ATOM 1428 C CA . THR A 1 193 ? -4.973 -8.766 -5.512 1 92.56 193 THR A CA 1
ATOM 1429 C C . THR A 1 193 ? -4.707 -7.617 -6.48 1 92.56 193 THR A C 1
ATOM 1431 O O . THR A 1 193 ? -4.473 -7.84 -7.672 1 92.56 193 THR A O 1
ATOM 1434 N N . HIS A 1 194 ? -4.832 -6.488 -5.992 1 88.12 194 HIS A N 1
ATOM 1435 C CA . HIS A 1 194 ? -4.414 -5.316 -6.75 1 88.12 194 HIS A CA 1
ATOM 1436 C C . HIS A 1 194 ? -3.082 -4.773 -6.246 1 88.12 194 HIS A C 1
ATOM 1438 O O . HIS A 1 194 ? -2.566 -3.789 -6.777 1 88.12 194 HIS A O 1
ATOM 1444 N N . ASP A 1 195 ? -2.51 -5.41 -5.289 1 88.38 195 ASP A N 1
ATOM 1445 C CA . ASP A 1 195 ? -1.283 -4.934 -4.66 1 88.38 195 ASP A CA 1
ATOM 1446 C C . ASP A 1 195 ? -0.059 -5.641 -5.238 1 88.38 195 ASP A C 1
ATOM 1448 O O . ASP A 1 195 ? 0.113 -6.848 -5.055 1 88.38 195 ASP A O 1
ATOM 1452 N N . GLN A 1 196 ? 0.845 -4.895 -5.781 1 90.81 196 GLN A N 1
ATOM 1453 C CA . GLN A 1 196 ? 1.999 -5.445 -6.484 1 90.81 196 GLN A CA 1
ATOM 1454 C C . GLN A 1 196 ? 2.967 -6.117 -5.516 1 90.81 196 GLN A C 1
ATOM 1456 O O . GLN A 1 196 ? 3.529 -7.168 -5.824 1 90.81 196 GLN A O 1
ATOM 1461 N N . GLU A 1 197 ? 3.154 -5.5 -4.387 1 89.94 197 GLU A N 1
ATOM 1462 C CA . GLU A 1 197 ? 4.09 -6.059 -3.418 1 89.94 197 GLU A CA 1
ATOM 1463 C C . GLU A 1 197 ? 3.6 -7.402 -2.887 1 89.94 197 GLU A C 1
ATOM 1465 O O . GLU A 1 197 ? 4.383 -8.344 -2.736 1 89.94 197 GLU A O 1
ATOM 1470 N N . GLU A 1 198 ? 2.338 -7.43 -2.643 1 92.19 198 GLU A N 1
ATOM 1471 C CA . GLU A 1 198 ? 1.733 -8.68 -2.189 1 92.19 198 GLU A CA 1
ATOM 1472 C C . GLU A 1 198 ? 1.949 -9.797 -3.205 1 92.19 198 GLU A C 1
ATOM 1474 O O . GLU A 1 198 ? 2.346 -10.906 -2.84 1 92.19 198 GLU A O 1
ATOM 1479 N N . ALA A 1 199 ? 1.696 -9.469 -4.418 1 94.94 199 ALA A N 1
ATOM 1480 C CA . ALA A 1 199 ? 1.876 -10.453 -5.484 1 94.94 199 ALA A CA 1
ATOM 1481 C C . ALA A 1 199 ? 3.336 -10.891 -5.586 1 94.94 199 ALA A C 1
ATOM 1483 O O . ALA A 1 199 ? 3.625 -12.078 -5.742 1 94.94 199 ALA A O 1
ATOM 1484 N N . ALA A 1 200 ? 4.191 -9.953 -5.441 1 94.38 200 ALA A N 1
ATOM 1485 C CA . ALA A 1 200 ? 5.617 -10.227 -5.578 1 94.38 200 ALA A CA 1
ATOM 1486 C C . ALA A 1 200 ? 6.105 -11.164 -4.473 1 94.38 200 ALA A C 1
ATOM 1488 O O . ALA A 1 200 ? 6.906 -12.062 -4.727 1 94.38 200 ALA A O 1
ATOM 1489 N N . ILE A 1 201 ? 5.574 -10.945 -3.316 1 93.12 201 ILE A N 1
ATOM 1490 C CA . ILE A 1 201 ? 6.059 -11.68 -2.15 1 93.12 201 ILE A CA 1
ATOM 1491 C C . ILE A 1 201 ? 5.438 -13.07 -2.117 1 93.12 201 ILE A C 1
ATOM 1493 O O . ILE A 1 201 ? 6.117 -14.055 -1.825 1 93.12 201 ILE A O 1
ATOM 1497 N N . LEU A 1 202 ? 4.223 -13.203 -2.494 1 95.81 202 LEU A N 1
ATOM 1498 C CA . LEU A 1 202 ? 3.471 -14.422 -2.205 1 95.81 202 LEU A CA 1
ATOM 1499 C C . LEU A 1 202 ? 3.49 -15.367 -3.396 1 95.81 202 LEU A C 1
ATOM 1501 O O . LEU A 1 202 ? 3.518 -16.594 -3.225 1 95.81 202 LEU A O 1
ATOM 1505 N N . ALA A 1 203 ? 3.527 -14.867 -4.566 1 97.38 203 ALA A N 1
ATOM 1506 C CA . ALA A 1 203 ? 3.191 -15.688 -5.727 1 97.38 203 ALA A CA 1
ATOM 1507 C C . ALA A 1 203 ? 4.445 -16.281 -6.359 1 97.38 203 ALA A C 1
ATOM 1509 O O . ALA A 1 203 ? 5.5 -15.641 -6.387 1 97.38 203 ALA A O 1
ATOM 1510 N N . ASP A 1 204 ? 4.273 -17.469 -6.898 1 97.25 204 ASP A N 1
ATOM 1511 C CA . ASP A 1 204 ? 5.289 -18.047 -7.773 1 97.25 204 ASP A CA 1
ATOM 1512 C C . ASP A 1 204 ? 5.285 -17.391 -9.141 1 97.25 204 ASP A C 1
ATOM 1514 O O . ASP A 1 204 ? 6.344 -17.094 -9.711 1 97.25 204 ASP A O 1
ATOM 1518 N N . ARG A 1 205 ? 4.086 -17.203 -9.555 1 98.06 205 ARG A N 1
ATOM 1519 C CA . ARG A 1 205 ? 3.879 -16.469 -10.797 1 98.06 205 ARG A CA 1
ATOM 1520 C C . ARG A 1 205 ? 2.762 -15.438 -10.641 1 98.06 205 ARG A C 1
ATOM 1522 O O . ARG A 1 205 ? 1.866 -15.609 -9.805 1 98.06 205 ARG A O 1
ATOM 1529 N N . VAL A 1 206 ? 2.922 -14.438 -11.445 1 97.81 206 VAL A N 1
ATOM 1530 C CA . VAL A 1 206 ? 1.927 -13.367 -11.477 1 97.81 206 VAL A CA 1
ATOM 1531 C C . VAL A 1 206 ? 1.276 -13.312 -12.859 1 97.81 206 VAL A C 1
ATOM 1533 O O . VAL A 1 206 ? 1.967 -13.359 -13.875 1 97.81 206 VAL A O 1
ATOM 1536 N N . ALA A 1 207 ? -0.025 -13.297 -12.852 1 98.12 207 ALA A N 1
ATOM 1537 C CA . ALA A 1 207 ? -0.812 -13.047 -14.062 1 98.12 207 ALA A CA 1
ATOM 1538 C C . ALA A 1 207 ? -1.42 -11.648 -14.047 1 98.12 207 ALA A C 1
ATOM 1540 O O . ALA A 1 207 ? -2.33 -11.367 -13.258 1 98.12 207 ALA A O 1
ATOM 1541 N N . LEU A 1 208 ? -0.958 -10.844 -14.922 1 96.88 208 LEU A N 1
ATOM 1542 C CA . LEU A 1 208 ? -1.451 -9.469 -14.992 1 96.88 208 LEU A CA 1
ATOM 1543 C C . LEU A 1 208 ? -2.672 -9.375 -15.898 1 96.88 208 LEU A C 1
ATOM 1545 O O . LEU A 1 208 ? -2.607 -9.742 -17.078 1 96.88 208 LEU A O 1
ATOM 1549 N N . ILE A 1 209 ? -3.729 -8.883 -15.312 1 95.62 209 ILE A N 1
ATOM 1550 C CA . ILE A 1 209 ? -4.965 -8.68 -16.062 1 95.62 209 ILE A CA 1
ATOM 1551 C C . ILE A 1 209 ? -5.254 -7.184 -16.188 1 95.62 209 ILE A C 1
ATOM 1553 O O . ILE A 1 209 ? -5.305 -6.469 -15.18 1 95.62 209 ILE A O 1
ATOM 1557 N N . LEU A 1 210 ? -5.383 -6.742 -17.406 1 92.31 210 LEU A N 1
ATOM 1558 C CA . LEU A 1 210 ? -5.805 -5.375 -17.703 1 92.31 210 LEU A CA 1
ATOM 1559 C C . LEU A 1 210 ? -7.039 -5.363 -18.594 1 92.31 210 LEU A C 1
ATOM 1561 O O . LEU A 1 210 ? -7.047 -5.992 -19.656 1 92.31 210 LEU A O 1
ATOM 1565 N N . GLN A 1 211 ? -8.047 -4.645 -18.156 1 89.06 211 GLN A N 1
ATOM 1566 C CA . GLN A 1 211 ? -9.281 -4.516 -18.922 1 89.06 211 GLN A CA 1
ATOM 1567 C C . GLN A 1 211 ? -9.844 -5.887 -19.281 1 89.06 211 GLN A C 1
ATOM 1569 O O . GLN A 1 211 ? -10.227 -6.121 -20.438 1 89.06 211 GLN A O 1
ATOM 1574 N N . GLY A 1 212 ? -9.719 -6.836 -18.375 1 92.62 212 GLY A N 1
ATOM 1575 C CA . GLY A 1 212 ? -10.352 -8.141 -18.484 1 92.62 212 GLY A CA 1
ATOM 1576 C C . GLY A 1 212 ? -9.523 -9.133 -19.281 1 92.62 212 GLY A C 1
ATOM 1577 O O . GLY A 1 212 ? -9.93 -10.281 -19.469 1 92.62 212 GLY A O 1
ATOM 1578 N N . ARG A 1 213 ? -8.367 -8.695 -19.734 1 95.31 213 ARG A N 1
ATOM 1579 C CA . ARG A 1 213 ? -7.527 -9.547 -20.578 1 95.31 213 ARG A CA 1
ATOM 1580 C C . ARG A 1 213 ? -6.191 -9.836 -19.906 1 95.31 213 ARG A C 1
ATOM 1582 O O . ARG A 1 213 ? -5.609 -8.953 -19.266 1 95.31 213 ARG A O 1
ATOM 1589 N N . LEU A 1 214 ? -5.777 -11.023 -20.094 1 96.5 214 LEU A N 1
ATOM 1590 C CA . LEU A 1 214 ? -4.457 -11.406 -19.594 1 96.5 214 LEU A CA 1
ATOM 1591 C C . LEU A 1 214 ? -3.357 -10.727 -20.406 1 96.5 214 LEU A C 1
ATOM 1593 O O . LEU A 1 214 ? -3.324 -10.844 -21.641 1 96.5 214 LEU A O 1
ATOM 1597 N N . GLN A 1 215 ? -2.441 -10.07 -19.781 1 95.88 215 GLN A N 1
ATOM 1598 C CA . GLN A 1 215 ? -1.387 -9.328 -20.453 1 95.88 215 GLN A CA 1
ATOM 1599 C C . GLN A 1 215 ? -0.07 -10.102 -20.438 1 95.88 215 GLN A C 1
ATOM 1601 O O . GLN A 1 215 ? 0.678 -10.078 -21.422 1 95.88 215 GLN A O 1
ATOM 1606 N N . GLN A 1 216 ? 0.269 -10.672 -19.359 1 96.56 216 GLN A N 1
ATOM 1607 C CA . GLN A 1 216 ? 1.551 -11.336 -19.125 1 96.56 216 GLN A CA 1
ATOM 1608 C C . GLN A 1 216 ? 1.486 -12.258 -17.922 1 96.56 216 GLN A C 1
ATOM 1610 O O . GLN A 1 216 ? 0.798 -11.961 -16.938 1 96.56 216 GLN A O 1
ATOM 1615 N N . VAL A 1 217 ? 2.049 -13.406 -18.031 1 97.44 217 VAL A N 1
ATOM 1616 C CA . VAL A 1 217 ? 2.229 -14.328 -16.922 1 97.44 217 VAL A CA 1
ATOM 1617 C C . VAL A 1 217 ? 3.709 -14.672 -16.766 1 97.44 217 VAL A C 1
ATOM 1619 O O . VAL A 1 217 ? 4.336 -15.188 -17.688 1 97.44 217 VAL A O 1
ATOM 1622 N N . ASP A 1 218 ? 4.219 -14.406 -15.594 1 97.56 218 ASP A N 1
ATOM 1623 C CA . ASP A 1 218 ? 5.641 -14.641 -15.367 1 97.56 218 ASP A CA 1
ATOM 1624 C C . ASP A 1 218 ? 5.973 -14.609 -13.883 1 97.56 218 ASP A C 1
ATOM 1626 O O . ASP A 1 218 ? 5.105 -14.32 -13.047 1 97.56 218 ASP A O 1
ATOM 1630 N N . ALA A 1 219 ? 7.211 -15.047 -13.586 1 97 219 ALA A N 1
ATOM 1631 C CA . ALA A 1 219 ? 7.703 -14.859 -12.227 1 97 219 ALA A CA 1
ATOM 1632 C C . ALA A 1 219 ? 7.711 -13.383 -11.844 1 97 219 ALA A C 1
ATOM 1634 O O . ALA A 1 219 ? 7.883 -12.516 -12.711 1 97 219 ALA A O 1
ATOM 1635 N N . PRO A 1 220 ? 7.531 -13.07 -10.562 1 96 220 PRO A N 1
ATOM 1636 C CA . PRO A 1 220 ? 7.465 -11.672 -10.133 1 96 220 PRO A CA 1
ATOM 1637 C C . PRO A 1 220 ? 8.656 -10.852 -10.617 1 96 220 PRO A C 1
ATOM 1639 O O . PRO A 1 220 ? 8.477 -9.766 -11.18 1 96 220 PRO A O 1
ATOM 1642 N N . ARG A 1 221 ? 9.82 -11.344 -10.508 1 94.06 221 ARG A N 1
ATOM 1643 C CA . ARG A 1 221 ? 11.008 -10.602 -10.906 1 94.06 221 ARG A CA 1
ATOM 1644 C C . ARG A 1 221 ? 10.969 -10.258 -12.398 1 94.06 221 ARG A C 1
ATOM 1646 O O . ARG A 1 221 ? 11.305 -9.141 -12.789 1 94.06 221 ARG A O 1
ATOM 1653 N N . ALA A 1 222 ? 10.562 -11.211 -13.141 1 93.75 222 ALA A N 1
ATOM 1654 C CA . ALA A 1 222 ? 10.492 -11.008 -14.586 1 93.75 222 ALA A CA 1
ATOM 1655 C C . ALA A 1 222 ? 9.445 -9.953 -14.945 1 93.75 222 ALA A C 1
ATOM 1657 O O . ALA A 1 222 ? 9.617 -9.195 -15.898 1 93.75 222 ALA A O 1
ATOM 1658 N N . MET A 1 223 ? 8.375 -9.922 -14.203 1 93.94 223 MET A N 1
ATOM 1659 C CA . MET A 1 223 ? 7.324 -8.93 -14.445 1 93.94 223 MET A CA 1
ATOM 1660 C C . MET A 1 223 ? 7.867 -7.516 -14.289 1 93.94 223 MET A C 1
ATOM 1662 O O . MET A 1 223 ? 7.48 -6.613 -15.031 1 93.94 223 MET A O 1
ATOM 1666 N N . TYR A 1 224 ? 8.766 -7.332 -13.344 1 93.25 224 TYR A N 1
ATOM 1667 C CA . TYR A 1 224 ? 9.32 -6.016 -13.055 1 93.25 224 TYR A CA 1
ATOM 1668 C C . TYR A 1 224 ? 10.453 -5.676 -14.016 1 93.25 224 TYR A C 1
ATOM 1670 O O . TYR A 1 224 ? 10.57 -4.535 -14.469 1 93.25 224 TYR A O 1
ATOM 1678 N N . ASP A 1 225 ? 11.195 -6.652 -14.406 1 91.81 225 ASP A N 1
ATOM 1679 C CA . ASP A 1 225 ? 12.422 -6.414 -15.172 1 91.81 225 ASP A CA 1
ATOM 1680 C C . ASP A 1 225 ? 12.133 -6.395 -16.672 1 91.81 225 ASP A C 1
ATOM 1682 O O . ASP A 1 225 ? 12.805 -5.691 -17.422 1 91.81 225 ASP A O 1
ATOM 1686 N N . ARG A 1 226 ? 11.148 -7.23 -17 1 93.19 226 ARG A N 1
ATOM 1687 C CA . ARG A 1 226 ? 10.906 -7.441 -18.422 1 93.19 226 ARG A CA 1
ATOM 1688 C C . ARG A 1 226 ? 9.414 -7.41 -18.734 1 93.19 226 ARG A C 1
ATOM 1690 O O . ARG A 1 226 ? 8.875 -8.367 -19.297 1 93.19 226 ARG A O 1
ATOM 1697 N N . PRO A 1 227 ? 8.836 -6.285 -18.438 1 95 227 PRO A N 1
ATOM 1698 C CA . PRO A 1 227 ? 7.426 -6.184 -18.812 1 95 227 PRO A CA 1
ATOM 1699 C C . PRO A 1 227 ? 7.207 -6.309 -20.312 1 95 227 PRO A C 1
ATOM 1701 O O . PRO A 1 227 ? 8.016 -5.816 -21.109 1 95 227 PRO A O 1
ATOM 1704 N N . ALA A 1 228 ? 6.113 -6.898 -20.719 1 94.56 228 ALA A N 1
ATOM 1705 C CA . ALA A 1 228 ? 5.859 -7.211 -22.125 1 94.56 228 ALA A CA 1
ATOM 1706 C C . ALA A 1 228 ? 5.371 -5.98 -22.875 1 94.56 228 ALA A C 1
ATOM 1708 O O . ALA A 1 228 ? 5.586 -5.859 -24.078 1 94.56 228 ALA A O 1
ATOM 1709 N N . THR A 1 229 ? 4.691 -5.086 -22.234 1 94.56 229 THR A N 1
ATOM 1710 C CA . THR A 1 229 ? 4.109 -3.908 -22.859 1 94.56 229 THR A CA 1
ATOM 1711 C C . THR A 1 229 ? 4.332 -2.668 -22 1 94.56 229 THR A C 1
ATOM 1713 O O . THR A 1 229 ? 4.73 -2.777 -20.828 1 94.56 229 THR A O 1
ATOM 1716 N N . GLU A 1 230 ? 4.125 -1.556 -22.625 1 95 230 GLU A N 1
ATOM 1717 C CA . GLU A 1 230 ? 4.203 -0.305 -21.875 1 95 230 GLU A CA 1
ATOM 1718 C C . GLU A 1 230 ? 3.178 -0.273 -20.75 1 95 230 GLU A C 1
ATOM 1720 O O . GLU A 1 230 ? 3.477 0.193 -19.641 1 95 230 GLU A O 1
ATOM 1725 N N . ALA A 1 231 ? 1.991 -0.791 -21.016 1 92.12 231 ALA A N 1
ATOM 1726 C CA . ALA A 1 231 ? 0.936 -0.822 -20 1 92.12 231 ALA A CA 1
ATOM 1727 C C . ALA A 1 231 ? 1.351 -1.666 -18.797 1 92.12 231 ALA A C 1
ATOM 1729 O O . ALA A 1 231 ? 1.134 -1.271 -17.656 1 92.12 231 ALA A O 1
ATOM 1730 N N . ALA A 1 232 ? 1.974 -2.764 -19.062 1 93.31 232 ALA A N 1
ATOM 1731 C CA . ALA A 1 232 ? 2.467 -3.613 -17.984 1 93.31 232 ALA A CA 1
ATOM 1732 C C . ALA A 1 232 ? 3.564 -2.912 -17.188 1 93.31 232 ALA A C 1
ATOM 1734 O O . ALA A 1 232 ? 3.561 -2.938 -15.953 1 93.31 232 ALA A O 1
ATOM 1735 N N . ALA A 1 233 ? 4.457 -2.254 -17.938 1 93.94 233 ALA A N 1
ATOM 1736 C CA . ALA A 1 233 ? 5.551 -1.534 -17.297 1 93.94 233 ALA A CA 1
ATOM 1737 C C . ALA A 1 233 ? 5.02 -0.428 -16.391 1 93.94 233 ALA A C 1
ATOM 1739 O O . ALA A 1 233 ? 5.461 -0.285 -15.242 1 93.94 233 ALA A O 1
ATOM 1740 N N . ARG A 1 234 ? 4.074 0.281 -16.875 1 91.38 234 ARG A N 1
ATOM 1741 C CA . ARG A 1 234 ? 3.475 1.366 -16.094 1 91.38 234 ARG A CA 1
ATOM 1742 C C . ARG A 1 234 ? 2.754 0.83 -14.867 1 91.38 234 ARG A C 1
ATOM 1744 O O . ARG A 1 234 ? 2.818 1.43 -13.797 1 91.38 234 ARG A O 1
ATOM 1751 N N . PHE A 1 235 ? 2.137 -0.279 -14.992 1 89 235 PHE A N 1
ATOM 1752 C CA . PHE A 1 235 ? 1.414 -0.875 -13.875 1 89 235 PHE A CA 1
ATOM 1753 C C . PHE A 1 235 ? 2.371 -1.248 -12.75 1 89 235 PHE A C 1
ATOM 1755 O O . PHE A 1 235 ? 2.035 -1.107 -11.57 1 89 235 PHE A O 1
ATOM 1762 N N . PHE A 1 236 ? 3.502 -1.693 -13.156 1 90.44 236 PHE A N 1
ATOM 1763 C CA . PHE A 1 236 ? 4.465 -2.129 -12.148 1 90.44 236 PHE A CA 1
ATOM 1764 C C . PHE A 1 236 ? 5.359 -0.97 -11.719 1 90.44 236 PHE A C 1
ATOM 1766 O O . PHE A 1 236 ? 6.434 -1.185 -11.156 1 90.44 236 PHE A O 1
ATOM 1773 N N . GLY A 1 237 ? 4.996 0.249 -12.07 1 88.38 237 GLY A N 1
ATOM 1774 C CA . GLY A 1 237 ? 5.68 1.41 -11.523 1 88.38 237 GLY A CA 1
ATOM 1775 C C . GLY A 1 237 ? 6.664 2.035 -12.492 1 88.38 237 GLY A C 1
ATOM 1776 O O . GLY A 1 237 ? 7.422 2.934 -12.117 1 88.38 237 GLY A O 1
ATOM 1777 N N . GLY A 1 238 ? 6.664 1.571 -13.656 1 91.25 238 GLY A N 1
ATOM 1778 C CA . GLY A 1 238 ? 7.488 2.232 -14.656 1 91.25 238 GLY A CA 1
ATOM 1779 C C . GLY A 1 238 ? 7.059 3.662 -14.93 1 91.25 238 GLY A C 1
ATOM 1780 O O . GLY A 1 238 ? 5.863 3.949 -15.031 1 91.25 238 GLY A O 1
ATOM 1781 N N . ARG A 1 239 ? 8.117 4.52 -14.945 1 92.69 239 ARG A N 1
ATOM 1782 C CA . ARG A 1 239 ? 7.816 5.93 -15.156 1 92.69 239 ARG A CA 1
ATOM 1783 C C . ARG A 1 239 ? 8.703 6.523 -16.25 1 92.69 239 ARG A C 1
ATOM 1785 O O . ARG A 1 239 ? 8.414 7.602 -16.766 1 92.69 239 ARG A O 1
ATOM 1792 N N . ASN A 1 240 ? 9.711 5.828 -16.547 1 97 240 ASN A N 1
ATOM 1793 C CA . ASN A 1 240 ? 10.688 6.324 -17.5 1 97 240 ASN A CA 1
ATOM 1794 C C . ASN A 1 240 ? 10.547 5.633 -18.859 1 97 240 ASN A C 1
ATOM 1796 O O . ASN A 1 240 ? 10.883 4.457 -19 1 97 240 ASN A O 1
ATOM 1800 N N . PHE A 1 241 ? 10.023 6.371 -19.797 1 96.94 241 PHE A N 1
ATOM 1801 C CA . PHE A 1 241 ? 9.852 5.855 -21.156 1 96.94 241 PHE A CA 1
ATOM 1802 C C . PHE A 1 241 ? 10.406 6.836 -22.172 1 96.94 241 PHE A C 1
ATOM 1804 O O . PHE A 1 241 ? 9.984 7.996 -22.234 1 96.94 241 PHE A O 1
ATOM 1811 N N . VAL A 1 242 ? 11.391 6.383 -22.984 1 97.25 242 VAL A N 1
ATOM 1812 C CA . VAL A 1 242 ? 12.047 7.246 -23.969 1 97.25 242 VAL A CA 1
ATOM 1813 C C . VAL A 1 242 ? 12.023 6.574 -25.328 1 97.25 242 VAL A C 1
ATOM 1815 O O . VAL A 1 242 ? 12.656 5.531 -25.531 1 97.25 242 VAL A O 1
ATOM 1818 N N . PRO A 1 243 ? 11.336 7.164 -26.281 1 97.12 243 PRO A N 1
ATOM 1819 C CA . PRO A 1 243 ? 11.352 6.582 -27.625 1 97.12 243 PRO A CA 1
ATOM 1820 C C . PRO A 1 243 ? 12.711 6.68 -28.297 1 97.12 243 PRO A C 1
ATOM 1822 O O . PRO A 1 243 ? 13.477 7.609 -28.016 1 97.12 243 PRO A O 1
ATOM 1825 N N . GLY A 1 244 ? 13 5.676 -29.125 1 97.19 244 GLY A N 1
ATOM 1826 C CA . GLY A 1 244 ? 14.25 5.672 -29.859 1 97.19 244 GLY A CA 1
ATOM 1827 C C . GLY A 1 244 ? 14.414 4.445 -30.734 1 97.19 244 GLY A C 1
ATOM 1828 O O . GLY A 1 244 ? 13.43 3.863 -31.203 1 97.19 244 GLY A O 1
ATOM 1829 N N . THR A 1 245 ? 15.719 4.25 -31.062 1 97.31 245 THR A N 1
ATOM 1830 C CA . THR A 1 245 ? 16.031 3.131 -31.953 1 97.31 245 THR A CA 1
ATOM 1831 C C . THR A 1 245 ? 17.25 2.375 -31.453 1 97.31 245 THR A C 1
ATOM 1833 O O . THR A 1 245 ? 18.297 2.979 -31.172 1 97.31 245 THR A O 1
ATOM 1836 N N . ALA A 1 246 ? 17.031 1.068 -31.312 1 96.62 246 ALA A N 1
ATOM 1837 C CA . ALA A 1 246 ? 18.172 0.214 -30.969 1 96.62 246 ALA A CA 1
ATOM 1838 C C . ALA A 1 246 ? 18.969 -0.15 -32.219 1 96.62 246 ALA A C 1
ATOM 1840 O O . ALA A 1 246 ? 18.406 -0.595 -33.219 1 96.62 246 ALA A O 1
ATOM 1841 N N . GLU A 1 247 ? 20.266 0.109 -32.125 1 95.31 247 GLU A N 1
ATOM 1842 C CA . GLU A 1 247 ? 21.156 -0.203 -33.219 1 95.31 247 GLU A CA 1
ATOM 1843 C C . GLU A 1 247 ? 22.547 -0.571 -32.75 1 95.31 247 GLU A C 1
ATOM 1845 O O . GLU A 1 247 ? 23.219 0.23 -32.062 1 95.31 247 GLU A O 1
ATOM 1850 N N . GLY A 1 248 ? 23 -1.769 -33.062 1 93.56 248 GLY A N 1
ATOM 1851 C CA . GLY A 1 248 ? 24.359 -2.18 -32.719 1 93.56 248 GLY A CA 1
ATOM 1852 C C . GLY A 1 248 ? 24.656 -2.191 -31.25 1 93.56 248 GLY A C 1
ATOM 1853 O O . GLY A 1 248 ? 25.719 -1.729 -30.812 1 93.56 248 GLY A O 1
ATOM 1854 N N . GLY A 1 249 ? 23.734 -2.48 -30.547 1 94.56 249 GLY A N 1
ATOM 1855 C CA . GLY A 1 249 ? 23.938 -2.59 -29.109 1 94.56 249 GLY A CA 1
ATOM 1856 C C . GLY A 1 249 ? 23.766 -1.271 -28.375 1 94.56 249 GLY A C 1
ATOM 1857 O O . GLY A 1 249 ? 24.016 -1.185 -27.172 1 94.56 249 GLY A O 1
ATOM 1858 N N . ARG A 1 250 ? 23.359 -0.307 -29.172 1 97.06 250 ARG A N 1
ATOM 1859 C CA . ARG A 1 250 ? 23.109 1 -28.578 1 97.06 250 ARG A CA 1
ATOM 1860 C C . ARG A 1 250 ? 21.688 1.457 -28.828 1 97.06 250 ARG A C 1
ATOM 1862 O O . ARG A 1 250 ? 21.047 1.02 -29.797 1 97.06 250 ARG A O 1
ATOM 1869 N N . PHE A 1 251 ? 21.203 2.211 -27.906 1 97.31 251 PHE A N 1
ATOM 1870 C CA . PHE A 1 251 ? 19.891 2.828 -28.078 1 97.31 251 PHE A CA 1
ATOM 1871 C C . PHE A 1 251 ? 20.031 4.32 -28.344 1 97.31 251 PHE A C 1
ATOM 1873 O O . PHE A 1 251 ? 20.516 5.066 -27.5 1 97.31 251 PHE A O 1
ATOM 1880 N N . LEU A 1 252 ? 19.641 4.746 -29.5 1 97.38 252 LEU A N 1
ATOM 1881 C CA . LEU A 1 252 ? 19.688 6.152 -29.875 1 97.38 252 LEU A CA 1
ATOM 1882 C C . LEU A 1 252 ? 18.375 6.852 -29.547 1 97.38 252 LEU A C 1
ATOM 1884 O O . LEU A 1 252 ? 17.312 6.445 -30.016 1 97.38 252 LEU A O 1
ATOM 1888 N N . SER A 1 253 ? 18.453 7.887 -28.688 1 96.5 253 SER A N 1
ATOM 1889 C CA . SER A 1 253 ? 17.266 8.617 -28.219 1 96.5 253 SER A CA 1
ATOM 1890 C C . SER A 1 253 ? 17.625 10.062 -27.875 1 96.5 253 SER A C 1
ATOM 1892 O O . SER A 1 253 ? 18.734 10.523 -28.156 1 96.5 253 SER A O 1
ATOM 1894 N N . ALA A 1 254 ? 16.656 10.797 -27.328 1 96.56 254 ALA A N 1
ATOM 1895 C CA . ALA A 1 254 ? 16.859 12.18 -26.922 1 96.56 254 ALA A CA 1
ATOM 1896 C C . ALA A 1 254 ? 17.859 12.266 -25.766 1 96.56 254 ALA A C 1
ATOM 1898 O O . ALA A 1 254 ? 18.391 13.336 -25.469 1 96.56 254 ALA A O 1
ATOM 1899 N N . LEU A 1 255 ? 18.219 11.078 -25.156 1 96.69 255 LEU A N 1
ATOM 1900 C CA . LEU A 1 255 ? 19.172 11.039 -24.047 1 96.69 255 LEU A CA 1
ATOM 1901 C C . LEU A 1 255 ? 20.594 10.82 -24.578 1 96.69 255 LEU A C 1
ATOM 1903 O O . LEU A 1 255 ? 21.547 10.805 -23.797 1 96.69 255 LEU A O 1
ATOM 1907 N N . GLY A 1 256 ? 20.734 10.742 -25.906 1 95.38 256 GLY A N 1
ATOM 1908 C CA . GLY A 1 256 ? 22 10.312 -26.484 1 95.38 256 GLY A CA 1
ATOM 1909 C C . GLY A 1 256 ? 22.109 8.805 -26.594 1 95.38 256 GLY A C 1
ATOM 1910 O O . GLY A 1 256 ? 21.172 8.078 -26.25 1 95.38 256 GLY A O 1
ATOM 1911 N N . PRO A 1 257 ? 23.219 8.367 -27.094 1 96.56 257 PRO A N 1
ATOM 1912 C CA . PRO A 1 257 ? 23.406 6.918 -27.219 1 96.56 257 PRO A CA 1
ATOM 1913 C C . PRO A 1 257 ? 23.625 6.23 -25.875 1 96.56 257 PRO A C 1
ATOM 1915 O O . PRO A 1 257 ? 24.453 6.68 -25.078 1 96.56 257 PRO A O 1
ATOM 1918 N N . LEU A 1 258 ? 22.875 5.215 -25.656 1 97.44 258 LEU A N 1
ATOM 1919 C CA . LEU A 1 258 ? 23.016 4.406 -24.453 1 97.44 258 LEU A CA 1
ATOM 1920 C C . LEU A 1 258 ? 23.406 2.973 -24.797 1 97.44 258 LEU A C 1
ATOM 1922 O O . LEU A 1 258 ? 22.891 2.408 -25.766 1 97.44 258 LEU A O 1
ATOM 1926 N N . VAL A 1 259 ? 24.281 2.439 -24.047 1 97.81 259 VAL A N 1
ATOM 1927 C CA . VAL A 1 259 ? 24.688 1.054 -24.266 1 97.81 259 VAL A CA 1
ATOM 1928 C C . VAL A 1 259 ? 23.609 0.112 -23.734 1 97.81 259 VAL A C 1
ATOM 1930 O O . VAL A 1 259 ? 23.188 0.241 -22.578 1 97.81 259 VAL A O 1
ATOM 1933 N N . LEU A 1 260 ? 23.141 -0.837 -24.547 1 96.69 260 LEU A N 1
ATOM 1934 C CA . LEU A 1 260 ? 22.078 -1.777 -24.203 1 96.69 260 LEU A CA 1
ATOM 1935 C C . LEU A 1 260 ? 22.656 -3.094 -23.703 1 96.69 260 LEU A C 1
ATOM 1937 O O . LEU A 1 260 ? 23.844 -3.363 -23.875 1 96.69 260 LEU A O 1
ATOM 1941 N N . PRO A 1 261 ? 21.75 -3.807 -22.953 1 93.31 261 PRO A N 1
ATOM 1942 C CA . PRO A 1 261 ? 22.203 -5.152 -22.594 1 93.31 261 PRO A CA 1
ATOM 1943 C C . PRO A 1 261 ? 22.469 -6.027 -23.812 1 93.31 261 PRO A C 1
ATOM 1945 O O . PRO A 1 261 ? 21.938 -5.777 -24.891 1 93.31 261 PRO A O 1
ATOM 1948 N N . GLU A 1 262 ? 23.219 -7.062 -23.562 1 88.75 262 GLU A N 1
ATOM 1949 C CA . GLU A 1 262 ? 23.516 -7.992 -24.656 1 88.75 262 GLU A CA 1
ATOM 1950 C C . GLU A 1 262 ? 22.25 -8.672 -25.156 1 88.75 262 GLU A C 1
ATOM 1952 O O . GLU A 1 262 ? 21.375 -9.031 -24.359 1 88.75 262 GLU A O 1
ATOM 1957 N N . GLY A 1 263 ? 22.094 -8.734 -26.453 1 84.19 263 GLY A N 1
ATOM 1958 C CA . GLY A 1 263 ? 20.984 -9.469 -27.031 1 84.19 263 GLY A CA 1
ATOM 1959 C C . GLY A 1 263 ? 19.781 -8.594 -27.344 1 84.19 263 GLY A C 1
ATOM 1960 O O . GLY A 1 263 ? 18.75 -9.086 -27.812 1 84.19 263 GLY A O 1
ATOM 1961 N N . ALA A 1 264 ? 19.969 -7.363 -27.109 1 87.25 264 ALA A N 1
ATOM 1962 C CA . ALA A 1 264 ? 18.875 -6.457 -27.438 1 87.25 264 ALA A CA 1
ATOM 1963 C C . ALA A 1 264 ? 18.609 -6.445 -28.938 1 87.25 264 ALA A C 1
ATOM 1965 O O . ALA A 1 264 ? 19.547 -6.48 -29.75 1 87.25 264 ALA A O 1
ATOM 1966 N N . ARG A 1 265 ? 17.344 -6.465 -29.344 1 87.56 265 ARG A N 1
ATOM 1967 C CA . ARG A 1 265 ? 16.969 -6.5 -30.766 1 87.56 265 ARG A CA 1
ATOM 1968 C C . ARG A 1 265 ? 17.016 -5.105 -31.375 1 87.56 265 ARG A C 1
ATOM 1970 O O . ARG A 1 265 ? 16.641 -4.121 -30.734 1 87.56 265 ARG A O 1
ATOM 1977 N N . ASP A 1 266 ? 17.484 -5.137 -32.562 1 94 266 ASP A N 1
ATOM 1978 C CA . ASP A 1 266 ? 17.531 -3.869 -33.281 1 94 266 ASP A CA 1
ATOM 1979 C C . ASP A 1 266 ? 16.141 -3.443 -33.75 1 94 266 ASP A C 1
ATOM 1981 O O . ASP A 1 266 ? 15.266 -4.285 -33.938 1 94 266 ASP A O 1
ATOM 1985 N N . GLY A 1 267 ? 15.992 -2.068 -33.844 1 95.31 267 GLY A N 1
ATOM 1986 C CA . GLY A 1 267 ? 14.734 -1.524 -34.312 1 95.31 267 GLY A CA 1
ATOM 1987 C C . GLY A 1 267 ? 14.164 -0.447 -33.406 1 95.31 267 GLY A C 1
ATOM 1988 O O . GLY A 1 267 ? 14.758 -0.115 -32.375 1 95.31 267 GLY A O 1
ATOM 1989 N N . PRO A 1 268 ? 13.094 0.179 -33.969 1 96.5 268 PRO A N 1
ATOM 1990 C CA . PRO A 1 268 ? 12.438 1.182 -33.125 1 96.5 268 PRO A CA 1
ATOM 1991 C C . PRO A 1 268 ? 11.828 0.583 -31.859 1 96.5 268 PRO A C 1
ATOM 1993 O O . PRO A 1 268 ? 11.391 -0.571 -31.859 1 96.5 268 PRO A O 1
ATOM 1996 N N . GLY A 1 269 ? 11.891 1.388 -30.766 1 96.31 269 GLY A N 1
ATOM 1997 C CA . GLY A 1 269 ? 11.305 0.917 -29.531 1 96.31 269 GLY A CA 1
ATOM 1998 C C . GLY A 1 269 ? 11.188 2.002 -28.469 1 96.31 269 GLY A C 1
ATOM 1999 O O . GLY A 1 269 ? 11.383 3.182 -28.766 1 96.31 269 GLY A O 1
ATOM 2000 N N . LEU A 1 270 ? 10.727 1.564 -27.344 1 96.81 270 LEU A N 1
ATOM 2001 C CA . LEU A 1 270 ? 10.586 2.416 -26.172 1 96.81 270 LEU A CA 1
ATOM 2002 C C . LEU A 1 270 ? 11.492 1.94 -25.031 1 96.81 270 LEU A C 1
ATOM 2004 O O . LEU A 1 270 ? 11.281 0.862 -24.469 1 96.81 270 LEU A O 1
ATOM 2008 N N . LEU A 1 271 ? 12.484 2.797 -24.766 1 97.12 271 LEU A N 1
ATOM 2009 C CA . LEU A 1 271 ? 13.398 2.467 -23.688 1 97.12 271 LEU A CA 1
ATOM 2010 C C . LEU A 1 271 ? 12.758 2.744 -22.328 1 97.12 271 LEU A C 1
ATOM 2012 O O . LEU A 1 271 ? 12.125 3.781 -22.141 1 97.12 271 LEU A O 1
ATOM 2016 N N . THR A 1 272 ? 12.906 1.771 -21.469 1 97 272 THR A N 1
ATOM 2017 C CA . THR A 1 272 ? 12.406 2 -20.125 1 97 272 THR A CA 1
ATOM 2018 C C . THR A 1 272 ? 13.422 1.537 -19.078 1 97 272 THR A C 1
ATOM 2020 O O . THR A 1 272 ? 14.219 0.637 -19.344 1 97 272 THR A O 1
ATOM 2023 N N . ILE A 1 273 ? 13.469 2.23 -18.016 1 96.62 273 ILE A N 1
ATOM 2024 C CA . ILE A 1 273 ? 14.25 1.89 -16.844 1 96.62 273 ILE A CA 1
ATOM 2025 C C . ILE A 1 273 ? 13.461 2.248 -15.578 1 96.62 273 ILE A C 1
ATOM 2027 O O . ILE A 1 273 ? 12.82 3.301 -15.516 1 96.62 273 ILE A O 1
ATOM 2031 N N . ARG A 1 274 ? 13.469 1.347 -14.688 1 95.69 274 ARG A N 1
ATOM 2032 C CA . ARG A 1 274 ? 12.758 1.623 -13.445 1 95.69 274 ARG A CA 1
ATOM 2033 C C . ARG A 1 274 ? 13.414 2.77 -12.68 1 95.69 274 ARG A C 1
ATOM 2035 O O . ARG A 1 274 ? 14.648 2.881 -12.648 1 95.69 274 ARG A O 1
ATOM 2042 N N . PRO A 1 275 ? 12.609 3.561 -11.961 1 96.31 275 PRO A N 1
ATOM 2043 C CA . PRO A 1 275 ? 13.164 4.668 -11.18 1 96.31 275 PRO A CA 1
ATOM 2044 C C . PRO A 1 275 ? 14.18 4.199 -10.133 1 96.31 275 PRO A C 1
ATOM 2046 O O . PRO A 1 275 ? 15.164 4.895 -9.875 1 96.31 275 PRO A O 1
ATOM 2049 N N . GLU A 1 276 ? 13.961 3.029 -9.633 1 95 276 GLU A N 1
ATOM 2050 C CA . GLU A 1 276 ? 14.797 2.512 -8.547 1 95 276 GLU A CA 1
ATOM 2051 C C . GLU A 1 276 ? 16.125 1.988 -9.078 1 95 276 GLU A C 1
ATOM 2053 O O . GLU A 1 276 ? 17.047 1.719 -8.297 1 95 276 GLU A O 1
ATOM 2058 N N . ALA A 1 277 ? 16.25 1.892 -10.375 1 95 277 ALA A N 1
ATOM 2059 C CA . ALA A 1 277 ? 17.453 1.307 -10.961 1 95 277 ALA A CA 1
ATOM 2060 C C . ALA A 1 277 ? 18.453 2.389 -11.336 1 95 277 ALA A C 1
ATOM 2062 O O . ALA A 1 277 ? 19.625 2.09 -11.602 1 95 277 ALA A O 1
ATOM 2063 N N . ILE A 1 278 ? 18 3.631 -11.367 1 96.75 278 ILE A N 1
ATOM 2064 C CA . ILE A 1 278 ? 18.891 4.738 -11.68 1 96.75 278 ILE A CA 1
ATOM 2065 C C . ILE A 1 278 ? 19.844 4.984 -10.508 1 96.75 278 ILE A C 1
ATOM 2067 O O . ILE A 1 278 ? 19.422 5 -9.352 1 96.75 278 ILE A O 1
ATOM 2071 N N . ARG A 1 279 ? 21.109 5.133 -10.844 1 95.81 279 ARG A N 1
ATOM 2072 C CA . ARG A 1 279 ? 22.125 5.262 -9.805 1 95.81 279 ARG A CA 1
ATOM 2073 C C . ARG A 1 279 ? 22.734 6.66 -9.797 1 95.81 279 ARG A C 1
ATOM 2075 O O . ARG A 1 279 ? 22.906 7.27 -10.852 1 95.81 279 ARG A O 1
ATOM 2082 N N . PRO A 1 280 ? 23.078 7.117 -8.562 1 95.62 280 PRO A N 1
ATOM 2083 C CA . PRO A 1 280 ? 23.719 8.43 -8.477 1 95.62 280 PRO A CA 1
ATOM 2084 C C . PRO A 1 280 ? 25.172 8.406 -8.984 1 95.62 280 PRO A C 1
ATOM 2086 O O . PRO A 1 280 ? 25.875 7.41 -8.789 1 95.62 280 PRO A O 1
ATOM 2089 N N . GLY A 1 281 ? 25.578 9.469 -9.617 1 95.69 281 GLY A N 1
ATOM 2090 C CA . GLY A 1 281 ? 26.969 9.641 -10.023 1 95.69 281 GLY A CA 1
ATOM 2091 C C . GLY A 1 281 ? 27.266 9.023 -11.375 1 95.69 281 GLY A C 1
ATOM 2092 O O . GLY A 1 281 ? 26.375 8.469 -12.023 1 95.69 281 GLY A O 1
ATOM 2093 N N . ALA A 1 282 ? 28.5 9.211 -11.758 1 95.44 282 ALA A N 1
ATOM 2094 C CA . ALA A 1 282 ? 28.953 8.641 -13.023 1 95.44 282 ALA A CA 1
ATOM 2095 C C . ALA A 1 282 ? 29.172 7.137 -12.906 1 95.44 282 ALA A C 1
ATOM 2097 O O . ALA A 1 282 ? 29.578 6.645 -11.844 1 95.44 282 ALA A O 1
ATOM 2098 N N . GLY A 1 283 ? 28.781 6.43 -13.922 1 93.25 283 GLY A N 1
ATOM 2099 C CA . GLY A 1 283 ? 29.031 4.996 -14 1 93.25 283 GLY A CA 1
ATOM 2100 C C . GLY A 1 283 ? 29.953 4.609 -15.133 1 93.25 283 GLY A C 1
ATOM 2101 O O . GLY A 1 283 ? 30.484 5.477 -15.836 1 93.25 283 GLY A O 1
ATOM 2102 N N . PRO A 1 284 ? 30.203 3.297 -15.203 1 92.5 284 PRO A N 1
ATOM 2103 C CA . PRO A 1 284 ? 31.062 2.824 -16.297 1 92.5 284 PRO A CA 1
ATOM 2104 C C . PRO A 1 284 ? 30.484 3.131 -17.672 1 92.5 284 PRO A C 1
ATOM 2106 O O . PRO A 1 284 ? 31.219 3.268 -18.656 1 92.5 284 PRO A O 1
ATOM 2109 N N . GLU A 1 285 ? 29.203 3.172 -17.75 1 94.69 285 GLU A N 1
ATOM 2110 C CA . GLU A 1 285 ? 28.484 3.5 -18.984 1 94.69 285 GLU A CA 1
ATOM 2111 C C . GLU A 1 285 ? 27.156 4.199 -18.688 1 94.69 285 GLU A C 1
ATOM 2113 O O . GLU A 1 285 ? 26.703 4.207 -17.547 1 94.69 285 GLU A O 1
ATOM 2118 N N . ASN A 1 286 ? 26.609 4.941 -19.734 1 97.81 286 ASN A N 1
ATOM 2119 C CA . ASN A 1 286 ? 25.266 5.508 -19.688 1 97.81 286 ASN A CA 1
ATOM 2120 C C . ASN A 1 286 ? 25.156 6.57 -18.594 1 97.81 286 ASN A C 1
ATOM 2122 O O . ASN A 1 286 ? 24.219 6.543 -17.797 1 97.81 286 ASN A O 1
ATOM 2126 N N . THR A 1 287 ? 26.172 7.406 -18.562 1 97.88 287 THR A N 1
ATOM 2127 C CA . THR A 1 287 ? 26.125 8.523 -17.625 1 97.88 287 THR A CA 1
ATOM 2128 C C . THR A 1 287 ? 25.375 9.711 -18.234 1 97.88 287 THR A C 1
ATOM 2130 O O . THR A 1 287 ? 25.578 10.047 -19.391 1 97.88 287 THR A O 1
ATOM 2133 N N . LEU A 1 288 ? 24.516 10.336 -17.469 1 97.5 288 LEU A N 1
ATOM 2134 C CA . LEU A 1 288 ? 23.719 11.477 -17.906 1 97.5 288 LEU A CA 1
ATOM 2135 C C . LEU A 1 288 ? 23.922 12.68 -17 1 97.5 288 LEU A C 1
ATOM 2137 O O . LEU A 1 288 ? 24.016 12.531 -15.781 1 97.5 288 LEU A O 1
ATOM 2141 N N . ALA A 1 289 ? 24.078 13.82 -17.641 1 97.06 289 ALA A N 1
ATOM 2142 C CA . ALA A 1 289 ? 23.969 15.07 -16.906 1 97.06 289 ALA A CA 1
ATOM 2143 C C . ALA A 1 289 ? 22.5 15.469 -16.719 1 97.06 289 ALA A C 1
ATOM 2145 O O . ALA A 1 289 ? 21.734 15.477 -17.688 1 97.06 289 ALA A O 1
ATOM 2146 N N . VAL A 1 290 ? 22.109 15.75 -15.461 1 97.75 290 VAL A N 1
ATOM 2147 C CA . VAL A 1 290 ? 20.703 16.031 -15.211 1 97.75 290 VAL A CA 1
ATOM 2148 C C . VAL A 1 290 ? 20.578 17.266 -14.32 1 97.75 290 VAL A C 1
ATOM 2150 O O . VAL A 1 290 ? 21.562 17.703 -13.727 1 97.75 290 VAL A O 1
ATOM 2153 N N . ARG A 1 291 ? 19.438 17.812 -14.328 1 98 291 ARG A N 1
ATOM 2154 C CA . ARG A 1 291 ? 19.047 18.859 -13.383 1 98 291 ARG A CA 1
ATOM 2155 C C . ARG A 1 291 ? 17.875 18.391 -12.516 1 98 291 ARG A C 1
ATOM 2157 O O . ARG A 1 291 ? 16.906 17.812 -13.023 1 98 291 ARG A O 1
ATOM 2164 N N . VAL A 1 292 ? 18 18.609 -11.242 1 97.81 292 VAL A N 1
ATOM 2165 C CA . VAL A 1 292 ? 16.953 18.188 -10.328 1 97.81 292 VAL A CA 1
ATOM 2166 C C . VAL A 1 292 ? 15.797 19.188 -10.375 1 97.81 292 VAL A C 1
ATOM 2168 O O . VAL A 1 292 ? 15.969 20.359 -10.023 1 97.81 292 VAL A O 1
ATOM 2171 N N . THR A 1 293 ? 14.672 18.719 -10.773 1 96.38 293 THR A N 1
ATOM 2172 C CA . THR A 1 293 ? 13.539 19.625 -10.922 1 96.38 293 THR A CA 1
ATOM 2173 C C . THR A 1 293 ? 12.484 19.359 -9.852 1 96.38 293 THR A C 1
ATOM 2175 O O . THR A 1 293 ? 11.57 20.156 -9.664 1 96.38 293 THR A O 1
ATOM 2178 N N . GLY A 1 294 ? 12.641 18.25 -9.172 1 93.5 294 GLY A N 1
ATOM 2179 C CA . GLY A 1 294 ? 11.695 17.922 -8.117 1 93.5 294 GLY A CA 1
ATOM 2180 C C . GLY A 1 294 ? 12.219 16.875 -7.148 1 93.5 294 GLY A C 1
ATOM 2181 O O . GLY A 1 294 ? 13.102 16.094 -7.488 1 93.5 294 GLY A O 1
ATOM 2182 N N . ARG A 1 295 ? 11.609 16.953 -5.992 1 93.12 295 ARG A N 1
ATOM 2183 C CA . ARG A 1 295 ? 11.945 16 -4.93 1 93.12 295 ARG A CA 1
ATOM 2184 C C . ARG A 1 295 ? 10.719 15.688 -4.074 1 93.12 295 ARG A C 1
ATOM 2186 O O . ARG A 1 295 ? 9.938 16.578 -3.748 1 93.12 295 ARG A O 1
ATOM 2193 N N . ALA A 1 296 ? 10.586 14.422 -3.855 1 90.62 296 ALA A N 1
ATOM 2194 C CA . ALA A 1 296 ? 9.484 13.992 -2.996 1 90.62 296 ALA A CA 1
ATOM 2195 C C . ALA A 1 296 ? 9.922 12.875 -2.062 1 90.62 296 ALA A C 1
ATOM 2197 O O . ALA A 1 296 ? 10.367 11.812 -2.518 1 90.62 296 ALA A O 1
ATOM 2198 N N . PHE A 1 297 ? 9.797 13.125 -0.755 1 92.81 297 PHE A N 1
ATOM 2199 C CA . PHE A 1 297 ? 10.094 12.086 0.225 1 92.81 297 PHE A CA 1
ATOM 2200 C C . PHE A 1 297 ? 8.969 11.062 0.283 1 92.81 297 PHE A C 1
ATOM 2202 O O . PHE A 1 297 ? 7.805 11.422 0.474 1 92.81 297 PHE A O 1
ATOM 2209 N N . LEU A 1 298 ? 9.344 9.719 0.142 1 92.25 298 LEU A N 1
ATOM 2210 C CA . LEU A 1 298 ? 8.344 8.656 0.044 1 92.25 298 LEU A CA 1
ATOM 2211 C C . LEU A 1 298 ? 8.266 7.867 1.344 1 92.25 298 LEU A C 1
ATOM 2213 O O . LEU A 1 298 ? 7.512 6.895 1.437 1 92.25 298 LEU A O 1
ATOM 2217 N N . GLY A 1 299 ? 8.992 8.219 2.318 1 91.38 299 GLY A N 1
ATOM 2218 C CA . GLY A 1 299 ? 9.094 7.449 3.549 1 91.38 299 GLY A CA 1
ATOM 2219 C C . GLY A 1 299 ? 10.414 6.723 3.691 1 91.38 299 GLY A C 1
ATOM 2220 O O . GLY A 1 299 ? 11.32 7.191 4.391 1 91.38 299 GLY A O 1
ATOM 2221 N N . THR A 1 300 ? 10.586 5.719 2.785 1 91.56 300 THR A N 1
ATOM 2222 C CA . THR A 1 300 ? 11.797 4.91 2.869 1 91.56 300 THR A CA 1
ATOM 2223 C C . THR A 1 300 ? 12.766 5.273 1.75 1 91.56 300 THR A C 1
ATOM 2225 O O . THR A 1 300 ? 13.906 4.809 1.736 1 91.56 300 THR A O 1
ATOM 2228 N N . ALA A 1 301 ? 12.266 6.105 0.923 1 94.19 301 ALA A N 1
ATOM 2229 C CA . ALA A 1 301 ? 13.055 6.555 -0.222 1 94.19 301 ALA A CA 1
ATOM 2230 C C . ALA A 1 301 ? 12.664 7.973 -0.635 1 94.19 301 ALA A C 1
ATOM 2232 O O . ALA A 1 301 ? 11.773 8.57 -0.038 1 94.19 301 ALA A O 1
ATOM 2233 N N . THR A 1 302 ? 13.43 8.5 -1.512 1 95.12 302 THR A N 1
ATOM 2234 C CA . THR A 1 302 ? 13.133 9.805 -2.09 1 95.12 302 THR A CA 1
ATOM 2235 C C . THR A 1 302 ? 13.062 9.719 -3.611 1 95.12 302 THR A C 1
ATOM 2237 O O . THR A 1 302 ? 13.938 9.133 -4.246 1 95.12 302 THR A O 1
ATOM 2240 N N . ARG A 1 303 ? 12 10.219 -4.141 1 94.69 303 ARG A N 1
ATOM 2241 C CA . ARG A 1 303 ? 11.852 10.289 -5.59 1 94.69 303 ARG A CA 1
ATOM 2242 C C . ARG A 1 303 ? 12.367 11.617 -6.133 1 94.69 303 ARG A C 1
ATOM 2244 O O . ARG A 1 303 ? 12.008 12.68 -5.629 1 94.69 303 ARG A O 1
ATOM 2251 N N . LEU A 1 304 ? 13.203 11.578 -7.109 1 97 304 LEU A N 1
ATOM 2252 C CA . LEU A 1 304 ? 13.734 12.758 -7.785 1 97 304 LEU A CA 1
ATOM 2253 C C . LEU A 1 304 ? 13.172 12.867 -9.203 1 97 304 LEU A C 1
ATOM 2255 O O . LEU A 1 304 ? 13.047 11.859 -9.898 1 97 304 LEU A O 1
ATOM 2259 N N . THR A 1 305 ? 12.742 13.992 -9.516 1 96.88 305 THR A N 1
ATOM 2260 C CA . THR A 1 305 ? 12.469 14.305 -10.914 1 96.88 305 THR A CA 1
ATOM 2261 C C . THR A 1 305 ? 13.672 14.977 -11.57 1 96.88 305 THR A C 1
ATOM 2263 O O . THR A 1 305 ? 14.156 16 -11.086 1 96.88 305 THR A O 1
ATOM 2266 N N . LEU A 1 306 ? 14.141 14.383 -12.633 1 98.06 306 LEU A N 1
ATOM 2267 C CA . LEU A 1 306 ? 15.391 14.789 -13.266 1 98.06 306 LEU A CA 1
ATOM 2268 C C . LEU A 1 306 ? 15.164 15.211 -14.711 1 98.06 306 LEU A C 1
ATOM 2270 O O . LEU A 1 306 ? 14.547 14.484 -15.484 1 98.06 306 LEU A O 1
ATOM 2274 N N . ALA A 1 307 ? 15.633 16.344 -15 1 98 307 ALA A N 1
ATOM 2275 C CA . ALA A 1 307 ? 15.625 16.781 -16.391 1 98 307 ALA A CA 1
ATOM 2276 C C . ALA A 1 307 ? 16.938 16.422 -17.094 1 98 307 ALA A C 1
ATOM 2278 O O . ALA A 1 307 ? 18 16.859 -16.672 1 98 307 ALA A O 1
ATOM 2279 N N . ALA A 1 308 ? 16.859 15.594 -18.047 1 97 308 ALA A N 1
ATOM 2280 C CA . ALA A 1 308 ? 17.969 15.258 -18.922 1 97 308 ALA A CA 1
ATOM 2281 C C . ALA A 1 308 ? 17.719 15.773 -20.344 1 97 308 ALA A C 1
ATOM 2283 O O . ALA A 1 308 ? 17.234 15.031 -21.203 1 97 308 ALA A O 1
ATOM 2284 N N . GLY A 1 309 ? 18.203 16.969 -20.656 1 93.44 309 GLY A N 1
ATOM 2285 C CA . GLY A 1 309 ? 17.75 17.609 -21.875 1 93.44 309 GLY A CA 1
ATOM 2286 C C . GLY A 1 309 ? 16.25 17.844 -21.906 1 93.44 309 GLY A C 1
ATOM 2287 O O . GLY A 1 309 ? 15.703 18.453 -21 1 93.44 309 GLY A O 1
ATOM 2288 N N . ASP A 1 310 ? 15.633 17.234 -22.875 1 93.5 310 ASP A N 1
ATOM 2289 C CA . ASP A 1 310 ? 14.188 17.422 -23.016 1 93.5 310 ASP A CA 1
ATOM 2290 C C . ASP A 1 310 ? 13.422 16.25 -22.422 1 93.5 310 ASP A C 1
ATOM 2292 O O . ASP A 1 310 ? 12.188 16.188 -22.516 1 93.5 310 ASP A O 1
ATOM 2296 N N . VAL A 1 311 ? 14.211 15.422 -21.828 1 96.81 311 VAL A N 1
ATOM 2297 C CA . VAL A 1 311 ? 13.586 14.219 -21.281 1 96.81 311 VAL A CA 1
ATOM 2298 C C . VAL A 1 311 ? 13.5 14.344 -19.75 1 96.81 311 VAL A C 1
ATOM 2300 O O . VAL A 1 311 ? 14.445 14.789 -19.109 1 96.81 311 VAL A O 1
ATOM 2303 N N . THR A 1 312 ? 12.336 14.07 -19.25 1 97.44 312 THR A N 1
ATOM 2304 C CA . THR A 1 312 ? 12.156 14.008 -17.797 1 97.44 312 THR A CA 1
ATOM 2305 C C . THR A 1 312 ? 12.25 12.562 -17.297 1 97.44 312 THR A C 1
ATOM 2307 O O . THR A 1 312 ? 11.562 11.68 -17.828 1 97.44 312 THR A O 1
ATOM 2310 N N . LEU A 1 313 ? 13.102 12.32 -16.344 1 97.75 313 LEU A N 1
ATOM 2311 C CA . LEU A 1 313 ? 13.273 11.016 -15.719 1 97.75 313 LEU A CA 1
ATOM 2312 C C . LEU A 1 313 ? 12.922 11.07 -14.234 1 97.75 313 LEU A C 1
ATOM 2314 O O . LEU A 1 313 ? 13.023 12.125 -13.602 1 97.75 313 LEU A O 1
ATOM 2318 N N . GLU A 1 314 ? 12.5 9.984 -13.734 1 96.94 314 GLU A N 1
ATOM 2319 C CA . GLU A 1 314 ? 12.32 9.812 -12.297 1 96.94 314 GLU A CA 1
ATOM 2320 C C . GLU A 1 314 ? 13.305 8.797 -11.734 1 96.94 314 GLU A C 1
ATOM 2322 O O . GLU A 1 314 ? 13.555 7.758 -12.352 1 96.94 314 GLU A O 1
ATOM 2327 N N . ALA A 1 315 ? 13.93 9.156 -10.641 1 97.69 315 ALA A N 1
ATOM 2328 C CA . ALA A 1 315 ? 14.82 8.258 -9.898 1 97.69 315 ALA A CA 1
ATOM 2329 C C . ALA A 1 315 ? 14.375 8.117 -8.445 1 97.69 315 ALA A C 1
ATOM 2331 O O . ALA A 1 315 ? 13.867 9.07 -7.855 1 97.69 315 ALA A O 1
ATOM 2332 N N . VAL A 1 316 ? 14.461 6.977 -7.93 1 95.88 316 VAL A N 1
ATOM 2333 C CA . VAL A 1 316 ? 14.172 6.723 -6.523 1 95.88 316 VAL A CA 1
ATOM 2334 C C . VAL A 1 316 ? 15.445 6.262 -5.812 1 95.88 316 VAL A C 1
ATOM 2336 O O . VAL A 1 316 ? 16.031 5.234 -6.168 1 95.88 316 VAL A O 1
ATOM 2339 N N . LEU A 1 317 ? 15.883 7.023 -4.844 1 94.81 317 LEU A N 1
ATOM 2340 C CA . LEU A 1 317 ? 17.141 6.805 -4.141 1 94.81 317 LEU A CA 1
ATOM 2341 C C . LEU A 1 317 ? 16.922 6.742 -2.635 1 94.81 317 LEU A C 1
ATOM 2343 O O . LEU A 1 317 ? 15.914 7.246 -2.129 1 94.81 317 LEU A O 1
ATOM 2347 N N . PRO A 1 318 ? 17.859 6.059 -1.972 1 91.5 318 PRO A N 1
ATOM 2348 C CA . PRO A 1 318 ? 17.812 6.219 -0.516 1 91.5 318 PRO A CA 1
ATOM 2349 C C . PRO A 1 318 ? 17.828 7.684 -0.084 1 91.5 318 PRO A C 1
ATOM 2351 O O . PRO A 1 318 ? 18.516 8.508 -0.709 1 91.5 318 PRO A O 1
ATOM 2354 N N . PRO A 1 319 ? 17.094 7.992 0.986 1 92 319 PRO A N 1
ATOM 2355 C CA . PRO A 1 319 ? 16.953 9.398 1.379 1 92 319 PRO A CA 1
ATOM 2356 C C . PRO A 1 319 ? 18.297 10.086 1.603 1 92 319 PRO A C 1
ATOM 2358 O O . PRO A 1 319 ? 18.484 11.227 1.169 1 92 319 PRO A O 1
ATOM 2361 N N . ASP A 1 320 ? 19.219 9.477 2.211 1 89.31 320 ASP A N 1
ATOM 2362 C CA . ASP A 1 320 ? 20.516 10.078 2.49 1 89.31 320 ASP A CA 1
ATOM 2363 C C . ASP A 1 320 ? 21.281 10.367 1.197 1 89.31 320 ASP A C 1
ATOM 2365 O O . ASP A 1 320 ? 21.953 11.398 1.078 1 89.31 320 ASP A O 1
ATOM 2369 N N . THR A 1 321 ? 21.156 9.445 0.219 1 90.62 321 THR A N 1
ATOM 2370 C CA . THR A 1 321 ? 21.781 9.633 -1.084 1 90.62 321 THR A CA 1
ATOM 2371 C C . THR A 1 321 ? 21.109 10.781 -1.844 1 90.62 321 THR A C 1
ATOM 2373 O O . THR A 1 321 ? 21.797 11.586 -2.486 1 90.62 321 THR A O 1
ATOM 2376 N N . ALA A 1 322 ? 19.828 10.852 -1.711 1 94 322 ALA A N 1
ATOM 2377 C CA . ALA A 1 322 ? 19.047 11.867 -2.41 1 94 322 ALA A CA 1
ATOM 2378 C C . ALA A 1 322 ? 19.344 13.258 -1.87 1 94 322 ALA A C 1
ATOM 2380 O O . ALA A 1 322 ? 19.172 14.258 -2.572 1 94 322 ALA A O 1
ATOM 2381 N N . ASP A 1 323 ? 19.797 13.328 -0.622 1 92.44 323 ASP A N 1
ATOM 2382 C CA . ASP A 1 323 ? 20.078 14.609 0.015 1 92.44 323 ASP A CA 1
ATOM 2383 C C . ASP A 1 323 ? 21.188 15.359 -0.721 1 92.44 323 ASP A C 1
ATOM 2385 O O . ASP A 1 323 ? 21.266 16.578 -0.66 1 92.44 323 ASP A O 1
ATOM 2389 N N . ALA A 1 324 ? 22.016 14.609 -1.442 1 92.44 324 ALA A N 1
ATOM 2390 C CA . ALA A 1 324 ? 23.109 15.211 -2.188 1 92.44 324 ALA A CA 1
ATOM 2391 C C . ALA A 1 324 ? 22.609 15.914 -3.441 1 92.44 324 ALA A C 1
ATOM 2393 O O . ALA A 1 324 ? 23.344 16.688 -4.07 1 92.44 324 ALA A O 1
ATOM 2394 N N . PHE A 1 325 ? 21.344 15.68 -3.797 1 95 325 PHE A N 1
ATOM 2395 C CA . PHE A 1 325 ? 20.75 16.281 -4.98 1 95 325 PHE A CA 1
ATOM 2396 C C . PHE A 1 325 ? 19.953 17.516 -4.609 1 95 325 PHE A C 1
ATOM 2398 O O . PHE A 1 325 ? 18.797 17.422 -4.195 1 95 325 PHE A O 1
ATOM 2405 N N . ALA A 1 326 ? 20.5 18.656 -4.766 1 92.69 326 ALA A N 1
ATOM 2406 C CA . ALA A 1 326 ? 19.828 19.906 -4.414 1 92.69 326 ALA A CA 1
ATOM 2407 C C . ALA A 1 326 ? 18.781 20.281 -5.465 1 92.69 326 ALA A C 1
ATOM 2409 O O . ALA A 1 326 ? 19.016 20.141 -6.664 1 92.69 326 ALA A O 1
ATOM 2410 N N . PRO A 1 327 ? 17.656 20.75 -5 1 91.19 327 PRO A N 1
ATOM 2411 C CA . PRO A 1 327 ? 16.672 21.219 -5.98 1 91.19 327 PRO A CA 1
ATOM 2412 C C . PRO A 1 327 ? 17.234 22.281 -6.91 1 91.19 327 PRO A C 1
ATOM 2414 O O . PRO A 1 327 ? 17.859 23.25 -6.449 1 91.19 327 PRO A O 1
ATOM 2417 N N . GLY A 1 328 ? 16.984 22.125 -8.133 1 94.25 328 GLY A N 1
ATOM 2418 C CA . GLY A 1 328 ? 17.484 23.062 -9.125 1 94.25 328 GLY A CA 1
ATOM 2419 C C . GLY A 1 328 ? 18.953 22.844 -9.469 1 94.25 328 GLY A C 1
ATOM 2420 O O . GLY A 1 328 ? 19.469 23.438 -10.414 1 94.25 328 GLY A O 1
ATOM 2421 N N . GLY A 1 329 ? 19.594 21.984 -8.805 1 94.88 329 GLY A N 1
ATOM 2422 C CA . GLY A 1 329 ? 21.016 21.75 -8.984 1 94.88 329 GLY A CA 1
ATOM 2423 C C . GLY A 1 329 ? 21.344 20.766 -10.094 1 94.88 329 GLY A C 1
ATOM 2424 O O . GLY A 1 329 ? 20.469 20.016 -10.531 1 94.88 329 GLY A O 1
ATOM 2425 N N . ALA A 1 330 ? 22.609 20.891 -10.523 1 96.62 330 ALA A N 1
ATOM 2426 C CA . ALA A 1 330 ? 23.125 19.938 -11.5 1 96.62 330 ALA A CA 1
ATOM 2427 C C . ALA A 1 330 ? 23.672 18.688 -10.805 1 96.62 330 ALA A C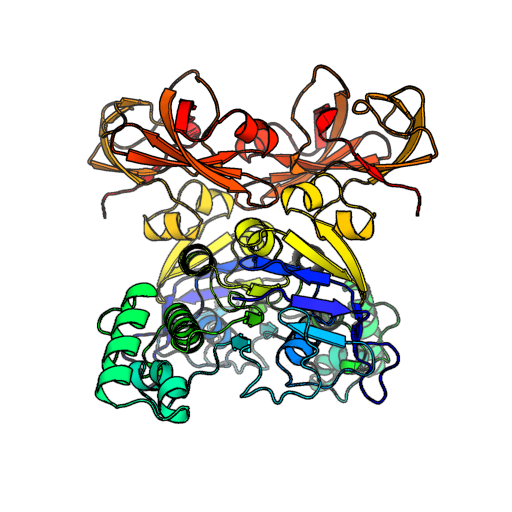 1
ATOM 2429 O O . ALA A 1 330 ? 24.188 18.766 -9.688 1 96.62 330 ALA A O 1
ATOM 2430 N N . ALA A 1 331 ? 23.453 17.531 -11.508 1 97.06 331 ALA A N 1
ATOM 2431 C CA . ALA A 1 331 ? 23.953 16.266 -10.992 1 97.06 331 ALA A CA 1
ATOM 2432 C C . ALA A 1 331 ? 24.219 15.273 -12.117 1 97.06 331 ALA A C 1
ATOM 2434 O O . ALA A 1 331 ? 23.984 15.578 -13.289 1 97.06 331 ALA A O 1
ATOM 2435 N N . GLU A 1 332 ? 24.875 14.234 -11.758 1 97.5 332 GLU A N 1
ATOM 2436 C CA . GLU A 1 332 ? 25.094 13.125 -12.68 1 97.5 332 GLU A CA 1
ATOM 2437 C C . GLU A 1 332 ? 24.469 11.836 -12.156 1 97.5 332 GLU A C 1
ATOM 2439 O O . GLU A 1 332 ? 24.5 11.562 -10.961 1 97.5 332 GLU A O 1
ATOM 2444 N N . VAL A 1 333 ? 23.844 11.172 -13.07 1 97.81 333 VAL A N 1
ATOM 2445 C CA . VAL A 1 333 ? 23.344 9.836 -12.773 1 97.81 333 VAL A CA 1
ATOM 2446 C C . VAL A 1 333 ? 23.766 8.867 -13.875 1 97.81 333 VAL A C 1
ATOM 2448 O O . VAL A 1 333 ? 24.172 9.289 -14.961 1 97.81 333 VAL A O 1
ATOM 2451 N N . HIS A 1 334 ? 23.75 7.648 -13.617 1 97.88 334 HIS A N 1
ATOM 2452 C CA . HIS A 1 334 ? 23.984 6.676 -14.68 1 97.88 334 HIS A CA 1
ATOM 2453 C C . HIS A 1 334 ? 22.922 5.59 -14.672 1 97.88 334 HIS A C 1
ATOM 2455 O O . HIS A 1 334 ? 22.281 5.344 -13.648 1 97.88 334 HIS A O 1
ATOM 2461 N N . LEU A 1 335 ? 22.656 5.035 -15.82 1 97.69 335 LEU A N 1
ATOM 2462 C CA . LEU A 1 335 ? 21.688 3.973 -16.078 1 97.69 335 LEU A CA 1
ATOM 2463 C C . LEU A 1 335 ? 22.391 2.643 -16.328 1 97.69 335 LEU A C 1
ATOM 2465 O O . LEU A 1 335 ? 22.875 2.387 -17.438 1 97.69 335 LEU A O 1
ATOM 2469 N N . PRO A 1 336 ? 22.406 1.785 -15.305 1 95.88 336 PRO A N 1
ATOM 2470 C CA . PRO A 1 336 ? 23.062 0.5 -15.539 1 95.88 336 PRO A CA 1
ATOM 2471 C C . PRO A 1 336 ? 22.516 -0.239 -16.75 1 95.88 336 PRO A C 1
ATOM 2473 O O . PRO A 1 336 ? 21.297 -0.377 -16.891 1 95.88 336 PRO A O 1
ATOM 2476 N N . ARG A 1 337 ? 23.391 -0.778 -17.531 1 94.69 337 ARG A N 1
ATOM 2477 C CA . ARG A 1 337 ? 23 -1.423 -18.781 1 94.69 337 ARG A CA 1
ATOM 2478 C C . ARG A 1 337 ? 22.047 -2.592 -18.516 1 94.69 337 ARG A C 1
ATOM 2480 O O . ARG A 1 337 ? 21.094 -2.809 -19.281 1 94.69 337 ARG A O 1
ATOM 2487 N N . CYS A 1 338 ? 22.266 -3.314 -17.453 1 92.06 338 CYS A N 1
ATOM 2488 C CA . CYS A 1 338 ? 21.484 -4.516 -17.156 1 92.06 338 CYS A CA 1
ATOM 2489 C C . CYS A 1 338 ? 20.047 -4.16 -16.766 1 92.06 338 CYS A C 1
ATOM 2491 O O . CYS A 1 338 ? 19.172 -5.016 -16.797 1 92.06 338 CYS A O 1
ATOM 2493 N N . ALA A 1 339 ? 19.812 -2.914 -16.422 1 94.38 339 ALA A N 1
ATOM 2494 C CA . ALA A 1 339 ? 18.5 -2.496 -15.961 1 94.38 339 ALA A CA 1
ATOM 2495 C C . ALA A 1 339 ? 17.688 -1.868 -17.094 1 94.38 339 ALA A C 1
ATOM 2497 O O . ALA A 1 339 ? 16.516 -1.535 -16.922 1 94.38 339 ALA A O 1
ATOM 2498 N N . LEU A 1 340 ? 18.328 -1.674 -18.25 1 96.5 340 LEU A N 1
ATOM 2499 C CA . LEU A 1 340 ? 17.641 -1.105 -19.391 1 96.5 340 LEU A CA 1
ATOM 2500 C C . LEU A 1 340 ? 16.797 -2.168 -20.109 1 96.5 340 LEU A C 1
ATOM 2502 O O . LEU A 1 340 ? 17.234 -3.318 -20.219 1 96.5 340 LEU A O 1
ATOM 2506 N N . TRP A 1 341 ? 15.625 -1.814 -20.516 1 95.62 341 TRP A N 1
ATOM 2507 C CA . TRP A 1 341 ? 14.727 -2.689 -21.25 1 95.62 341 TRP A CA 1
ATOM 2508 C C . TRP A 1 341 ? 14.055 -1.936 -22.391 1 95.62 341 TRP A C 1
ATOM 2510 O O . TRP A 1 341 ? 13.648 -0.783 -22.234 1 95.62 341 TRP A O 1
ATOM 2520 N N . VAL A 1 342 ? 14.023 -2.52 -23.562 1 96.56 342 VAL A N 1
ATOM 2521 C CA . VAL A 1 342 ? 13.414 -1.883 -24.719 1 96.56 342 VAL A CA 1
ATOM 2522 C C . VAL A 1 342 ? 12.102 -2.588 -25.062 1 96.56 342 VAL A C 1
ATOM 2524 O O . VAL A 1 342 ? 12.094 -3.781 -25.375 1 96.56 342 VAL A O 1
ATOM 2527 N N . LEU A 1 343 ? 11.07 -1.868 -24.922 1 95.19 343 LEU A N 1
ATOM 2528 C CA . LEU A 1 343 ? 9.742 -2.363 -25.266 1 95.19 343 LEU A CA 1
ATOM 2529 C C . LEU A 1 343 ? 9.469 -2.17 -26.766 1 95.19 343 LEU A C 1
ATOM 2531 O O . LEU A 1 343 ? 9.922 -1.192 -27.359 1 95.19 343 LEU A O 1
ATOM 2535 N N . PRO A 1 344 ? 8.75 -3.104 -27.312 1 89.5 344 PRO A N 1
ATOM 2536 C CA . PRO A 1 344 ? 8.344 -2.898 -28.703 1 89.5 344 PRO A CA 1
ATOM 2537 C C . PRO A 1 344 ? 7.441 -1.679 -28.891 1 89.5 344 PRO A C 1
ATOM 2539 O O . PRO A 1 344 ? 6.773 -1.26 -27.938 1 89.5 344 PRO A O 1
ATOM 2542 N N . PRO A 1 345 ? 7.648 -1.07 -30.016 1 79 345 PRO A N 1
ATOM 2543 C CA . PRO A 1 345 ? 6.766 0.075 -30.25 1 79 345 PRO A CA 1
ATOM 2544 C C . PRO A 1 345 ? 5.285 -0.289 -30.141 1 79 345 PRO A C 1
ATOM 2546 O O . PRO A 1 345 ? 4.906 -1.432 -30.406 1 79 345 PRO A O 1
ATOM 2549 N N . ALA A 1 346 ? 4.504 0.566 -29.578 1 65.5 346 ALA A N 1
ATOM 2550 C CA . ALA A 1 346 ? 3.062 0.342 -29.469 1 65.5 346 ALA A CA 1
ATOM 2551 C C . ALA A 1 346 ? 2.449 0.077 -30.844 1 65.5 346 ALA A C 1
ATOM 2553 O O . ALA A 1 346 ? 2.902 0.628 -31.859 1 65.5 346 ALA A O 1
ATOM 2554 N N . MET B 1 1 ? -8.812 30.75 5.727 1 76.69 1 MET B N 1
ATOM 2555 C CA . MET B 1 1 ? -8.133 29.562 6.242 1 76.69 1 MET B CA 1
ATOM 2556 C C . MET B 1 1 ? -7.754 29.75 7.707 1 76.69 1 MET B C 1
ATOM 2558 O O . MET B 1 1 ? -7.691 30.875 8.203 1 76.69 1 MET B O 1
ATOM 2562 N N . THR B 1 2 ? -7.828 28.578 8.5 1 87.06 2 THR B N 1
ATOM 2563 C CA . THR B 1 2 ? -7.766 28.812 9.938 1 87.06 2 THR B CA 1
ATOM 2564 C C . THR B 1 2 ? -6.914 27.75 10.625 1 87.06 2 THR B C 1
ATOM 2566 O O . THR B 1 2 ? -6.758 26.641 10.102 1 87.06 2 THR B O 1
ATOM 2569 N N . ARG B 1 3 ? -6.391 28.234 11.656 1 95.06 3 ARG B N 1
ATOM 2570 C CA . ARG B 1 3 ? -5.691 27.328 12.562 1 95.06 3 ARG B CA 1
ATOM 2571 C C . ARG B 1 3 ? -6.676 26.422 13.297 1 95.06 3 ARG B C 1
ATOM 2573 O O . ARG B 1 3 ? -7.75 26.875 13.703 1 95.06 3 ARG B O 1
ATOM 2580 N N . VAL B 1 4 ? -6.316 25.188 13.414 1 97.75 4 VAL B N 1
ATOM 2581 C CA . VAL B 1 4 ? -7.145 24.25 14.156 1 97.75 4 VAL B CA 1
ATOM 2582 C C . VAL B 1 4 ? -6.406 23.781 15.406 1 97.75 4 VAL B C 1
ATOM 2584 O O . VAL B 1 4 ? -5.23 23.422 15.352 1 97.75 4 VAL B O 1
ATOM 2587 N N . THR B 1 5 ? -7.102 23.859 16.531 1 98.06 5 THR B N 1
ATOM 2588 C CA . THR B 1 5 ? -6.527 23.391 17.781 1 98.06 5 THR B CA 1
ATOM 2589 C C . THR B 1 5 ? -7.426 22.328 18.422 1 98.06 5 THR B C 1
ATOM 2591 O O . THR B 1 5 ? -8.625 22.562 18.609 1 98.06 5 THR B O 1
ATOM 2594 N N . LEU B 1 6 ? -6.891 21.203 18.656 1 98.25 6 LEU B N 1
ATOM 2595 C CA . LEU B 1 6 ? -7.523 20.156 19.453 1 98.25 6 LEU B CA 1
ATOM 2596 C C . LEU B 1 6 ? -6.926 20.109 20.859 1 98.25 6 LEU B C 1
ATOM 2598 O O . LEU B 1 6 ? -5.707 19.984 21.016 1 98.25 6 LEU B O 1
ATOM 2602 N N . ASP B 1 7 ? -7.766 20.219 21.828 1 98.06 7 ASP B N 1
ATOM 2603 C CA . ASP B 1 7 ? -7.305 20.25 23.219 1 98.06 7 ASP B CA 1
ATOM 2604 C C . ASP B 1 7 ? -7.844 19.062 24 1 98.06 7 ASP B C 1
ATOM 2606 O O . ASP B 1 7 ? -9 19.078 24.438 1 98.06 7 ASP B O 1
ATOM 2610 N N . ALA B 1 8 ? -7 18.078 24.281 1 97.81 8 ALA B N 1
ATOM 2611 C CA . ALA B 1 8 ? -7.309 16.875 25.062 1 97.81 8 ALA B CA 1
ATOM 2612 C C . ALA B 1 8 ? -8.633 16.266 24.609 1 97.81 8 ALA B C 1
ATOM 2614 O O . ALA B 1 8 ? -9.484 15.945 25.438 1 97.81 8 ALA B O 1
ATOM 2615 N N . LEU B 1 9 ? -8.773 16.234 23.359 1 97.31 9 LEU B N 1
ATOM 2616 C CA . LEU B 1 9 ? -10.008 15.734 22.766 1 97.31 9 LEU B CA 1
ATOM 2617 C C . LEU B 1 9 ? -10.188 14.25 23.078 1 97.31 9 LEU B C 1
ATOM 2619 O O . LEU B 1 9 ? -9.297 13.445 22.812 1 97.31 9 LEU B O 1
ATOM 2623 N N . THR B 1 10 ? -11.289 13.898 23.672 1 97.81 10 THR B N 1
ATOM 2624 C CA . THR B 1 10 ? -11.547 12.531 24.109 1 97.81 10 THR B CA 1
ATOM 2625 C C . THR B 1 10 ? -12.922 12.062 23.641 1 97.81 10 THR B C 1
ATOM 2627 O O . THR B 1 10 ? -13.883 12.828 23.641 1 97.81 10 THR B O 1
ATOM 2630 N N . ALA B 1 11 ? -13.023 10.867 23.172 1 97.06 11 ALA B N 1
ATOM 2631 C CA . ALA B 1 11 ? -14.281 10.234 22.781 1 97.06 11 ALA B CA 1
ATOM 2632 C C . ALA B 1 11 ? -14.406 8.836 23.375 1 97.06 11 ALA B C 1
ATOM 2634 O O . ALA B 1 11 ? -13.586 7.961 23.094 1 97.06 11 ALA B O 1
ATOM 2635 N N . VAL B 1 12 ? -15.367 8.68 24.172 1 94.5 12 VAL B N 1
ATOM 2636 C CA . VAL B 1 12 ? -15.711 7.371 24.719 1 94.5 12 VAL B CA 1
ATOM 2637 C C . VAL B 1 12 ? -17.094 6.961 24.234 1 94.5 12 VAL B C 1
ATOM 2639 O O . VAL B 1 12 ? -18.094 7.641 24.531 1 94.5 12 VAL B O 1
ATOM 2642 N N . TYR B 1 13 ? -17.141 5.922 23.484 1 90.75 13 TYR B N 1
ATOM 2643 C CA . TYR B 1 13 ? -18.438 5.41 23.047 1 90.75 13 TYR B CA 1
ATOM 2644 C C . TYR B 1 13 ? -19.125 4.676 24.188 1 90.75 13 TYR B C 1
ATOM 2646 O O . TYR B 1 13 ? -18.484 4.047 25.031 1 90.75 13 TYR B O 1
ATOM 2654 N N . PRO B 1 14 ? -20.438 4.684 24.156 1 87.5 14 PRO B N 1
ATOM 2655 C CA . PRO B 1 14 ? -21.172 3.969 25.219 1 87.5 14 PRO B CA 1
ATOM 2656 C C . PRO B 1 14 ? -20.859 2.475 25.234 1 87.5 14 PRO B C 1
ATOM 2658 O O . PRO B 1 14 ? -20.859 1.824 24.188 1 87.5 14 PRO B O 1
ATOM 2661 N N . GLY B 1 15 ? -20.469 1.973 26.375 1 85.62 15 GLY B N 1
ATOM 2662 C CA . GLY B 1 15 ? -20.234 0.548 26.547 1 85.62 15 GLY B CA 1
ATOM 2663 C C . GLY B 1 15 ? -18.812 0.137 26.219 1 85.62 15 GLY B C 1
ATOM 2664 O O . GLY B 1 15 ? -18.422 -1.017 26.438 1 85.62 15 GLY B O 1
ATOM 2665 N N . ALA B 1 16 ? -18.125 1.143 25.703 1 84.31 16 ALA B N 1
ATOM 2666 C CA . ALA B 1 16 ? -16.75 0.802 25.344 1 84.31 16 ALA B CA 1
ATOM 2667 C C . ALA B 1 16 ? -15.867 0.705 26.578 1 84.31 16 ALA B C 1
ATOM 2669 O O . ALA B 1 16 ? -16.047 1.451 27.547 1 84.31 16 ALA B O 1
ATOM 2670 N N . ALA B 1 17 ? -14.938 -0.265 26.547 1 83.88 17 ALA B N 1
ATOM 2671 C CA . ALA B 1 17 ? -14.023 -0.47 27.672 1 83.88 17 ALA B CA 1
ATOM 2672 C C . ALA B 1 17 ? -12.945 0.609 27.703 1 83.88 17 ALA B C 1
ATOM 2674 O O . ALA B 1 17 ? -12.375 0.896 28.75 1 83.88 17 ALA B O 1
ATOM 2675 N N . ALA B 1 18 ? -12.641 1.208 26.562 1 88.44 18 ALA B N 1
ATOM 2676 C CA . ALA B 1 18 ? -11.594 2.215 26.453 1 88.44 18 ALA B CA 1
ATOM 2677 C C . ALA B 1 18 ? -11.992 3.32 25.484 1 88.44 18 ALA B C 1
ATOM 2679 O O . ALA B 1 18 ? -12.844 3.111 24.609 1 88.44 18 ALA B O 1
ATOM 2680 N N . PRO B 1 19 ? -11.398 4.523 25.703 1 93.44 19 PRO B N 1
ATOM 2681 C CA . PRO B 1 19 ? -11.711 5.621 24.781 1 93.44 19 PRO B CA 1
ATOM 2682 C C . PRO B 1 19 ? -11.219 5.352 23.359 1 93.44 19 PRO B C 1
ATOM 2684 O O . PRO B 1 19 ? -10.156 4.766 23.172 1 93.44 19 PRO B O 1
ATOM 2687 N N . ALA B 1 20 ? -12 5.746 22.406 1 92.94 20 ALA B N 1
ATOM 2688 C CA . ALA B 1 20 ? -11.586 5.688 21.016 1 92.94 20 ALA B CA 1
ATOM 2689 C C . ALA B 1 20 ? -10.5 6.723 20.719 1 92.94 20 ALA B C 1
ATOM 2691 O O . ALA B 1 20 ? -9.562 6.453 19.969 1 92.94 20 ALA B O 1
ATOM 2692 N N . VAL B 1 21 ? -10.688 7.836 21.281 1 96.44 21 VAL B N 1
ATOM 2693 C CA . VAL B 1 21 ? -9.695 8.906 21.281 1 96.44 21 VAL B CA 1
ATOM 2694 C C . VAL B 1 21 ? -9.406 9.336 22.719 1 96.44 21 VAL B C 1
ATOM 2696 O O . VAL B 1 21 ? -10.328 9.68 23.469 1 96.44 21 VAL B O 1
ATOM 2699 N N . ASP B 1 22 ? -8.164 9.344 23.031 1 97.19 22 ASP B N 1
ATOM 2700 C CA . ASP B 1 22 ? -7.797 9.539 24.438 1 97.19 22 ASP B CA 1
ATOM 2701 C C . ASP B 1 22 ? -6.887 10.758 24.594 1 97.19 22 ASP B C 1
ATOM 2703 O O . ASP B 1 22 ? -5.664 10.617 24.641 1 97.19 22 ASP B O 1
ATOM 2707 N N . GLY B 1 23 ? -7.512 11.898 24.766 1 97.44 23 GLY B N 1
ATOM 2708 C CA . GLY B 1 23 ? -6.793 13.117 25.094 1 97.44 23 GLY B CA 1
ATOM 2709 C C . GLY B 1 23 ? -5.926 13.625 23.953 1 97.44 23 GLY B C 1
ATOM 2710 O O . GLY B 1 23 ? -4.75 13.938 24.156 1 97.44 23 GLY B O 1
ATOM 2711 N N . LEU B 1 24 ? -6.465 13.648 22.766 1 97.31 24 LEU B N 1
ATOM 2712 C CA . LEU B 1 24 ? -5.73 14.086 21.578 1 97.31 24 LEU B CA 1
ATOM 2713 C C . LEU B 1 24 ? -5.504 15.602 21.609 1 97.31 24 LEU B C 1
ATOM 2715 O O . LEU B 1 24 ? -6.465 16.375 21.594 1 97.31 24 LEU B O 1
ATOM 2719 N N . THR B 1 25 ? -4.289 16.047 21.75 1 98.25 25 THR B N 1
ATOM 2720 C CA . THR B 1 25 ? -3.889 17.438 21.656 1 98.25 25 THR B CA 1
ATOM 2721 C C . THR B 1 25 ? -3.033 17.688 20.422 1 98.25 25 THR B C 1
ATOM 2723 O O . THR B 1 25 ? -1.974 17.078 20.266 1 98.25 25 THR B O 1
ATOM 2726 N N . LEU B 1 26 ? -3.512 18.531 19.562 1 97.88 26 LEU B N 1
ATOM 2727 C CA . LEU B 1 26 ? -2.855 18.766 18.281 1 97.88 26 LEU B CA 1
ATOM 2728 C C . LEU B 1 26 ? -3.156 20.156 17.75 1 97.88 26 LEU B C 1
ATOM 2730 O O . LEU B 1 26 ? -4.285 20.641 17.875 1 97.88 26 LEU B O 1
ATOM 2734 N N . GLU B 1 27 ? -2.18 20.781 17.266 1 97.94 27 GLU B N 1
ATOM 2735 C CA . GLU B 1 27 ? -2.344 22.078 16.594 1 97.94 27 GLU B CA 1
ATOM 2736 C C . GLU B 1 27 ? -1.994 21.969 15.109 1 97.94 27 GLU B C 1
ATOM 2738 O O . GLU B 1 27 ? -0.967 21.391 14.75 1 97.94 27 GLU B O 1
ATOM 2743 N N . VAL B 1 28 ? -2.857 22.484 14.297 1 98.06 28 VAL B N 1
ATOM 2744 C CA . VAL B 1 28 ? -2.637 22.562 12.852 1 98.06 28 VAL B CA 1
ATOM 2745 C C . VAL B 1 28 ? -2.582 24.016 12.414 1 98.06 28 VAL B C 1
ATOM 2747 O O . VAL B 1 28 ? -3.551 24.766 12.586 1 98.06 28 VAL B O 1
ATOM 2750 N N . ALA B 1 29 ? -1.478 24.422 11.859 1 97.75 29 ALA B N 1
ATOM 2751 C CA . ALA B 1 29 ? -1.299 25.812 11.445 1 97.75 29 ALA B CA 1
ATOM 2752 C C . ALA B 1 29 ? -2.148 26.125 10.219 1 97.75 29 ALA B C 1
ATOM 2754 O O . ALA B 1 29 ? -2.57 25.219 9.492 1 97.75 29 ALA B O 1
ATOM 2755 N N . GLU B 1 30 ? -2.379 27.422 10.094 1 96.88 30 GLU B N 1
ATOM 2756 C CA . GLU B 1 30 ? -3.1 27.875 8.914 1 96.88 30 GLU B CA 1
ATOM 2757 C C . GLU B 1 30 ? -2.395 27.438 7.629 1 96.88 30 GLU B C 1
ATOM 2759 O O . GLU B 1 30 ? -1.187 27.641 7.48 1 96.88 30 GLU B O 1
ATOM 2764 N N . GLY B 1 31 ? -3.133 26.719 6.77 1 96.5 31 GLY B N 1
ATOM 2765 C CA . GLY B 1 31 ? -2.604 26.312 5.477 1 96.5 31 GLY B CA 1
ATOM 2766 C C . GLY B 1 31 ? -1.777 25.047 5.539 1 96.5 31 GLY B C 1
ATOM 2767 O O . GLY B 1 31 ? -1.292 24.562 4.516 1 96.5 31 GLY B O 1
ATOM 2768 N N . GLU B 1 32 ? -1.669 24.453 6.684 1 97.62 32 GLU B N 1
ATOM 2769 C CA . GLU B 1 32 ? -0.875 23.25 6.883 1 97.62 32 GLU B CA 1
ATOM 2770 C C . GLU B 1 32 ? -1.692 22 6.59 1 97.62 32 GLU B C 1
ATOM 2772 O O . GLU B 1 32 ? -2.904 21.969 6.812 1 97.62 32 GLU B O 1
ATOM 2777 N N . LEU B 1 33 ? -1.085 21 6.039 1 98.06 33 LEU B N 1
ATOM 2778 C CA . LEU B 1 33 ? -1.683 19.672 5.93 1 98.06 33 LEU B CA 1
ATOM 2779 C C . LEU B 1 33 ? -1.066 18.719 6.941 1 98.06 33 LEU B C 1
ATOM 2781 O O . LEU B 1 33 ? 0.127 18.422 6.871 1 98.06 33 LEU B O 1
ATOM 2785 N N . VAL B 1 34 ? -1.898 18.281 7.852 1 98.44 34 VAL B N 1
ATOM 2786 C CA . VAL B 1 34 ? -1.452 17.312 8.852 1 98.44 34 VAL B CA 1
ATOM 2787 C C . VAL B 1 34 ? -2.162 15.984 8.633 1 98.44 34 VAL B C 1
ATOM 2789 O O . VAL B 1 34 ? -3.383 15.938 8.469 1 98.44 34 VAL B O 1
ATOM 2792 N N . ALA B 1 35 ? -1.38 14.945 8.617 1 97.94 35 ALA B N 1
ATOM 2793 C CA . ALA B 1 35 ? -1.949 13.602 8.508 1 97.94 35 ALA B CA 1
ATOM 2794 C C . ALA B 1 35 ? -2.064 12.945 9.875 1 97.94 35 ALA B C 1
ATOM 2796 O O . ALA B 1 35 ? -1.08 12.852 10.609 1 97.94 35 ALA B O 1
ATOM 2797 N N . LEU B 1 36 ? -3.248 12.586 10.227 1 97.5 36 LEU B N 1
ATOM 2798 C CA . LEU B 1 36 ? -3.443 11.656 11.336 1 97.5 36 LEU B CA 1
ATOM 2799 C C . LEU B 1 36 ? -3.238 10.219 10.883 1 97.5 36 LEU B C 1
ATOM 2801 O O . LEU B 1 36 ? -4.086 9.656 10.188 1 97.5 36 LEU B O 1
ATOM 2805 N N . LEU B 1 37 ? -2.141 9.695 11.32 1 95.25 37 LEU B N 1
ATOM 2806 C CA . LEU B 1 37 ? -1.72 8.375 10.859 1 95.25 37 LEU B CA 1
ATOM 2807 C C . LEU B 1 37 ? -1.827 7.348 11.984 1 95.25 37 LEU B C 1
ATOM 2809 O O . LEU B 1 37 ? -1.486 7.641 13.133 1 95.25 37 LEU B O 1
ATOM 2813 N N . GLY B 1 38 ? -2.291 6.176 11.664 1 91.75 38 GLY B N 1
ATOM 2814 C CA . GLY B 1 38 ? -2.422 5.074 12.602 1 91.75 38 GLY B CA 1
ATOM 2815 C C . GLY B 1 38 ? -3.129 3.869 12.016 1 91.75 38 GLY B C 1
ATOM 2816 O O . GLY B 1 38 ? -3.625 3.92 10.891 1 91.75 38 GLY B O 1
ATOM 2817 N N . PRO B 1 39 ? -3.121 2.822 12.781 1 87.5 39 PRO B N 1
ATOM 2818 C CA . PRO B 1 39 ? -3.801 1.614 12.305 1 87.5 39 PRO B CA 1
ATOM 2819 C C . PRO B 1 39 ? -5.32 1.771 12.266 1 87.5 39 PRO B C 1
ATOM 2821 O O . PRO B 1 39 ? -5.855 2.77 12.75 1 87.5 39 PRO B O 1
ATOM 2824 N N . SER B 1 40 ? -5.898 0.844 11.586 1 80.19 40 SER B N 1
ATOM 2825 C CA . SER B 1 40 ? -7.355 0.865 11.539 1 80.19 40 SER B CA 1
ATOM 2826 C C . SER B 1 40 ? -7.953 0.748 12.938 1 80.19 40 SER B C 1
ATOM 2828 O O . SER B 1 40 ? -7.449 -0.008 13.773 1 80.19 40 SER B O 1
ATOM 2830 N N . GLY B 1 41 ? -8.914 1.51 13.227 1 77.69 41 GLY B N 1
ATOM 2831 C CA . GLY B 1 41 ? -9.648 1.396 14.477 1 77.69 41 GLY B CA 1
ATOM 2832 C C . GLY B 1 41 ? -9.008 2.178 15.609 1 77.69 41 GLY B C 1
ATOM 2833 O O . GLY B 1 41 ? -9.438 2.072 16.766 1 77.69 41 GLY B O 1
ATOM 2834 N N . CYS B 1 42 ? -8.055 2.977 15.273 1 82.56 42 CYS B N 1
ATOM 2835 C CA . CYS B 1 42 ? -7.344 3.637 16.359 1 82.56 42 CYS B CA 1
ATOM 2836 C C . CYS B 1 42 ? -7.984 4.98 16.688 1 82.56 42 CYS B C 1
ATOM 2838 O O . CYS B 1 42 ? -7.43 5.762 17.469 1 82.56 42 CYS B O 1
ATOM 2840 N N . GLY B 1 43 ? -9.086 5.348 15.984 1 89 43 GLY B N 1
ATOM 2841 C CA . GLY B 1 43 ? -9.828 6.52 16.406 1 89 43 GLY B CA 1
ATOM 2842 C C . GLY B 1 43 ? -9.68 7.699 15.461 1 89 43 GLY B C 1
ATOM 2843 O O . GLY B 1 43 ? -10.195 8.789 15.734 1 89 43 GLY B O 1
ATOM 2844 N N . LYS B 1 44 ? -9.008 7.555 14.391 1 92.62 44 LYS B N 1
ATOM 2845 C CA . LYS B 1 44 ? -8.727 8.656 13.469 1 92.62 44 LYS B CA 1
ATOM 2846 C C . LYS B 1 44 ? -10.016 9.242 12.906 1 92.62 44 LYS B C 1
ATOM 2848 O O . LYS B 1 44 ? -10.211 10.461 12.93 1 92.62 44 LYS B O 1
ATOM 2853 N N . THR B 1 45 ?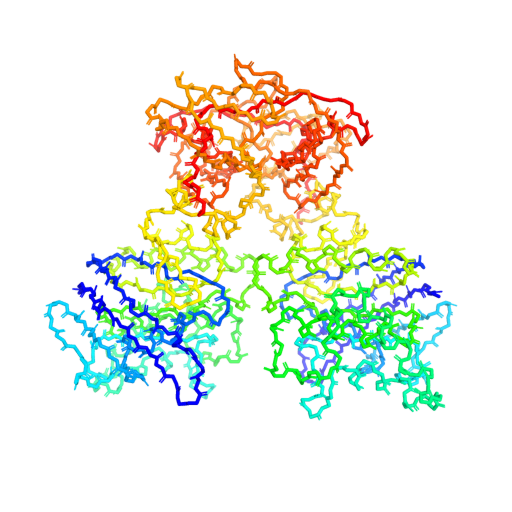 -10.914 8.336 12.461 1 90.19 45 THR B N 1
ATOM 2854 C CA . THR B 1 45 ? -12.195 8.773 11.914 1 90.19 45 THR B CA 1
ATOM 2855 C C . THR B 1 45 ? -13.039 9.445 12.992 1 90.19 45 THR B C 1
ATOM 2857 O O . THR B 1 45 ? -13.711 10.445 12.734 1 90.19 45 THR B O 1
ATOM 2860 N N . THR B 1 46 ? -12.992 8.938 14.172 1 94.06 46 THR B N 1
ATOM 2861 C CA . THR B 1 46 ? -13.688 9.523 15.305 1 94.06 46 THR B CA 1
ATOM 2862 C C . THR B 1 46 ? -13.195 10.945 15.562 1 94.06 46 THR B C 1
ATOM 2864 O O . THR B 1 46 ? -13.992 11.859 15.766 1 94.06 46 THR B O 1
ATOM 2867 N N . ALA B 1 47 ? -11.945 11.117 15.531 1 96.25 47 ALA B N 1
ATOM 2868 C CA . ALA B 1 47 ? -11.359 12.438 15.727 1 96.25 47 ALA B CA 1
ATOM 2869 C C . ALA B 1 47 ? -11.828 13.414 14.648 1 96.25 47 ALA B C 1
ATOM 2871 O O . ALA B 1 47 ? -12.203 14.547 14.953 1 96.25 47 ALA B O 1
ATOM 2872 N N . LEU B 1 48 ? -11.805 12.961 13.406 1 96.38 48 LEU B N 1
ATOM 2873 C CA . LEU B 1 48 ? -12.219 13.805 12.297 1 96.38 48 LEU B CA 1
ATOM 2874 C C . LEU B 1 48 ? -13.68 14.219 12.445 1 96.38 48 LEU B C 1
ATOM 2876 O O . LEU B 1 48 ? -14.031 15.375 12.172 1 96.38 48 LEU B O 1
ATOM 2880 N N . LYS B 1 49 ? -14.516 13.328 12.875 1 96.31 49 LYS B N 1
ATOM 2881 C CA . LYS B 1 49 ? -15.938 13.609 13.062 1 96.31 49 LYS B CA 1
ATOM 2882 C C . LYS B 1 49 ? -16.156 14.641 14.164 1 96.31 49 LYS B C 1
ATOM 2884 O O . LYS B 1 49 ? -17.047 15.484 14.07 1 96.31 49 LYS B O 1
ATOM 2889 N N . MET B 1 50 ? -15.352 14.555 15.172 1 97.44 50 MET B N 1
ATOM 2890 C CA . MET B 1 50 ? -15.445 15.547 16.234 1 97.44 50 MET B CA 1
ATOM 2891 C C . MET B 1 50 ? -15.047 16.922 15.727 1 97.44 50 MET B C 1
ATOM 2893 O O . MET B 1 50 ? -15.695 17.922 16.062 1 97.44 50 MET B O 1
ATOM 2897 N N . VAL B 1 51 ? -14.062 16.984 14.875 1 97.5 51 VAL B N 1
ATOM 2898 C CA . VAL B 1 51 ? -13.625 18.266 14.32 1 97.5 51 VAL B CA 1
ATOM 2899 C C . VAL B 1 51 ? -14.703 18.828 13.406 1 97.5 51 VAL B C 1
ATOM 2901 O O . VAL B 1 51 ? -14.984 20.031 13.43 1 97.5 51 VAL B O 1
ATOM 2904 N N . ALA B 1 52 ? -15.344 17.953 12.664 1 96.38 52 ALA B N 1
ATOM 2905 C CA . ALA B 1 52 ? -16.375 18.359 11.719 1 96.38 52 ALA B CA 1
ATOM 2906 C C . ALA B 1 52 ? -17.672 18.719 12.438 1 96.38 52 ALA B C 1
ATOM 2908 O O . ALA B 1 52 ? -18.578 19.328 11.844 1 96.38 52 ALA B O 1
ATOM 2909 N N . GLY B 1 53 ? -17.828 18.266 13.641 1 96.19 53 GLY B N 1
ATOM 2910 C CA . GLY B 1 53 ? -19.047 18.516 14.414 1 96.19 53 GLY B CA 1
ATOM 2911 C C . GLY B 1 53 ? -20.094 17.422 14.25 1 96.19 53 GLY B C 1
ATOM 2912 O O . GLY B 1 53 ? -21.25 17.609 14.648 1 96.19 53 GLY B O 1
ATOM 2913 N N . LEU B 1 54 ? -19.719 16.328 13.719 1 95.31 54 LEU B N 1
ATOM 2914 C CA . LEU B 1 54 ? -20.656 15.219 13.484 1 95.31 54 LEU B CA 1
ATOM 2915 C C . LEU B 1 54 ? -20.719 14.297 14.695 1 95.31 54 LEU B C 1
ATOM 2917 O O . LEU B 1 54 ? -21.594 13.438 14.781 1 95.31 54 LEU B O 1
ATOM 2921 N N . LEU B 1 55 ? -19.766 14.445 15.602 1 95 55 LEU B N 1
ATOM 2922 C CA . LEU B 1 55 ? -19.719 13.711 16.859 1 95 55 LEU B CA 1
ATOM 2923 C C . LEU B 1 55 ? -19.297 14.633 18.016 1 95 55 LEU B C 1
ATOM 2925 O O . LEU B 1 55 ? -18.328 15.383 17.891 1 95 55 LEU B O 1
ATOM 2929 N N . ALA B 1 56 ? -20.094 14.602 19.047 1 95.62 56 ALA B N 1
ATOM 2930 C CA . ALA B 1 56 ? -19.719 15.398 20.203 1 95.62 56 ALA B CA 1
ATOM 2931 C C . ALA B 1 56 ? -18.641 14.703 21.031 1 95.62 56 ALA B C 1
ATOM 2933 O O . ALA B 1 56 ? -18.766 13.523 21.359 1 95.62 56 ALA B O 1
ATOM 2934 N N . PRO B 1 57 ? -17.641 15.398 21.344 1 97.25 57 PRO B N 1
ATOM 2935 C CA . PRO B 1 57 ? -16.625 14.789 22.219 1 97.25 57 PRO B CA 1
ATOM 2936 C C . PRO B 1 57 ? -17.141 14.531 23.625 1 97.25 57 PRO B C 1
ATOM 2938 O O . PRO B 1 57 ? -18.047 15.234 24.094 1 97.25 57 PRO B O 1
ATOM 2941 N N . THR B 1 58 ? -16.547 13.508 24.219 1 97.06 58 THR B N 1
ATOM 2942 C CA . THR B 1 58 ? -16.812 13.273 25.641 1 97.06 58 THR B CA 1
ATOM 2943 C C . THR B 1 58 ? -16.203 14.367 26.5 1 97.06 58 THR B C 1
ATOM 2945 O O . THR B 1 58 ? -16.812 14.836 27.453 1 97.06 58 THR B O 1
ATOM 2948 N N . SER B 1 59 ? -15.039 14.734 26.172 1 97.5 59 SER B N 1
ATOM 2949 C CA . SER B 1 59 ? -14.352 15.852 26.812 1 97.5 59 SER B CA 1
ATOM 2950 C C . SER B 1 59 ? -13.32 16.469 25.875 1 97.5 59 SER B C 1
ATOM 2952 O O . SER B 1 59 ? -13.016 15.922 24.812 1 97.5 59 SER B O 1
ATOM 2954 N N . GLY B 1 60 ? -12.883 17.672 26.25 1 97.94 60 GLY B N 1
ATOM 2955 C CA . GLY B 1 60 ? -11.938 18.406 25.438 1 97.94 60 GLY B CA 1
ATOM 2956 C C . GLY B 1 60 ? -12.586 19.484 24.578 1 97.94 60 GLY B C 1
ATOM 2957 O O . GLY B 1 60 ? -13.758 19.828 24.797 1 97.94 60 GLY B O 1
ATOM 2958 N N . ASP B 1 61 ? -11.719 20.047 23.656 1 98.12 61 ASP B N 1
ATOM 2959 C CA . ASP B 1 61 ? -12.219 21.172 22.875 1 98.12 61 ASP B CA 1
ATOM 2960 C C . ASP B 1 61 ? -11.625 21.156 21.469 1 98.12 61 ASP B C 1
ATOM 2962 O O . ASP B 1 61 ? -10.602 20.531 21.219 1 98.12 61 ASP B O 1
ATOM 2966 N N . VAL B 1 62 ? -12.375 21.719 20.578 1 98.06 62 VAL B N 1
ATOM 2967 C CA . VAL B 1 62 ? -11.945 22 19.219 1 98.06 62 VAL B CA 1
ATOM 2968 C C . VAL B 1 62 ? -12.086 23.5 18.922 1 98.06 62 VAL B C 1
ATOM 2970 O O . VAL B 1 62 ? -13.156 24.078 19.125 1 98.06 62 VAL B O 1
ATOM 2973 N N . ALA B 1 63 ? -11.023 24.094 18.406 1 98.19 63 ALA B N 1
ATOM 2974 C CA . ALA B 1 63 ? -11.078 25.516 18.125 1 98.19 63 ALA B CA 1
ATOM 2975 C C . ALA B 1 63 ? -10.586 25.812 16.703 1 98.19 63 ALA B C 1
ATOM 2977 O O . ALA B 1 63 ? -9.641 25.188 16.219 1 98.19 63 ALA B O 1
ATOM 2978 N N . PHE B 1 64 ? -11.297 26.703 16.062 1 97.06 64 PHE B N 1
ATOM 2979 C CA . PHE B 1 64 ? -10.875 27.297 14.789 1 97.06 64 PHE B CA 1
ATOM 2980 C C . PHE B 1 64 ? -10.5 28.766 14.977 1 97.06 64 PHE B C 1
ATOM 2982 O O . PHE B 1 64 ? -11.32 29.562 15.43 1 97.06 64 PHE B O 1
ATOM 2989 N N . GLY B 1 65 ? -9.297 29.062 14.688 1 95.31 65 GLY B N 1
ATOM 2990 C CA . GLY B 1 65 ? -8.867 30.438 14.883 1 95.31 65 GLY B CA 1
ATOM 2991 C C . GLY B 1 65 ? -8.977 30.906 16.312 1 95.31 65 GLY B C 1
ATOM 2992 O O . GLY B 1 65 ? -9.414 32.031 16.578 1 95.31 65 GLY B O 1
ATOM 2993 N N . GLY B 1 66 ? -8.82 30 17.141 1 94.94 66 GLY B N 1
ATOM 2994 C CA . GLY B 1 66 ? -8.812 30.359 18.562 1 94.94 66 GLY B CA 1
ATOM 2995 C C . GLY B 1 66 ? -10.203 30.359 19.172 1 94.94 66 GLY B C 1
ATOM 2996 O O . GLY B 1 66 ? -10.344 30.578 20.375 1 94.94 66 GLY B O 1
ATOM 2997 N N . ARG B 1 67 ? -11.195 30.109 18.422 1 96.19 67 ARG B N 1
ATOM 2998 C CA . ARG B 1 67 ? -12.562 30.078 18.938 1 96.19 67 ARG B CA 1
ATOM 2999 C C . ARG B 1 67 ? -13.109 28.672 18.984 1 96.19 67 ARG B C 1
ATOM 3001 O O . ARG B 1 67 ? -13.039 27.938 17.984 1 96.19 67 ARG B O 1
ATOM 3008 N N . SER B 1 68 ? -13.641 28.375 20.094 1 97.75 68 SER B N 1
ATOM 3009 C CA . SER B 1 68 ? -14.227 27.047 20.234 1 97.75 68 SER B CA 1
ATOM 3010 C C . SER B 1 68 ? -15.383 26.844 19.266 1 97.75 68 SER B C 1
ATOM 3012 O O . SER B 1 68 ? -16.203 27.734 19.078 1 97.75 68 SER B O 1
ATOM 3014 N N . VAL B 1 69 ? -15.445 25.688 18.656 1 97 69 VAL B N 1
ATOM 3015 C CA . VAL B 1 69 ? -16.5 25.406 17.688 1 97 69 VAL B CA 1
ATOM 3016 C C . VAL B 1 69 ? -17.406 24.297 18.219 1 97 69 VAL B C 1
ATOM 3018 O O . VAL B 1 69 ? -18.219 23.734 17.469 1 97 69 VAL B O 1
ATOM 3021 N N . LEU B 1 70 ? -17.281 23.906 19.422 1 96.31 70 LEU B N 1
ATOM 3022 C CA . LEU B 1 70 ? -18.047 22.797 19.969 1 96.31 70 LEU B CA 1
ATOM 3023 C C . LEU B 1 70 ? -19.547 23.031 19.828 1 96.31 70 LEU B C 1
ATOM 3025 O O . LEU B 1 70 ? -20.312 22.094 19.578 1 96.31 70 LEU B O 1
ATOM 3029 N N . GLU B 1 71 ? -19.938 24.297 19.953 1 95.12 71 GLU B N 1
ATOM 3030 C CA . GLU B 1 71 ? -21.359 24.609 19.938 1 95.12 71 GLU B CA 1
ATOM 3031 C C . GLU B 1 71 ? -21.812 25.062 18.547 1 95.12 71 GLU B C 1
ATOM 3033 O O . GLU B 1 71 ? -22.984 25.391 18.344 1 95.12 71 GLU B O 1
ATOM 3038 N N . VAL B 1 72 ? -20.906 25.156 17.703 1 95.69 72 VAL B N 1
ATOM 3039 C CA . VAL B 1 72 ? -21.234 25.531 16.328 1 95.69 72 VAL B CA 1
ATOM 3040 C C . VAL B 1 72 ? -21.688 24.297 15.555 1 95.69 72 VAL B C 1
ATOM 3042 O O . VAL B 1 72 ? -20.984 23.281 15.516 1 95.69 72 VAL B O 1
ATOM 3045 N N . PRO B 1 73 ? -22.812 24.328 14.977 1 94.38 73 PRO B N 1
ATOM 3046 C CA . PRO B 1 73 ? -23.266 23.188 14.195 1 94.38 73 PRO B CA 1
ATOM 3047 C C . PRO B 1 73 ? -22.391 22.922 12.977 1 94.38 73 PRO B C 1
ATOM 3049 O O . PRO B 1 73 ? -21.719 23.828 12.484 1 94.38 73 PRO B O 1
ATOM 3052 N N . PRO B 1 74 ? -22.344 21.672 12.5 1 93.38 74 PRO B N 1
ATOM 3053 C CA . PRO B 1 74 ? -21.453 21.25 11.406 1 93.38 74 PRO B CA 1
ATOM 3054 C C . PRO B 1 74 ? -21.609 22.125 10.164 1 93.38 74 PRO B C 1
ATOM 3056 O O . PRO B 1 74 ? -20.609 22.5 9.531 1 93.38 74 PRO B O 1
ATOM 3059 N N . GLU B 1 75 ? -22.859 22.562 9.852 1 89.69 75 GLU B N 1
ATOM 3060 C CA . GLU B 1 75 ? -23.125 23.281 8.609 1 89.69 75 GLU B CA 1
ATOM 3061 C C . GLU B 1 75 ? -22.578 24.703 8.656 1 89.69 75 GLU B C 1
ATOM 3063 O O . GLU B 1 75 ? -22.422 25.344 7.621 1 89.69 75 GLU B O 1
ATOM 3068 N N . ARG B 1 76 ? -22.25 25.156 9.859 1 91.62 76 ARG B N 1
ATOM 3069 C CA . ARG B 1 76 ? -21.781 26.531 10.016 1 91.62 76 ARG B CA 1
ATOM 3070 C C . ARG B 1 76 ? -20.328 26.562 10.477 1 91.62 76 ARG B C 1
ATOM 3072 O O . ARG B 1 76 ? -19.75 27.625 10.664 1 91.62 76 ARG B O 1
ATOM 3079 N N . ARG B 1 77 ? -19.719 25.438 10.617 1 92.62 77 ARG B N 1
ATOM 3080 C CA . ARG B 1 77 ? -18.406 25.312 11.242 1 92.62 77 ARG B CA 1
ATOM 3081 C C . ARG B 1 77 ? -17.297 25.719 10.273 1 92.62 77 ARG B C 1
ATOM 3083 O O . ARG B 1 77 ? -16.188 26.047 10.688 1 92.62 77 ARG B O 1
ATOM 3090 N N . GLY B 1 78 ? -17.625 25.625 8.992 1 93 78 GLY B N 1
ATOM 3091 C CA . GLY B 1 78 ? -16.641 25.953 7.984 1 93 78 GLY B CA 1
ATOM 3092 C C . GLY B 1 78 ? -15.703 24.812 7.676 1 93 78 GLY B C 1
ATOM 3093 O O . GLY B 1 78 ? -14.688 24.984 7.004 1 93 78 GLY B O 1
ATOM 3094 N N . ALA B 1 79 ? -15.977 23.703 8.211 1 95.5 79 ALA B N 1
ATOM 3095 C CA . ALA B 1 79 ? -15.211 22.484 7.914 1 95.5 79 ALA B CA 1
ATOM 3096 C C . ALA B 1 79 ? -15.992 21.562 6.984 1 95.5 79 ALA B C 1
ATOM 3098 O O . ALA B 1 79 ? -17.203 21.422 7.125 1 95.5 79 ALA B O 1
ATOM 3099 N N . VAL B 1 80 ? -15.289 21.062 6.012 1 94.94 80 VAL B N 1
ATOM 3100 C CA . VAL B 1 80 ? -15.93 20.125 5.102 1 94.94 80 VAL B CA 1
ATOM 3101 C C . VAL B 1 80 ? -15.195 18.781 5.145 1 94.94 80 VAL B C 1
ATOM 3103 O O . VAL B 1 80 ? -13.969 18.734 5.07 1 94.94 80 VAL B O 1
ATOM 3106 N N . LEU B 1 81 ? -15.938 17.766 5.301 1 95.19 81 LEU B N 1
ATOM 3107 C CA . LEU B 1 81 ? -15.406 16.406 5.406 1 95.19 81 LEU B CA 1
ATOM 3108 C C . LEU B 1 81 ? -15.648 15.625 4.121 1 95.19 81 LEU B C 1
ATOM 3110 O O . LEU B 1 81 ? -16.781 15.57 3.627 1 95.19 81 LEU B O 1
ATOM 3114 N N . VAL B 1 82 ? -14.57 15.133 3.604 1 94.12 82 VAL B N 1
ATOM 3115 C CA . VAL B 1 82 ? -14.672 14.164 2.518 1 94.12 82 VAL B CA 1
ATOM 3116 C C . VAL B 1 82 ? -14.547 12.75 3.074 1 94.12 82 VAL B C 1
ATOM 3118 O O . VAL B 1 82 ? -13.469 12.344 3.514 1 94.12 82 VAL B O 1
ATOM 3121 N N . MET B 1 83 ? -15.641 12.031 2.975 1 88.75 83 MET B N 1
ATOM 3122 C CA . MET B 1 83 ? -15.688 10.688 3.545 1 88.75 83 MET B CA 1
ATOM 3123 C C . MET B 1 83 ? -15.055 9.672 2.598 1 88.75 83 MET B C 1
ATOM 3125 O O . MET B 1 83 ? -14.875 9.953 1.411 1 88.75 83 MET B O 1
ATOM 3129 N N . GLN B 1 84 ? -14.766 8.547 3.234 1 81.06 84 GLN B N 1
ATOM 3130 C CA . GLN B 1 84 ? -14.297 7.418 2.434 1 81.06 84 GLN B CA 1
ATOM 3131 C C . GLN B 1 84 ? -15.328 7.035 1.373 1 81.06 84 GLN B C 1
ATOM 3133 O O . GLN B 1 84 ? -16.531 6.949 1.662 1 81.06 84 GLN B O 1
ATOM 3138 N N . GLY B 1 85 ? -14.922 6.93 0.143 1 79.69 85 GLY B N 1
ATOM 3139 C CA . GLY B 1 85 ? -15.812 6.594 -0.956 1 79.69 85 GLY B CA 1
ATOM 3140 C C . GLY B 1 85 ? -16.469 7.805 -1.578 1 79.69 85 GLY B C 1
ATOM 3141 O O . GLY B 1 85 ? -17.172 7.688 -2.588 1 79.69 85 GLY B O 1
ATOM 3142 N N . GLY B 1 86 ? -16.359 8.93 -1.012 1 80.69 86 GLY B N 1
ATOM 3143 C CA . GLY B 1 86 ? -16.797 10.195 -1.56 1 80.69 86 GLY B CA 1
ATOM 3144 C C . GLY B 1 86 ? -18.281 10.461 -1.321 1 80.69 86 GLY B C 1
ATOM 3145 O O . GLY B 1 86 ? -18.703 11.617 -1.217 1 80.69 86 GLY B O 1
ATOM 3146 N N . LEU B 1 87 ? -19.078 9.414 -1.248 1 82.88 87 LEU B N 1
ATOM 3147 C CA . LEU B 1 87 ? -20.516 9.461 -0.973 1 82.88 87 LEU B CA 1
ATOM 3148 C C . LEU B 1 87 ? -21.219 10.438 -1.911 1 82.88 87 LEU B C 1
ATOM 3150 O O . LEU B 1 87 ? -21.953 11.32 -1.459 1 82.88 87 LEU B O 1
ATOM 3154 N N . LEU B 1 88 ? -20.953 10.344 -3.217 1 92.38 88 LEU B N 1
ATOM 3155 C CA . LEU B 1 88 ? -21.594 11.203 -4.207 1 92.38 88 LEU B CA 1
ATOM 3156 C C . LEU B 1 88 ? -23.094 10.891 -4.312 1 92.38 88 LEU B C 1
ATOM 3158 O O . LEU B 1 88 ? -23.516 9.758 -4.066 1 92.38 88 LEU B O 1
ATOM 3162 N N . PHE B 1 89 ? -23.875 11.883 -4.613 1 93.12 89 PHE B N 1
ATOM 3163 C CA . PHE B 1 89 ? -25.297 11.664 -4.887 1 93.12 89 PHE B CA 1
ATOM 3164 C C . PHE B 1 89 ? -25.484 10.953 -6.223 1 93.12 89 PHE B C 1
ATOM 3166 O O . PHE B 1 89 ? -25.25 11.547 -7.281 1 93.12 89 PHE B O 1
ATOM 3173 N N . PRO B 1 90 ? -25.922 9.758 -6.16 1 90.62 90 PRO B N 1
ATOM 3174 C CA . PRO B 1 90 ? -25.938 8.945 -7.379 1 90.62 90 PRO B CA 1
ATOM 3175 C C . PRO B 1 90 ? -26.922 9.469 -8.43 1 90.62 90 PRO B C 1
ATOM 3177 O O . PRO B 1 90 ? -26.766 9.195 -9.617 1 90.62 90 PRO B O 1
ATOM 3180 N N . TYR B 1 91 ? -27.906 10.258 -8.023 1 92.5 91 TYR B N 1
ATOM 3181 C CA . TYR B 1 91 ? -28.969 10.688 -8.93 1 92.5 91 TYR B CA 1
ATOM 3182 C C . TYR B 1 91 ? -28.672 12.086 -9.477 1 92.5 91 TYR B C 1
ATOM 3184 O O . TYR B 1 91 ? -29.422 12.594 -10.32 1 92.5 91 TYR B O 1
ATOM 3192 N N . MET B 1 92 ? -27.641 12.719 -9.039 1 95.19 92 MET B N 1
ATOM 3193 C CA . MET B 1 92 ? -27.25 14.047 -9.5 1 95.19 92 MET B CA 1
ATOM 3194 C C . MET B 1 92 ? -26.109 13.961 -10.516 1 95.19 92 MET B C 1
ATOM 3196 O O . MET B 1 92 ? -25.312 13.023 -10.484 1 95.19 92 MET B O 1
ATOM 3200 N N . SER B 1 93 ? -26.125 14.914 -11.344 1 96.31 93 SER B N 1
ATOM 3201 C CA . SER B 1 93 ? -24.984 15.023 -12.242 1 96.31 93 SER B CA 1
ATOM 3202 C C . SER B 1 93 ? -23.719 15.414 -11.484 1 96.31 93 SER B C 1
ATOM 3204 O O . SER B 1 93 ? -23.781 15.805 -10.312 1 96.31 93 SER B O 1
ATOM 3206 N N . VAL B 1 94 ? -22.625 15.25 -12.148 1 97.12 94 VAL B N 1
ATOM 3207 C CA . VAL B 1 94 ? -21.344 15.648 -11.578 1 97.12 94 VAL B CA 1
ATOM 3208 C C . VAL B 1 94 ? -21.375 17.141 -11.211 1 97.12 94 VAL B C 1
ATOM 3210 O O . VAL B 1 94 ? -21.016 17.516 -10.102 1 97.12 94 VAL B O 1
ATOM 3213 N N . ALA B 1 95 ? -21.922 17.922 -12.109 1 96.88 95 ALA B N 1
ATOM 3214 C CA . ALA B 1 95 ? -22 19.359 -11.859 1 96.88 95 ALA B CA 1
ATOM 3215 C C . ALA B 1 95 ? -22.922 19.656 -10.672 1 96.88 95 ALA B C 1
ATOM 3217 O O . ALA B 1 95 ? -22.625 20.516 -9.852 1 96.88 95 ALA B O 1
ATOM 3218 N N . ASP B 1 96 ? -23.969 18.938 -10.57 1 95.75 96 ASP B N 1
ATOM 3219 C CA . ASP B 1 96 ? -24.906 19.141 -9.469 1 95.75 96 ASP B CA 1
ATOM 3220 C C . ASP B 1 96 ? -24.297 18.688 -8.141 1 95.75 96 ASP B C 1
ATOM 3222 O O . ASP B 1 96 ? -24.562 19.297 -7.098 1 95.75 96 ASP B O 1
ATOM 3226 N N . ASN B 1 97 ? -23.578 17.594 -8.219 1 97.06 97 ASN B N 1
ATOM 3227 C CA . ASN B 1 97 ? -22.859 17.172 -7.027 1 97.06 97 ASN B CA 1
ATOM 3228 C C . ASN B 1 97 ? -21.906 18.25 -6.523 1 97.06 97 ASN B C 1
ATOM 3230 O O . ASN B 1 97 ? -21.953 18.625 -5.348 1 97.06 97 ASN B O 1
ATOM 3234 N N . VAL B 1 98 ? -21.172 18.781 -7.434 1 97.31 98 VAL B N 1
ATOM 3235 C CA . VAL B 1 98 ? -20.156 19.781 -7.098 1 97.31 98 VAL B CA 1
ATOM 3236 C C . VAL B 1 98 ? -20.828 21.062 -6.613 1 97.31 98 VAL B C 1
ATOM 3238 O O . VAL B 1 98 ? -20.375 21.672 -5.641 1 97.31 98 VAL B O 1
ATOM 3241 N N . GLY B 1 99 ? -21.953 21.406 -7.207 1 96.31 99 GLY B N 1
ATOM 3242 C CA . GLY B 1 99 ? -22.609 22.656 -6.891 1 96.31 99 GLY B CA 1
ATOM 3243 C C . GLY B 1 99 ? -23.594 22.547 -5.734 1 96.31 99 GLY B C 1
ATOM 3244 O O . GLY B 1 99 ? -24.172 23.547 -5.316 1 96.31 99 GLY B O 1
ATOM 3245 N N . PHE B 1 100 ? -23.719 21.422 -5.184 1 94.25 100 PHE B N 1
ATOM 3246 C CA . PHE B 1 100 ? -24.75 21.156 -4.195 1 94.25 100 PHE B CA 1
ATOM 3247 C C . PHE B 1 100 ? -24.609 22.094 -2.998 1 94.25 100 PHE B C 1
ATOM 3249 O O . PHE B 1 100 ? -25.594 22.703 -2.562 1 94.25 100 PHE B O 1
ATOM 3256 N N . GLY B 1 101 ? -23.391 22.172 -2.488 1 92.81 101 GLY B N 1
ATOM 3257 C CA . GLY B 1 101 ? -23.156 23.016 -1.333 1 92.81 101 GLY B CA 1
ATOM 3258 C C . GLY B 1 101 ? -23.469 24.484 -1.591 1 92.81 101 GLY B C 1
ATOM 3259 O O . GLY B 1 101 ? -23.984 25.172 -0.716 1 92.81 101 GLY B O 1
ATOM 3260 N N . LEU B 1 102 ? -23.203 24.969 -2.742 1 95.25 102 LEU B N 1
ATOM 3261 C CA . LEU B 1 102 ? -23.5 26.344 -3.115 1 95.25 102 LEU B CA 1
ATOM 3262 C C . LEU B 1 102 ? -25.016 26.562 -3.213 1 95.25 102 LEU B C 1
ATOM 3264 O O . LEU B 1 102 ? -25.516 27.609 -2.805 1 95.25 102 LEU B O 1
ATOM 3268 N N . ARG B 1 103 ? -25.656 25.562 -3.729 1 94.12 103 ARG B N 1
ATOM 3269 C CA . ARG B 1 103 ? -27.109 25.625 -3.832 1 94.12 103 ARG B CA 1
ATOM 3270 C C . ARG B 1 103 ? -27.766 25.719 -2.451 1 94.12 103 ARG B C 1
ATOM 3272 O O . ARG B 1 103 ? -28.672 26.516 -2.24 1 94.12 103 ARG B O 1
ATOM 3279 N N . MET B 1 104 ? -27.25 24.953 -1.595 1 91.44 104 MET B N 1
ATOM 3280 C CA . MET B 1 104 ? -27.781 24.938 -0.232 1 91.44 104 MET B CA 1
ATOM 3281 C C . MET B 1 104 ? -27.531 26.266 0.463 1 91.44 104 MET B C 1
ATOM 3283 O O . MET B 1 104 ? -28.281 26.672 1.348 1 91.44 104 MET B O 1
ATOM 3287 N N . ARG B 1 105 ? -26.516 26.969 0.036 1 91.88 105 ARG B N 1
ATOM 3288 C CA . ARG B 1 105 ? -26.188 28.266 0.612 1 91.88 105 ARG B CA 1
ATOM 3289 C C . ARG B 1 105 ? -26.922 29.391 -0.097 1 91.88 105 ARG B C 1
ATOM 3291 O O . ARG B 1 105 ? -26.688 30.562 0.18 1 91.88 105 ARG B O 1
ATOM 3298 N N . GLY B 1 106 ? -27.609 29.078 -1.13 1 93.44 106 GLY B N 1
ATOM 3299 C CA . GLY B 1 106 ? -28.484 30.047 -1.788 1 93.44 106 GLY B CA 1
ATOM 3300 C C . GLY B 1 106 ? -27.766 30.875 -2.846 1 93.44 106 GLY B C 1
ATOM 3301 O O . GLY B 1 106 ? -28.188 31.984 -3.148 1 93.44 106 GLY B O 1
ATOM 3302 N N . ARG B 1 107 ? -26.812 30.359 -3.33 1 94.5 107 ARG B N 1
ATOM 3303 C CA . ARG B 1 107 ? -26.094 31.094 -4.367 1 94.5 107 ARG B CA 1
ATOM 3304 C C . ARG B 1 107 ? -26.859 31.062 -5.684 1 94.5 107 ARG B C 1
ATOM 3306 O O . ARG B 1 107 ? -27.578 30.109 -5.969 1 94.5 107 ARG B O 1
ATOM 3313 N N . PRO B 1 108 ? -26.656 32.062 -6.516 1 96.81 108 PRO B N 1
ATOM 3314 C CA . PRO B 1 108 ? -27.328 32.094 -7.809 1 96.81 108 PRO B CA 1
ATOM 3315 C C . PRO B 1 108 ? -26.891 31 -8.758 1 96.81 108 PRO B C 1
ATOM 3317 O O . PRO B 1 108 ? -25.719 30.594 -8.734 1 96.81 108 PRO B O 1
ATOM 3320 N N . ARG B 1 109 ? -27.797 30.641 -9.617 1 95 109 ARG B N 1
ATOM 3321 C CA . ARG B 1 109 ? -27.594 29.531 -10.531 1 95 109 ARG B CA 1
ATOM 3322 C C . ARG B 1 109 ? -26.391 29.766 -11.43 1 95 109 ARG B C 1
ATOM 3324 O O . ARG B 1 109 ? -25.609 28.844 -11.703 1 95 109 ARG B O 1
ATOM 3331 N N . ASP B 1 110 ? -26.25 30.938 -11.891 1 96.31 110 ASP B N 1
ATOM 3332 C CA . ASP B 1 110 ? -25.141 31.266 -12.781 1 96.31 110 ASP B CA 1
ATOM 3333 C C . ASP B 1 110 ? -23.797 31.156 -12.062 1 96.31 110 ASP B C 1
ATOM 3335 O O . ASP B 1 110 ? -22.812 30.672 -12.641 1 96.31 110 ASP B O 1
ATOM 3339 N N . GLU B 1 111 ? -23.828 31.531 -10.875 1 96.44 111 GLU B N 1
ATOM 3340 C CA . GLU B 1 111 ? -22.609 31.422 -10.062 1 96.44 111 GLU B CA 1
ATOM 3341 C C . GLU B 1 111 ? -22.266 29.953 -9.805 1 96.44 111 GLU B C 1
ATOM 3343 O O . GLU B 1 111 ? -21.094 29.578 -9.898 1 96.44 111 GLU B O 1
ATOM 3348 N N . ILE B 1 112 ? -23.25 29.188 -9.477 1 96.69 112 ILE B N 1
ATOM 3349 C CA . ILE B 1 112 ? -23.062 27.781 -9.188 1 96.69 112 ILE B CA 1
ATOM 3350 C C . ILE B 1 112 ? -22.453 27.078 -10.406 1 96.69 112 ILE B C 1
ATOM 3352 O O . ILE B 1 112 ? -21.469 26.344 -10.281 1 96.69 112 ILE B O 1
ATOM 3356 N N . ARG B 1 113 ? -22.984 27.406 -11.539 1 95.38 113 ARG B N 1
ATOM 3357 C CA . ARG B 1 113 ? -22.516 26.797 -12.773 1 95.38 113 ARG B CA 1
ATOM 3358 C C . ARG B 1 113 ? -21.062 27.172 -13.047 1 95.38 113 ARG B C 1
ATOM 3360 O O . ARG B 1 113 ? -20.25 26.312 -13.398 1 95.38 113 ARG B O 1
ATOM 3367 N N . ARG B 1 114 ? -20.766 28.359 -12.883 1 96.25 114 ARG B N 1
ATOM 3368 C CA . ARG B 1 114 ? -19.422 28.844 -13.148 1 96.25 114 ARG B CA 1
ATOM 3369 C C . ARG B 1 114 ? -18.422 28.234 -12.18 1 96.25 114 ARG B C 1
ATOM 3371 O O . ARG B 1 114 ? -17.375 27.703 -12.594 1 96.25 114 ARG B O 1
ATOM 3378 N N . ARG B 1 115 ? -18.719 28.266 -10.953 1 96.25 115 ARG B N 1
ATOM 3379 C CA . ARG B 1 115 ? -17.812 27.75 -9.93 1 96.25 115 ARG B CA 1
ATOM 3380 C C . ARG B 1 115 ? -17.641 26.25 -10.047 1 96.25 115 ARG B C 1
ATOM 3382 O O . ARG B 1 115 ? -16.531 25.734 -9.859 1 96.25 115 ARG B O 1
ATOM 3389 N N . ALA B 1 116 ? -18.703 25.609 -10.305 1 96.31 116 ALA B N 1
ATOM 3390 C CA . ALA B 1 116 ? -18.625 24.172 -10.484 1 96.31 116 ALA B CA 1
ATOM 3391 C C . ALA B 1 116 ? -17.734 23.812 -11.68 1 96.31 116 ALA B C 1
ATOM 3393 O O . ALA B 1 116 ? -16.906 22.906 -11.594 1 96.31 116 ALA B O 1
ATOM 3394 N N . ALA B 1 117 ? -17.922 24.547 -12.734 1 96 117 ALA B N 1
ATOM 3395 C CA . ALA B 1 117 ? -17.125 24.297 -13.93 1 96 117 ALA B CA 1
ATOM 3396 C C . ALA B 1 117 ? -15.648 24.562 -13.664 1 96 117 ALA B C 1
ATOM 3398 O O . ALA B 1 117 ? -14.781 23.797 -14.094 1 96 117 ALA B O 1
ATOM 3399 N N . ASP B 1 118 ? -15.391 25.625 -13.016 1 95.62 118 ASP B N 1
ATOM 3400 C CA . ASP B 1 118 ? -14.016 25.969 -12.664 1 95.62 118 ASP B CA 1
ATOM 3401 C C . ASP B 1 118 ? -13.375 24.891 -11.797 1 95.62 118 ASP B C 1
ATOM 3403 O O . ASP B 1 118 ? -12.227 24.516 -12.016 1 95.62 118 ASP B O 1
ATOM 3407 N N . MET B 1 119 ? -14.094 24.453 -10.852 1 95.5 119 MET B N 1
ATOM 3408 C CA . MET B 1 119 ? -13.578 23.438 -9.938 1 95.5 119 MET B CA 1
ATOM 3409 C C . MET B 1 119 ? -13.336 22.125 -10.664 1 95.5 119 MET B C 1
ATOM 3411 O O . MET B 1 119 ? -12.352 21.422 -10.383 1 95.5 119 MET B O 1
ATOM 3415 N N . LEU B 1 120 ? -14.195 21.781 -11.539 1 96.38 120 LEU B N 1
ATOM 3416 C CA . LEU B 1 120 ? -14.023 20.547 -12.312 1 96.38 120 LEU B CA 1
ATOM 3417 C C . LEU B 1 120 ? -12.766 20.609 -13.172 1 96.38 120 LEU B C 1
ATOM 3419 O O . LEU B 1 120 ? -12.086 19.609 -13.359 1 96.38 120 LEU B O 1
ATOM 3423 N N . GLU B 1 121 ? -12.438 21.781 -13.641 1 95.19 121 GLU B N 1
ATOM 3424 C CA . GLU B 1 121 ? -11.195 21.969 -14.375 1 95.19 121 GLU B CA 1
ATOM 3425 C C . GLU B 1 121 ? -9.984 21.766 -13.469 1 95.19 121 GLU B C 1
ATOM 3427 O O . GLU B 1 121 ? -9.008 21.125 -13.859 1 95.19 121 GLU B O 1
ATOM 3432 N N . ARG B 1 122 ? -10.078 22.219 -12.32 1 93.44 122 ARG B N 1
ATOM 3433 C CA . ARG B 1 122 ? -8.969 22.156 -11.367 1 93.44 122 ARG B CA 1
ATOM 3434 C C . ARG B 1 122 ? -8.695 20.703 -10.953 1 93.44 122 ARG B C 1
ATOM 3436 O O . ARG B 1 122 ? -7.551 20.344 -10.695 1 93.44 122 ARG B O 1
ATOM 3443 N N . VAL B 1 123 ? -9.789 19.953 -10.891 1 94.25 123 VAL B N 1
ATOM 3444 C CA . VAL B 1 123 ? -9.602 18.562 -10.492 1 94.25 123 VAL B CA 1
ATOM 3445 C C . VAL B 1 123 ? -9.414 17.688 -11.734 1 94.25 123 VAL B C 1
ATOM 3447 O O . VAL B 1 123 ? -9.523 16.469 -11.664 1 94.25 123 VAL B O 1
ATOM 3450 N N . ARG B 1 124 ? -9.289 18.281 -12.922 1 92.56 124 ARG B N 1
ATOM 3451 C CA . ARG B 1 124 ? -8.938 17.641 -14.188 1 92.56 124 ARG B CA 1
ATOM 3452 C C . ARG B 1 124 ? -10.078 16.766 -14.695 1 92.56 124 ARG B C 1
ATOM 3454 O O . ARG B 1 124 ? -9.852 15.617 -15.078 1 92.56 124 ARG B O 1
ATOM 3461 N N . LEU B 1 125 ? -11.219 17.266 -14.523 1 93.56 125 LEU B N 1
ATOM 3462 C CA . LEU B 1 125 ? -12.391 16.594 -15.07 1 93.56 125 LEU B CA 1
ATOM 3463 C C . LEU B 1 125 ? -13.18 17.531 -15.984 1 93.56 125 LEU B C 1
ATOM 3465 O O . LEU B 1 125 ? -14.398 17.672 -15.844 1 93.56 125 LEU B O 1
ATOM 3469 N N . PRO B 1 126 ? -12.398 18.047 -16.938 1 88.06 126 PRO B N 1
ATOM 3470 C CA . PRO B 1 126 ? -13.164 18.906 -17.844 1 88.06 126 PRO B CA 1
ATOM 3471 C C . PRO B 1 126 ? -14.156 18.125 -18.703 1 88.06 126 PRO B C 1
ATOM 3473 O O . PRO B 1 126 ? -13.859 17.016 -19.125 1 88.06 126 PRO B O 1
ATOM 3476 N N . GLY B 1 127 ? -15.383 18.578 -18.875 1 89.06 127 GLY B N 1
ATOM 3477 C CA . GLY B 1 127 ? -16.328 18 -19.812 1 89.06 127 GLY B CA 1
ATOM 3478 C C . GLY B 1 127 ? -17.172 16.875 -19.219 1 89.06 127 GLY B C 1
ATOM 3479 O O . GLY B 1 127 ? -17.969 16.25 -19.922 1 89.06 127 GLY B O 1
ATOM 3480 N N . LEU B 1 128 ? -16.984 16.594 -17.984 1 92.31 128 LEU B N 1
ATOM 3481 C CA . LEU B 1 128 ? -17.703 15.484 -17.391 1 92.31 128 LEU B CA 1
ATOM 3482 C C . LEU B 1 128 ? -18.875 15.977 -16.547 1 92.31 128 LEU B C 1
ATOM 3484 O O . LEU B 1 128 ? -19.5 15.195 -15.82 1 92.31 128 LEU B O 1
ATOM 3488 N N . ALA B 1 129 ? -19.25 17.156 -16.734 1 94.69 129 ALA B N 1
ATOM 3489 C CA . ALA B 1 129 ? -20.203 17.859 -15.867 1 94.69 129 ALA B CA 1
ATOM 3490 C C . ALA B 1 129 ? -21.578 17.172 -15.914 1 94.69 129 ALA B C 1
ATOM 3492 O O . ALA B 1 129 ? -22.266 17.109 -14.898 1 94.69 129 ALA B O 1
ATOM 3493 N N . ASP B 1 130 ? -21.891 16.609 -17 1 94.75 130 ASP B N 1
ATOM 3494 C CA . ASP B 1 130 ? -23.25 16.109 -17.188 1 94.75 130 ASP B CA 1
ATOM 3495 C C . ASP B 1 130 ? -23.344 14.617 -16.875 1 94.75 130 ASP B C 1
ATOM 3497 O O . ASP B 1 130 ? -24.438 14.047 -16.859 1 94.75 130 ASP B O 1
ATOM 3501 N N . ARG B 1 131 ? -22.281 14.047 -16.562 1 94 131 ARG B N 1
ATOM 3502 C CA . ARG B 1 131 ? -22.266 12.617 -16.266 1 94 131 ARG B CA 1
ATOM 3503 C C . ARG B 1 131 ? -22.781 12.352 -14.867 1 94 131 ARG B C 1
ATOM 3505 O O . ARG B 1 131 ? -22.906 13.273 -14.055 1 94 131 ARG B O 1
ATOM 3512 N N . ARG B 1 132 ? -23.266 11.141 -14.734 1 92.56 132 ARG B N 1
ATOM 3513 C CA . ARG B 1 132 ? -23.641 10.672 -13.406 1 92.56 132 ARG B CA 1
ATOM 3514 C C . ARG B 1 132 ? -22.5 9.883 -12.758 1 92.56 132 ARG B C 1
ATOM 3516 O O . ARG B 1 132 ? -21.672 9.305 -13.461 1 92.56 132 ARG B O 1
ATOM 3523 N N . PRO B 1 133 ? -22.406 9.828 -11.352 1 91.69 133 PRO B N 1
ATOM 3524 C CA . PRO B 1 133 ? -21.328 9.133 -10.641 1 91.69 133 PRO B CA 1
ATOM 3525 C C . PRO B 1 133 ? -21.109 7.707 -11.133 1 91.69 133 PRO B C 1
ATOM 3527 O O . PRO B 1 133 ? -19.969 7.246 -11.242 1 91.69 133 PRO B O 1
ATOM 3530 N N . ALA B 1 134 ? -22.125 7.062 -11.484 1 84.31 134 ALA B N 1
ATOM 3531 C CA . ALA B 1 134 ? -22.047 5.668 -11.922 1 84.31 134 ALA B CA 1
ATOM 3532 C C . ALA B 1 134 ? -21.266 5.551 -13.227 1 84.31 134 ALA B C 1
ATOM 3534 O O . ALA B 1 134 ? -20.797 4.469 -13.578 1 84.31 134 ALA B O 1
ATOM 3535 N N . GLU B 1 135 ? -21.188 6.645 -13.914 1 87.94 135 GLU B N 1
ATOM 3536 C CA . GLU B 1 135 ? -20.516 6.66 -15.211 1 87.94 135 GLU B CA 1
ATOM 3537 C C . GLU B 1 135 ? -19.031 7.02 -15.062 1 87.94 135 GLU B C 1
ATOM 3539 O O . GLU B 1 135 ? -18.312 7.098 -16.062 1 87.94 135 GLU B O 1
ATOM 3544 N N . LEU B 1 136 ? -18.641 7.242 -13.883 1 87.88 136 LEU B N 1
ATOM 3545 C CA . LEU B 1 136 ? -17.281 7.676 -13.609 1 87.88 136 LEU B CA 1
ATOM 3546 C C . LEU B 1 136 ? -16.453 6.527 -13.039 1 87.88 136 LEU B C 1
ATOM 3548 O O . LEU B 1 136 ? -16.984 5.625 -12.398 1 87.88 136 LEU B O 1
ATOM 3552 N N . SER B 1 137 ? -15.148 6.559 -13.32 1 76.94 137 SER B N 1
ATOM 3553 C CA . SER B 1 137 ? -14.234 5.66 -12.633 1 76.94 137 SER B CA 1
ATOM 3554 C C . SER B 1 137 ? -14.086 6.039 -11.164 1 76.94 137 SER B C 1
ATOM 3556 O O . SER B 1 137 ? -14.492 7.129 -10.758 1 76.94 137 SER B O 1
ATOM 3558 N N . GLY B 1 138 ? -13.547 5.133 -10.312 1 78.56 138 GLY B N 1
ATOM 3559 C CA . GLY B 1 138 ? -13.305 5.406 -8.906 1 78.56 138 GLY B CA 1
ATOM 3560 C C . GLY B 1 138 ? -12.492 6.66 -8.672 1 78.56 138 GLY B C 1
ATOM 3561 O O . GLY B 1 138 ? -12.828 7.48 -7.816 1 78.56 138 GLY B O 1
ATOM 3562 N N . GLY B 1 139 ? -11.438 6.801 -9.445 1 83.31 139 GLY B N 1
ATOM 3563 C CA . GLY B 1 139 ? -10.609 7.992 -9.328 1 83.31 139 GLY B CA 1
ATOM 3564 C C . GLY B 1 139 ? -11.352 9.266 -9.695 1 83.31 139 GLY B C 1
ATOM 3565 O O . GLY B 1 139 ? -11.172 10.305 -9.047 1 83.31 139 GLY B O 1
ATOM 3566 N N . GLN B 1 140 ? -12.156 9.172 -10.711 1 88 140 GLN B N 1
ATOM 3567 C CA . GLN B 1 140 ? -12.961 10.32 -11.125 1 88 140 GLN B CA 1
ATOM 3568 C C . GLN B 1 140 ? -13.977 10.695 -10.047 1 88 140 GLN B C 1
ATOM 3570 O O . GLN B 1 140 ? -14.188 11.875 -9.766 1 88 140 GLN B O 1
ATOM 3575 N N . GLN B 1 141 ? -14.539 9.695 -9.461 1 90.75 141 GLN B N 1
ATOM 3576 C CA . GLN B 1 141 ? -15.492 9.945 -8.391 1 90.75 141 GLN B CA 1
ATOM 3577 C C . GLN B 1 141 ? -14.836 10.672 -7.223 1 90.75 141 GLN B C 1
ATOM 3579 O O . GLN B 1 141 ? -15.422 11.586 -6.641 1 90.75 141 GLN B O 1
ATOM 3584 N N . GLN B 1 142 ? -13.633 10.25 -6.941 1 90.5 142 GLN B N 1
ATOM 3585 C CA . GLN B 1 142 ? -12.906 10.883 -5.848 1 90.5 142 GLN B CA 1
ATOM 3586 C C . GLN B 1 142 ? -12.594 12.344 -6.172 1 90.5 142 GLN B C 1
ATOM 3588 O O . GLN B 1 142 ? -12.633 13.203 -5.289 1 90.5 142 GLN B O 1
ATOM 3593 N N . ARG B 1 143 ? -12.266 12.57 -7.395 1 93.5 143 ARG B N 1
ATOM 3594 C CA . ARG B 1 143 ? -12.008 13.945 -7.824 1 93.5 143 ARG B CA 1
ATOM 3595 C C . ARG B 1 143 ? -13.266 14.797 -7.707 1 93.5 143 ARG B C 1
ATOM 3597 O O . ARG B 1 143 ? -13.195 15.961 -7.301 1 93.5 143 ARG B O 1
ATOM 3604 N N . VAL B 1 144 ? -14.391 14.234 -8.031 1 95.25 144 VAL B N 1
ATOM 3605 C CA . VAL B 1 144 ? -15.656 14.945 -7.91 1 95.25 144 VAL B CA 1
ATOM 3606 C C . VAL B 1 144 ? -15.938 15.258 -6.445 1 95.25 144 VAL B C 1
ATOM 3608 O O . VAL B 1 144 ? -16.359 16.375 -6.109 1 95.25 144 VAL B O 1
ATOM 3611 N N . ALA B 1 145 ? -15.672 14.281 -5.621 1 94.81 145 ALA B N 1
ATOM 3612 C CA . ALA B 1 145 ? -15.875 14.484 -4.188 1 94.81 145 ALA B CA 1
ATOM 3613 C C . ALA B 1 145 ? -15 15.617 -3.668 1 94.81 145 ALA B C 1
ATOM 3615 O O . ALA B 1 145 ? -15.453 16.438 -2.861 1 94.81 145 ALA B O 1
ATOM 3616 N N . LEU B 1 146 ? -13.805 15.656 -4.102 1 95.12 146 LEU B N 1
ATOM 3617 C CA . LEU B 1 146 ? -12.875 16.719 -3.713 1 95.12 146 LEU B CA 1
ATOM 3618 C C . LEU B 1 146 ? -13.359 18.062 -4.223 1 95.12 146 LEU B C 1
ATOM 3620 O O . LEU B 1 146 ? -13.336 19.062 -3.484 1 95.12 146 LEU B O 1
ATOM 3624 N N . ALA B 1 147 ? -13.82 18.094 -5.434 1 96.12 147 ALA B N 1
ATOM 3625 C CA . ALA B 1 147 ? -14.359 19.312 -6.02 1 96.12 147 ALA B CA 1
ATOM 3626 C C . ALA B 1 147 ? -15.555 19.828 -5.219 1 96.12 147 ALA B C 1
ATOM 3628 O O . ALA B 1 147 ? -15.648 21.016 -4.926 1 96.12 147 ALA B O 1
ATOM 3629 N N . ARG B 1 148 ? -16.406 18.906 -4.941 1 96.5 148 ARG B N 1
ATOM 3630 C CA . ARG B 1 148 ? -17.594 19.25 -4.16 1 96.5 148 ARG B CA 1
ATOM 3631 C C . ARG B 1 148 ? -17.203 19.875 -2.822 1 96.5 148 ARG B C 1
ATOM 3633 O O . ARG B 1 148 ? -17.828 20.828 -2.377 1 96.5 148 ARG B O 1
ATOM 3640 N N . ALA B 1 149 ? -16.203 19.344 -2.258 1 95.31 149 ALA B N 1
ATOM 3641 C CA . ALA B 1 149 ? -15.758 19.828 -0.95 1 95.31 149 ALA B CA 1
ATOM 3642 C C . ALA B 1 149 ? -15.102 21.203 -1.059 1 95.31 149 ALA B C 1
ATOM 3644 O O . ALA B 1 149 ? -15.289 22.047 -0.188 1 95.31 149 ALA B O 1
ATOM 3645 N N . LEU B 1 150 ? -14.438 21.484 -2.125 1 95.88 150 LEU B N 1
ATOM 3646 C CA . LEU B 1 150 ? -13.586 22.672 -2.229 1 95.88 150 LEU B CA 1
ATOM 3647 C C . LEU B 1 150 ? -14.375 23.859 -2.787 1 95.88 150 LEU B C 1
ATOM 3649 O O . LEU B 1 150 ? -14.031 25.016 -2.525 1 95.88 150 LEU B O 1
ATOM 3653 N N . VAL B 1 151 ? -15.383 23.547 -3.498 1 95.56 151 VAL B N 1
ATOM 3654 C CA . VAL B 1 151 ? -16.078 24.578 -4.246 1 95.56 151 VAL B CA 1
ATOM 3655 C C . VAL B 1 151 ? -16.703 25.594 -3.281 1 95.56 151 VAL B C 1
ATOM 3657 O O . VAL B 1 151 ? -16.859 26.766 -3.615 1 95.56 151 VAL B O 1
ATOM 3660 N N . VAL B 1 152 ? -17.031 25.172 -2.109 1 94.12 152 VAL B N 1
ATOM 3661 C CA . VAL B 1 152 ? -17.719 26.031 -1.156 1 94.12 152 VAL B CA 1
ATOM 3662 C C . VAL B 1 152 ? -16.703 26.891 -0.412 1 94.12 152 VAL B C 1
ATOM 3664 O O . VAL B 1 152 ? -17.078 27.766 0.381 1 94.12 152 VAL B O 1
ATOM 3667 N N . GLY B 1 153 ? -15.43 26.594 -0.628 1 92.19 153 GLY B N 1
ATOM 3668 C CA . GLY B 1 153 ? -14.391 27.391 0.011 1 92.19 153 GLY B CA 1
ATOM 3669 C C . GLY B 1 153 ? -14.297 27.156 1.507 1 92.19 153 GLY B C 1
ATOM 3670 O O . GLY B 1 153 ? -14.453 28.094 2.297 1 92.19 153 GLY B O 1
ATOM 3671 N N . PRO B 1 154 ? -14.07 26.016 1.905 1 94 154 PRO B N 1
ATOM 3672 C CA . PRO B 1 154 ? -14 25.703 3.336 1 94 154 PRO B CA 1
ATOM 3673 C C . PRO B 1 154 ? -12.781 26.312 4.02 1 94 154 PRO B C 1
ATOM 3675 O O . PRO B 1 154 ? -11.766 26.562 3.363 1 94 154 PRO B O 1
ATOM 3678 N N . LYS B 1 155 ? -12.938 26.531 5.352 1 94.06 155 LYS B N 1
ATOM 3679 C CA . LYS B 1 155 ? -11.805 26.969 6.164 1 94.06 155 LYS B CA 1
ATOM 3680 C C . LYS B 1 155 ? -10.883 25.812 6.504 1 94.06 155 LYS B C 1
ATOM 3682 O O . LYS B 1 155 ? -9.672 25.984 6.645 1 94.06 155 LYS B O 1
ATOM 3687 N N . VAL B 1 156 ? -11.531 24.703 6.676 1 97.25 156 VAL B N 1
ATOM 3688 C CA . VAL B 1 156 ? -10.812 23.484 7.023 1 97.25 156 VAL B CA 1
ATOM 3689 C C . VAL B 1 156 ? -11.297 22.328 6.148 1 97.25 156 VAL B C 1
ATOM 3691 O O . VAL B 1 156 ? -12.508 22.125 6.004 1 97.25 156 VAL B O 1
ATOM 3694 N N . LEU B 1 157 ? -10.367 21.641 5.543 1 97.56 157 LEU B N 1
ATOM 3695 C CA . LEU B 1 157 ? -10.672 20.453 4.75 1 97.56 157 LEU B CA 1
ATOM 3696 C C . LEU B 1 157 ? -10.297 19.188 5.508 1 97.56 157 LEU B C 1
ATOM 3698 O O . LEU B 1 157 ? -9.172 19.062 5.984 1 97.56 157 LEU B O 1
ATOM 3702 N N . LEU B 1 158 ? -11.25 18.312 5.688 1 97.88 158 LEU B N 1
ATOM 3703 C CA . LEU B 1 158 ? -11.062 17.031 6.359 1 97.88 158 LEU B CA 1
ATOM 3704 C C . LEU B 1 158 ? -11.18 15.883 5.375 1 97.88 158 LEU B C 1
ATOM 3706 O O . LEU B 1 158 ? -12.195 15.758 4.684 1 97.88 158 LEU B O 1
ATOM 3710 N N . LEU B 1 159 ? -10.156 15.086 5.32 1 97.06 159 LEU B N 1
ATOM 3711 C CA . LEU B 1 159 ? -10.141 13.953 4.398 1 97.06 159 LEU B CA 1
ATOM 3712 C C . LEU B 1 159 ? -10.062 12.633 5.164 1 97.06 159 LEU B C 1
ATOM 3714 O O . LEU B 1 159 ? -9.109 12.398 5.906 1 97.06 159 LEU B O 1
ATOM 3718 N N . ASP B 1 160 ? -11.008 11.844 4.977 1 94.94 160 ASP B N 1
ATOM 3719 C CA . ASP B 1 160 ? -11.047 10.539 5.633 1 94.94 160 ASP B CA 1
ATOM 3720 C C . ASP B 1 160 ? -10.68 9.422 4.66 1 94.94 160 ASP B C 1
ATOM 3722 O O . ASP B 1 160 ? -11.539 8.898 3.953 1 94.94 160 ASP B O 1
ATOM 3726 N N . GLU B 1 161 ? -9.43 9.031 4.668 1 91.56 161 GLU B N 1
ATOM 3727 C CA . GLU B 1 161 ? -8.859 7.977 3.836 1 91.56 161 GLU B CA 1
ATOM 3728 C C . GLU B 1 161 ? -9.227 8.172 2.367 1 91.56 161 GLU B C 1
ATOM 3730 O O . GLU B 1 161 ? -9.742 7.258 1.723 1 91.56 161 GLU B O 1
ATOM 3735 N N . PRO B 1 162 ? -8.82 9.273 1.848 1 91.12 162 PRO B N 1
ATOM 3736 C CA . PRO B 1 162 ? -9.281 9.664 0.512 1 91.12 162 PRO B CA 1
ATOM 3737 C C . PRO B 1 162 ? -8.734 8.758 -0.588 1 91.12 162 PRO B C 1
ATOM 3739 O O . PRO B 1 162 ? -9.266 8.742 -1.702 1 91.12 162 PRO B O 1
ATOM 3742 N N . LEU B 1 163 ? -7.75 7.961 -0.285 1 88.81 163 LEU B N 1
ATOM 3743 C CA . LEU B 1 163 ? -7.082 7.227 -1.354 1 88.81 163 LEU B CA 1
ATOM 3744 C C . LEU B 1 163 ? -7.18 5.723 -1.126 1 88.81 163 LEU B C 1
ATOM 3746 O O . LEU B 1 163 ? -6.598 4.938 -1.877 1 88.81 163 LEU B O 1
ATOM 3750 N N . SER B 1 164 ? -7.93 5.246 -0.19 1 80.31 164 SER B N 1
ATOM 3751 C CA . SER B 1 164 ? -7.922 3.855 0.257 1 80.31 164 SER B CA 1
ATOM 3752 C C . SER B 1 164 ? -8.539 2.936 -0.791 1 80.31 164 SER B C 1
ATOM 3754 O O . SER B 1 164 ? -8.219 1.747 -0.847 1 80.31 164 SER B O 1
ATOM 3756 N N . SER B 1 165 ? -9.398 3.422 -1.642 1 73.19 165 SER B N 1
ATOM 3757 C CA . SER B 1 165 ? -10.125 2.57 -2.58 1 73.19 165 SER B CA 1
ATOM 3758 C C . SER B 1 165 ? -9.477 2.592 -3.959 1 73.19 165 SER B C 1
ATOM 3760 O O . SER B 1 165 ? -9.953 1.937 -4.887 1 73.19 165 SER B O 1
ATOM 3762 N N . LEU B 1 166 ? -8.398 3.285 -4.039 1 77.5 166 LEU B N 1
ATOM 3763 C CA . LEU B 1 166 ? -7.801 3.49 -5.352 1 77.5 166 LEU B CA 1
ATOM 3764 C C . LEU B 1 166 ? -6.625 2.541 -5.566 1 77.5 166 LEU B C 1
ATOM 3766 O O . LEU B 1 166 ? -5.973 2.127 -4.605 1 77.5 166 LEU B O 1
ATOM 3770 N N . ASP B 1 167 ? -6.414 2.135 -6.84 1 73.62 167 ASP B N 1
ATOM 3771 C CA . ASP B 1 167 ? -5.227 1.36 -7.184 1 73.62 167 ASP B CA 1
ATOM 3772 C C . ASP B 1 167 ? -3.973 2.229 -7.137 1 73.62 167 ASP B C 1
ATOM 3774 O O . ASP B 1 167 ? -4.062 3.451 -7.016 1 73.62 167 ASP B O 1
ATOM 3778 N N . ALA B 1 168 ? -2.828 1.566 -7.254 1 73.25 168 ALA B N 1
ATOM 3779 C CA . ALA B 1 168 ? -1.54 2.219 -7.039 1 73.25 168 ALA B CA 1
ATOM 3780 C C . ALA B 1 168 ? -1.345 3.381 -8.008 1 73.25 168 ALA B C 1
ATOM 3782 O O . ALA B 1 168 ? -0.908 4.465 -7.613 1 73.25 168 ALA B O 1
ATOM 3783 N N . HIS B 1 169 ? -1.708 3.148 -9.211 1 71.75 169 HIS B N 1
ATOM 3784 C CA . HIS B 1 169 ? -1.493 4.176 -10.219 1 71.75 169 HIS B CA 1
ATOM 3785 C C . HIS B 1 169 ? -2.373 5.395 -9.961 1 71.75 169 HIS B C 1
ATOM 3787 O O . HIS B 1 169 ? -1.883 6.527 -9.93 1 71.75 169 HIS B O 1
ATOM 3793 N N . LEU B 1 170 ? -3.621 5.172 -9.734 1 77.38 170 LEU B N 1
ATOM 3794 C CA . LEU B 1 170 ? -4.562 6.258 -9.477 1 77.38 170 LEU B CA 1
ATOM 3795 C C . LEU B 1 170 ? -4.242 6.949 -8.156 1 77.38 170 LEU B C 1
ATOM 3797 O O . LEU B 1 170 ? -4.426 8.164 -8.031 1 77.38 170 LEU B O 1
ATOM 3801 N N . ARG B 1 171 ? -3.691 6.219 -7.254 1 85.5 171 ARG B N 1
ATOM 3802 C CA . ARG B 1 171 ? -3.303 6.789 -5.969 1 85.5 171 ARG B CA 1
ATOM 3803 C C . ARG B 1 171 ? -2.227 7.855 -6.145 1 85.5 171 ARG B C 1
ATOM 3805 O O . ARG B 1 171 ? -2.293 8.922 -5.531 1 85.5 171 ARG B O 1
ATOM 3812 N N . GLY B 1 172 ? -1.285 7.531 -6.949 1 83.5 172 GLY B N 1
ATOM 3813 C CA . GLY B 1 172 ? -0.223 8.492 -7.199 1 83.5 172 GLY B CA 1
ATOM 3814 C C . GLY B 1 172 ? -0.724 9.797 -7.793 1 83.5 172 GLY B C 1
ATOM 3815 O O . GLY B 1 172 ? -0.36 10.875 -7.328 1 83.5 172 GLY B O 1
ATOM 3816 N N . GLU B 1 173 ? -1.589 9.672 -8.703 1 82.62 173 GLU B N 1
ATOM 3817 C CA . GLU B 1 173 ? -2.152 10.844 -9.352 1 82.62 173 GLU B CA 1
ATOM 3818 C C . GLU B 1 173 ? -2.973 11.68 -8.375 1 82.62 173 GLU B C 1
ATOM 3820 O O . GLU B 1 173 ? -2.877 12.914 -8.375 1 82.62 173 GLU B O 1
ATOM 3825 N N . MET B 1 174 ? -3.709 11.023 -7.629 1 89.56 174 MET B N 1
ATOM 3826 C CA . MET B 1 174 ? -4.594 11.711 -6.691 1 89.56 174 MET B CA 1
ATOM 3827 C C . MET B 1 174 ? -3.795 12.367 -5.57 1 89.56 174 MET B C 1
ATOM 3829 O O . MET B 1 174 ? -4.145 13.453 -5.102 1 89.56 174 MET B O 1
ATOM 3833 N N . ARG B 1 175 ? -2.75 11.695 -5.164 1 90.94 175 ARG B N 1
ATOM 3834 C CA . ARG B 1 175 ? -1.877 12.289 -4.16 1 90.94 175 ARG B CA 1
ATOM 3835 C C . ARG B 1 175 ? -1.319 13.625 -4.641 1 90.94 175 ARG B C 1
ATOM 3837 O O . ARG B 1 175 ? -1.359 14.617 -3.912 1 90.94 175 ARG B O 1
ATOM 3844 N N . ASP B 1 176 ? -0.914 13.609 -5.816 1 86.5 176 ASP B N 1
ATOM 3845 C CA . ASP B 1 176 ? -0.346 14.828 -6.395 1 86.5 176 ASP B CA 1
ATOM 3846 C C . ASP B 1 176 ? -1.399 15.93 -6.5 1 86.5 176 ASP B C 1
ATOM 3848 O O . ASP B 1 176 ? -1.13 17.094 -6.176 1 86.5 176 ASP B O 1
ATOM 3852 N N . LEU B 1 177 ? -2.494 15.531 -6.91 1 91.88 177 LEU B N 1
ATOM 3853 C CA . LEU B 1 177 ? -3.578 16.5 -7.086 1 91.88 177 LEU B CA 1
ATOM 3854 C C . LEU B 1 177 ? -3.973 17.125 -5.754 1 91.88 177 LEU B C 1
ATOM 3856 O O . LEU B 1 177 ? -4.105 18.344 -5.648 1 91.88 177 LEU B O 1
ATOM 3860 N N . ILE B 1 178 ? -4.129 16.312 -4.758 1 94.69 178 ILE B N 1
ATOM 3861 C CA . ILE B 1 178 ? -4.527 16.797 -3.438 1 94.69 178 ILE B CA 1
ATOM 3862 C C . ILE B 1 178 ? -3.48 17.766 -2.912 1 94.69 178 ILE B C 1
ATOM 3864 O O . ILE B 1 178 ? -3.82 18.844 -2.426 1 94.69 178 ILE B O 1
ATOM 3868 N N . ARG B 1 179 ? -2.262 17.422 -3.027 1 93.19 179 ARG B N 1
ATOM 3869 C CA . ARG B 1 179 ? -1.188 18.266 -2.539 1 93.19 179 ARG B CA 1
ATOM 3870 C C . ARG B 1 179 ? -1.147 19.594 -3.307 1 93.19 179 ARG B C 1
ATOM 3872 O O . ARG B 1 179 ? -1.021 20.656 -2.705 1 93.19 179 ARG B O 1
ATOM 3879 N N . GLU B 1 180 ? -1.267 19.5 -4.555 1 92 180 GLU B N 1
ATOM 3880 C CA . GLU B 1 180 ? -1.257 20.688 -5.398 1 92 180 GLU B CA 1
ATOM 3881 C C . GLU B 1 180 ? -2.396 21.641 -5.027 1 92 180 GLU B C 1
ATOM 3883 O O . GLU B 1 180 ? -2.176 22.828 -4.828 1 92 180 GLU B O 1
ATOM 3888 N N . LEU B 1 181 ? -3.535 21.125 -4.945 1 94.25 181 LEU B N 1
ATOM 3889 C CA . LEU B 1 181 ? -4.707 21.938 -4.641 1 94.25 181 LEU B CA 1
ATOM 3890 C C . LEU B 1 181 ? -4.594 22.547 -3.248 1 94.25 181 LEU B C 1
ATOM 3892 O O . LEU B 1 181 ? -4.914 23.719 -3.053 1 94.25 181 LEU B O 1
ATOM 3896 N N . GLN B 1 182 ? -4.184 21.734 -2.33 1 94.44 182 GLN B N 1
ATOM 3897 C CA . GLN B 1 182 ? -4.027 22.219 -0.96 1 94.44 182 GLN B CA 1
ATOM 3898 C C . GLN B 1 182 ? -3.029 23.359 -0.891 1 94.44 182 GLN B C 1
ATOM 3900 O O . GLN B 1 182 ? -3.281 24.375 -0.222 1 94.44 182 GLN B O 1
ATOM 3905 N N . GLN B 1 183 ? -1.948 23.312 -1.546 1 92.69 183 GLN B N 1
ATOM 3906 C CA . GLN B 1 183 ? -0.918 24.344 -1.549 1 92.69 183 GLN B CA 1
ATOM 3907 C C . GLN B 1 183 ? -1.393 25.594 -2.287 1 92.69 183 GLN B C 1
ATOM 3909 O O . GLN B 1 183 ? -1.175 26.703 -1.826 1 92.69 183 GLN B O 1
ATOM 3914 N N . GLU B 1 184 ? -2.031 25.359 -3.357 1 92.62 184 GLU B N 1
ATOM 3915 C CA . GLU B 1 184 ? -2.52 26.484 -4.164 1 92.62 184 GLU B CA 1
ATOM 3916 C C . GLU B 1 184 ? -3.57 27.281 -3.408 1 92.62 184 GLU B C 1
ATOM 3918 O O . GLU B 1 184 ? -3.541 28.516 -3.426 1 92.62 184 GLU B O 1
ATOM 3923 N N . LEU B 1 185 ? -4.43 26.594 -2.766 1 93.12 185 LEU B N 1
ATOM 3924 C CA . LEU B 1 185 ? -5.547 27.25 -2.102 1 93.12 185 LEU B CA 1
ATOM 3925 C C . LEU B 1 185 ? -5.172 27.656 -0.681 1 93.12 185 LEU B C 1
ATOM 3927 O O . LEU B 1 185 ? -5.867 28.453 -0.055 1 93.12 185 LEU B O 1
ATOM 3931 N N . GLY B 1 186 ? -4.105 27.031 -0.177 1 94.5 186 GLY B N 1
ATOM 3932 C CA . GLY B 1 186 ? -3.668 27.312 1.181 1 94.5 186 GLY B CA 1
ATOM 3933 C C . GLY B 1 186 ? -4.656 26.844 2.234 1 94.5 186 GLY B C 1
ATOM 3934 O O . GLY B 1 186 ? -4.824 27.5 3.266 1 94.5 186 GLY B O 1
ATOM 3935 N N . ILE B 1 187 ? -5.32 25.844 1.96 1 95.5 187 ILE B N 1
ATOM 3936 C CA . ILE B 1 187 ? -6.387 25.406 2.852 1 95.5 187 ILE B CA 1
ATOM 3937 C C . ILE B 1 187 ? -5.801 24.562 3.98 1 95.5 187 ILE B C 1
ATOM 3939 O O . ILE B 1 187 ? -4.91 23.734 3.752 1 95.5 187 ILE B O 1
ATOM 3943 N N . THR B 1 188 ? -6.262 24.844 5.203 1 97.88 188 THR B N 1
ATOM 3944 C CA . THR B 1 188 ? -5.902 24 6.336 1 97.88 188 THR B CA 1
ATOM 3945 C C . THR B 1 188 ? -6.543 22.625 6.199 1 97.88 188 THR B C 1
ATOM 3947 O O . THR B 1 188 ? -7.754 22.516 6 1 97.88 188 THR B O 1
ATOM 3950 N N . THR B 1 189 ? -5.699 21.578 6.266 1 98 189 THR B N 1
ATOM 3951 C CA . THR B 1 189 ? -6.207 20.25 5.938 1 98 189 THR B CA 1
ATOM 3952 C C . THR B 1 189 ? -5.77 19.219 6.984 1 98 189 THR B C 1
ATOM 3954 O O . THR B 1 189 ? -4.613 19.234 7.418 1 98 189 THR B O 1
ATOM 3957 N N . ILE B 1 190 ? -6.688 18.422 7.426 1 98.25 190 ILE B N 1
ATOM 3958 C CA . ILE B 1 190 ? -6.41 17.234 8.234 1 98.25 190 ILE B CA 1
ATOM 3959 C C . ILE B 1 190 ? -6.82 15.984 7.465 1 98.25 190 ILE B C 1
ATOM 3961 O O . ILE B 1 190 ? -7.973 15.852 7.043 1 98.25 190 ILE B O 1
ATOM 3965 N N . MET B 1 191 ? -5.898 15.133 7.293 1 97.69 191 MET B N 1
ATOM 3966 C CA . MET B 1 191 ? -6.16 13.898 6.562 1 97.69 191 MET B CA 1
ATOM 3967 C C . MET B 1 191 ? -5.91 12.68 7.445 1 97.69 191 MET B C 1
ATOM 3969 O O . MET B 1 191 ? -4.906 12.617 8.156 1 97.69 191 MET B O 1
ATOM 3973 N N . VAL B 1 192 ? -6.832 11.828 7.383 1 96.06 192 VAL B N 1
ATOM 3974 C CA . VAL B 1 192 ? -6.668 10.555 8.07 1 96.06 192 VAL B CA 1
ATOM 3975 C C . VAL B 1 192 ? -6.254 9.477 7.078 1 96.06 192 VAL B C 1
ATOM 3977 O O . VAL B 1 192 ? -6.801 9.398 5.977 1 96.06 192 VAL B O 1
ATOM 3980 N N . THR B 1 193 ? -5.301 8.719 7.496 1 92.62 193 THR B N 1
ATOM 3981 C CA . THR B 1 193 ? -4.871 7.609 6.656 1 92.62 193 THR B CA 1
ATOM 3982 C C . THR B 1 193 ? -4.148 6.551 7.484 1 92.62 193 THR B C 1
ATOM 3984 O O . THR B 1 193 ? -3.646 6.844 8.57 1 92.62 193 THR B O 1
ATOM 3987 N N . HIS B 1 194 ? -4.184 5.41 7.016 1 88.19 194 HIS B N 1
ATOM 3988 C CA . HIS B 1 194 ? -3.373 4.348 7.602 1 88.19 194 HIS B CA 1
ATOM 3989 C C . HIS B 1 194 ? -2.15 4.051 6.742 1 88.19 194 HIS B C 1
ATOM 3991 O O . HIS B 1 194 ? -1.337 3.189 7.09 1 88.19 194 HIS B O 1
ATOM 3997 N N . ASP B 1 195 ? -1.979 4.75 5.68 1 88.38 195 ASP B N 1
ATOM 3998 C CA . ASP B 1 195 ? -0.901 4.496 4.73 1 88.38 195 ASP B CA 1
ATOM 3999 C C . ASP B 1 195 ? 0.282 5.43 4.977 1 88.38 195 ASP B C 1
ATOM 4001 O O . ASP B 1 195 ? 0.173 6.641 4.785 1 88.38 195 ASP B O 1
ATOM 4005 N N . GLN B 1 196 ? 1.419 4.875 5.234 1 90.81 196 GLN B N 1
ATOM 4006 C CA . GLN B 1 196 ? 2.598 5.641 5.617 1 90.81 196 GLN B CA 1
ATOM 4007 C C . GLN B 1 196 ? 3.129 6.457 4.441 1 90.81 196 GLN B C 1
ATOM 4009 O O . GLN B 1 196 ? 3.553 7.602 4.613 1 90.81 196 GLN B O 1
ATOM 4014 N N . GLU B 1 197 ? 3.117 5.859 3.291 1 89.88 197 GLU B N 1
ATOM 4015 C CA . GLU B 1 197 ? 3.639 6.555 2.117 1 89.88 197 GLU B CA 1
ATOM 4016 C C . GLU B 1 197 ? 2.783 7.77 1.771 1 89.88 197 GLU B C 1
ATOM 4018 O O . GLU B 1 197 ? 3.312 8.836 1.442 1 89.88 197 GLU B O 1
ATOM 4023 N N . GLU B 1 198 ? 1.525 7.555 1.876 1 92.19 198 GLU B N 1
ATOM 4024 C CA . GLU B 1 198 ? 0.599 8.656 1.636 1 92.19 198 GLU B CA 1
ATOM 4025 C C . GLU B 1 198 ? 0.87 9.82 2.586 1 92.19 198 GLU B C 1
ATOM 4027 O O . GLU B 1 198 ? 0.937 10.977 2.156 1 92.19 198 GLU B O 1
ATOM 4032 N N . ALA B 1 199 ? 1.018 9.492 3.807 1 94.94 199 ALA B N 1
ATOM 4033 C CA . ALA B 1 199 ? 1.295 10.516 4.812 1 94.94 199 ALA B CA 1
ATOM 4034 C C . ALA B 1 199 ? 2.623 11.211 4.531 1 94.94 199 ALA B C 1
ATOM 4036 O O . ALA B 1 199 ? 2.723 12.438 4.637 1 94.94 199 ALA B O 1
ATOM 4037 N N . ALA B 1 200 ? 3.562 10.453 4.137 1 94.38 200 ALA B N 1
ATOM 4038 C CA . ALA B 1 200 ? 4.898 10.984 3.889 1 94.38 200 ALA B CA 1
ATOM 4039 C C . ALA B 1 200 ? 4.895 11.961 2.719 1 94.38 200 ALA B C 1
ATOM 4041 O O . ALA B 1 200 ? 5.555 13 2.77 1 94.38 200 ALA B O 1
ATOM 4042 N N . ILE B 1 201 ? 4.109 11.625 1.746 1 93.06 201 ILE B N 1
ATOM 4043 C CA . ILE B 1 201 ? 4.121 12.406 0.512 1 93.06 201 ILE B CA 1
ATOM 4044 C C . ILE B 1 201 ? 3.268 13.656 0.685 1 93.06 201 ILE B C 1
ATOM 4046 O O . ILE B 1 201 ? 3.656 14.75 0.249 1 93.06 201 ILE B O 1
ATOM 4050 N N . LEU B 1 202 ? 2.201 13.578 1.372 1 95.75 202 LEU B N 1
ATOM 4051 C CA . LEU B 1 202 ? 1.189 14.625 1.327 1 95.75 202 LEU B CA 1
ATOM 4052 C C . LEU B 1 202 ? 1.356 15.594 2.496 1 95.75 202 LEU B C 1
ATOM 4054 O O . LEU B 1 202 ? 1.117 16.797 2.354 1 95.75 202 LEU B O 1
ATOM 4058 N N . ALA B 1 203 ? 1.793 15.133 3.602 1 97.31 203 ALA B N 1
ATOM 4059 C CA . ALA B 1 203 ? 1.636 15.906 4.828 1 97.31 203 ALA B CA 1
ATOM 4060 C C . ALA B 1 203 ? 2.883 16.734 5.121 1 97.31 203 ALA B C 1
ATOM 4062 O O . ALA B 1 203 ? 4.004 16.297 4.852 1 97.31 203 ALA B O 1
ATOM 4063 N N . ASP B 1 204 ? 2.643 17.906 5.715 1 97.19 204 ASP B N 1
ATOM 4064 C CA . ASP B 1 204 ? 3.732 18.672 6.297 1 97.19 204 ASP B CA 1
ATOM 4065 C C . ASP B 1 204 ? 4.219 18.047 7.602 1 97.19 204 ASP B C 1
ATOM 4067 O O . ASP B 1 204 ? 5.422 17.984 7.855 1 97.19 204 ASP B O 1
ATOM 4071 N N . ARG B 1 205 ? 3.234 17.656 8.32 1 98.06 205 ARG B N 1
ATOM 4072 C CA . ARG B 1 205 ? 3.51 16.922 9.547 1 98.06 205 ARG B CA 1
ATOM 4073 C C . ARG B 1 205 ? 2.6 15.703 9.672 1 98.06 205 ARG B C 1
ATOM 4075 O O . ARG B 1 205 ? 1.5 15.688 9.117 1 98.06 205 ARG B O 1
ATOM 4082 N N . VAL B 1 206 ? 3.15 14.766 10.383 1 97.81 206 VAL B N 1
ATOM 4083 C CA . VAL B 1 206 ? 2.416 13.539 10.656 1 97.81 206 VAL B CA 1
ATOM 4084 C C . VAL B 1 206 ? 2.184 13.398 12.164 1 97.81 206 VAL B C 1
ATOM 4086 O O . VAL B 1 206 ? 3.102 13.602 12.961 1 97.81 206 VAL B O 1
ATOM 4089 N N . ALA B 1 207 ? 0.956 13.141 12.508 1 98.12 207 ALA B N 1
ATOM 4090 C CA . ALA B 1 207 ? 0.584 12.789 13.875 1 98.12 207 ALA B CA 1
ATOM 4091 C C . ALA B 1 207 ? 0.262 11.297 13.984 1 98.12 207 ALA B C 1
ATOM 4093 O O . ALA B 1 207 ? -0.758 10.836 13.469 1 98.12 207 ALA B O 1
ATOM 4094 N N . LEU B 1 208 ? 1.084 10.602 14.688 1 96.88 208 LEU B N 1
ATOM 4095 C CA . LEU B 1 208 ? 0.887 9.164 14.844 1 96.88 208 LEU B CA 1
ATOM 4096 C C . LEU B 1 208 ? -0.006 8.875 16.047 1 96.88 208 LEU B C 1
ATOM 4098 O O . LEU B 1 208 ? 0.305 9.273 17.172 1 96.88 208 LEU B O 1
ATOM 4102 N N . ILE B 1 209 ? -1.072 8.188 15.758 1 95.56 209 ILE B N 1
ATOM 4103 C CA . ILE B 1 209 ? -2 7.777 16.797 1 95.56 209 ILE B CA 1
ATOM 4104 C C . ILE B 1 209 ? -1.967 6.258 16.953 1 95.56 209 ILE B C 1
ATOM 4106 O O . ILE B 1 209 ? -2.154 5.523 15.984 1 95.56 209 ILE B O 1
ATOM 4110 N N . LEU B 1 210 ? -1.688 5.828 18.172 1 92.38 210 LEU B N 1
ATOM 4111 C CA . LEU B 1 210 ? -1.76 4.414 18.516 1 92.38 210 LEU B CA 1
ATOM 4112 C C . LEU B 1 210 ? -2.68 4.199 19.719 1 92.38 210 LEU B C 1
ATOM 4114 O O . LEU B 1 210 ? -2.516 4.844 20.75 1 92.38 210 LEU B O 1
ATOM 4118 N N . GLN B 1 211 ? -3.615 3.291 19.531 1 89 211 GLN B N 1
ATOM 4119 C CA . GLN B 1 211 ? -4.551 2.961 20.609 1 89 211 GLN B CA 1
ATOM 4120 C C . GLN B 1 211 ? -5.238 4.215 21.141 1 89 211 GLN B C 1
ATOM 4122 O O . GLN B 1 211 ? -5.328 4.402 22.359 1 89 211 GLN B O 1
ATOM 4127 N N . GLY B 1 212 ? -5.543 5.141 20.25 1 92.62 212 GLY B N 1
ATOM 4128 C CA . GLY B 1 212 ? -6.344 6.312 20.578 1 92.62 212 GLY B CA 1
ATOM 4129 C C . GLY B 1 212 ? -5.531 7.457 21.156 1 92.62 212 GLY B C 1
ATOM 4130 O O . GLY B 1 212 ? -6.074 8.516 21.453 1 92.62 212 GLY B O 1
ATOM 4131 N N . ARG B 1 213 ? -4.23 7.258 21.266 1 95.25 213 ARG B N 1
ATOM 4132 C CA . ARG B 1 213 ? -3.369 8.266 21.875 1 95.25 213 ARG B CA 1
ATOM 4133 C C . ARG B 1 213 ? -2.336 8.773 20.875 1 95.25 213 ARG B C 1
ATOM 4135 O O . ARG B 1 213 ? -1.802 8.008 20.078 1 95.25 213 ARG B O 1
ATOM 4142 N N . LEU B 1 214 ? -2.119 10.023 20.969 1 96.44 214 LEU B N 1
ATOM 4143 C CA . LEU B 1 214 ? -1.073 10.633 20.156 1 96.44 214 LEU B CA 1
ATOM 4144 C C . LEU B 1 214 ? 0.309 10.188 20.625 1 96.44 214 LEU B C 1
ATOM 4146 O O . LEU B 1 214 ? 0.65 10.344 21.797 1 96.44 214 LEU B O 1
ATOM 4150 N N . GLN B 1 215 ? 1.12 9.703 19.734 1 95.88 215 GLN B N 1
ATOM 4151 C CA . GLN B 1 215 ? 2.438 9.18 20.094 1 95.88 215 GLN B CA 1
ATOM 4152 C C . GLN B 1 215 ? 3.535 10.18 19.734 1 95.88 215 GLN B C 1
ATOM 4154 O O . GLN B 1 215 ? 4.512 10.32 20.484 1 95.88 215 GLN B O 1
ATOM 4159 N N . GLN B 1 216 ? 3.467 10.773 18.625 1 96.56 216 GLN B N 1
ATOM 4160 C CA . GLN B 1 216 ? 4.496 11.656 18.078 1 96.56 216 GLN B CA 1
ATOM 4161 C C . GLN B 1 216 ? 3.941 12.523 16.953 1 96.56 216 GLN B C 1
ATOM 4163 O O . GLN B 1 216 ? 3.084 12.078 16.188 1 96.56 216 GLN B O 1
ATOM 4168 N N . VAL B 1 217 ? 4.277 13.758 16.938 1 97.44 217 VAL B N 1
ATOM 4169 C CA . VAL B 1 217 ? 3.979 14.664 15.844 1 97.44 217 VAL B CA 1
ATOM 4170 C C . VAL B 1 217 ? 5.273 15.273 15.305 1 97.44 217 VAL B C 1
ATOM 4172 O O . VAL B 1 217 ? 6.02 15.914 16.047 1 97.44 217 VAL B O 1
ATOM 4175 N N . ASP B 1 218 ? 5.5 15.086 14.039 1 97.56 218 ASP B N 1
ATOM 4176 C CA . ASP B 1 218 ? 6.742 15.57 13.445 1 97.56 218 ASP B CA 1
ATOM 4177 C C . ASP B 1 218 ? 6.664 15.562 11.922 1 97.56 218 ASP B C 1
ATOM 4179 O O . ASP B 1 218 ? 5.676 15.102 11.344 1 97.56 218 ASP B O 1
ATOM 4183 N N . ALA B 1 219 ? 7.668 16.219 11.32 1 97 219 ALA B N 1
ATOM 4184 C CA . ALA B 1 219 ? 7.801 16.094 9.875 1 97 219 ALA B CA 1
ATOM 4185 C C . ALA B 1 219 ? 7.98 14.625 9.469 1 97 219 ALA B C 1
ATOM 4187 O O . ALA B 1 219 ? 8.531 13.828 10.234 1 97 219 ALA B O 1
ATOM 4188 N N . PRO B 1 220 ? 7.52 14.258 8.273 1 96 220 PRO B N 1
ATOM 4189 C CA . PRO B 1 220 ? 7.602 12.859 7.84 1 96 220 PRO B CA 1
ATOM 4190 C C . PRO B 1 220 ? 9.008 12.289 7.961 1 96 220 PRO B C 1
ATOM 4192 O O . PRO B 1 220 ? 9.188 11.203 8.523 1 96 220 PRO B O 1
ATOM 4195 N N . ARG B 1 221 ? 9.984 12.977 7.559 1 94.06 221 ARG B N 1
ATOM 4196 C CA . ARG B 1 221 ? 11.359 12.477 7.605 1 94.06 221 ARG B CA 1
ATOM 4197 C C . ARG B 1 221 ? 11.781 12.172 9.039 1 94.06 221 ARG B C 1
ATOM 4199 O O . ARG B 1 221 ? 12.414 11.148 9.297 1 94.06 221 ARG B O 1
ATOM 4206 N N . ALA B 1 222 ? 11.422 13.055 9.898 1 93.75 222 ALA B N 1
ATOM 4207 C CA . ALA B 1 222 ? 11.773 12.875 11.297 1 93.75 222 ALA B CA 1
ATOM 4208 C C . ALA B 1 222 ? 11.078 11.656 11.898 1 93.75 222 ALA B C 1
ATOM 4210 O O . ALA B 1 222 ? 11.641 10.969 12.75 1 93.75 222 ALA B O 1
ATOM 4211 N N . MET B 1 223 ? 9.875 11.406 11.469 1 94 223 MET B N 1
ATOM 4212 C CA . MET B 1 223 ? 9.133 10.242 11.953 1 94 223 MET B CA 1
ATOM 4213 C C . MET B 1 223 ? 9.867 8.953 11.625 1 94 223 MET B C 1
ATOM 4215 O O . MET B 1 223 ? 9.875 8.016 12.422 1 94 223 MET B O 1
ATOM 4219 N N . TYR B 1 224 ? 10.5 8.914 10.469 1 93.44 224 TYR B N 1
ATOM 4220 C CA . TYR B 1 224 ? 11.188 7.719 10.008 1 93.44 224 TYR B CA 1
ATOM 4221 C C . TYR B 1 224 ? 12.586 7.617 10.609 1 93.44 224 TYR B C 1
ATOM 4223 O O . TYR B 1 224 ? 13.023 6.531 10.992 1 93.44 224 TYR B O 1
ATOM 4231 N N . ASP B 1 225 ? 13.211 8.734 10.82 1 91.88 225 ASP B N 1
ATOM 4232 C CA . ASP B 1 225 ? 14.617 8.742 11.219 1 91.88 225 ASP B CA 1
ATOM 4233 C C . ASP B 1 225 ? 14.75 8.711 12.742 1 91.88 225 ASP B C 1
ATOM 4235 O O . ASP B 1 225 ? 15.727 8.164 13.273 1 91.88 225 ASP B O 1
ATOM 4239 N N . ARG B 1 226 ? 13.75 9.352 13.344 1 93.25 226 ARG B N 1
ATOM 4240 C CA . ARG B 1 226 ? 13.867 9.555 14.781 1 93.25 226 ARG B CA 1
ATOM 4241 C C . ARG B 1 226 ? 12.547 9.258 15.484 1 93.25 226 ARG B C 1
ATOM 4243 O O . ARG B 1 226 ? 12.008 10.109 16.188 1 93.25 226 ARG B O 1
ATOM 4250 N N . PRO B 1 227 ? 12.117 8.031 15.32 1 95.06 227 PRO B N 1
ATOM 4251 C CA . PRO B 1 227 ? 10.898 7.684 16.062 1 95.06 227 PRO B CA 1
ATOM 4252 C C . PRO B 1 227 ? 11.07 7.809 17.578 1 95.06 227 PRO B C 1
ATOM 4254 O O . PRO B 1 227 ? 12.141 7.492 18.109 1 95.06 227 PRO B O 1
ATOM 4257 N N . ALA B 1 228 ? 10.039 8.195 18.266 1 94.5 228 ALA B N 1
ATOM 4258 C CA . ALA B 1 228 ? 10.117 8.5 19.688 1 94.5 228 ALA B CA 1
ATOM 4259 C C . ALA B 1 228 ? 10.078 7.219 20.516 1 94.5 228 ALA B C 1
ATOM 4261 O O . ALA B 1 228 ? 10.625 7.172 21.625 1 94.5 228 ALA B O 1
ATOM 4262 N N . THR B 1 229 ? 9.422 6.203 20.062 1 94.5 229 THR B N 1
ATOM 4263 C CA . THR B 1 229 ? 9.258 4.957 20.797 1 94.5 229 THR B CA 1
ATOM 4264 C C . THR B 1 229 ? 9.469 3.756 19.875 1 94.5 229 THR B C 1
ATOM 4266 O O . THR B 1 229 ? 9.516 3.906 18.656 1 94.5 229 THR B O 1
ATOM 4269 N N . GLU B 1 230 ? 9.648 2.627 20.5 1 95 230 GLU B N 1
ATOM 4270 C CA . GLU B 1 230 ? 9.758 1.393 19.734 1 95 230 GLU B CA 1
ATOM 4271 C C . GLU B 1 230 ? 8.492 1.143 18.906 1 95 230 GLU B C 1
ATOM 4273 O O . GLU B 1 230 ? 8.57 0.711 17.766 1 95 230 GLU B O 1
ATOM 4278 N N . ALA B 1 231 ? 7.34 1.443 19.5 1 92.06 231 ALA B N 1
ATOM 4279 C CA . ALA B 1 231 ? 6.07 1.253 18.812 1 92.06 231 ALA B CA 1
ATOM 4280 C C . ALA B 1 231 ? 5.988 2.127 17.562 1 92.06 231 ALA B C 1
ATOM 4282 O O . ALA B 1 231 ? 5.547 1.671 16.5 1 92.06 231 ALA B O 1
ATOM 4283 N N . ALA B 1 232 ? 6.449 3.326 17.672 1 93.31 232 ALA B N 1
ATOM 4284 C CA . ALA B 1 232 ? 6.469 4.223 16.516 1 93.31 232 ALA B CA 1
ATOM 4285 C C . ALA B 1 232 ? 7.43 3.717 15.445 1 93.31 232 ALA B C 1
ATOM 4287 O O . ALA B 1 232 ? 7.094 3.709 14.258 1 93.31 232 ALA B O 1
ATOM 4288 N N . ALA B 1 233 ? 8.586 3.256 15.922 1 94 233 ALA B N 1
ATOM 4289 C CA . ALA B 1 233 ? 9.586 2.734 14.984 1 94 233 ALA B CA 1
ATOM 4290 C C . ALA B 1 233 ? 9.047 1.526 14.227 1 94 233 ALA B C 1
ATOM 4292 O O . ALA B 1 233 ? 9.188 1.44 13 1 94 233 ALA B O 1
ATOM 4293 N N . ARG B 1 234 ? 8.414 0.67 14.922 1 91.38 234 ARG B N 1
ATOM 4294 C CA . ARG B 1 234 ? 7.84 -0.524 14.305 1 91.38 234 ARG B CA 1
ATOM 4295 C C . ARG B 1 234 ? 6.73 -0.159 13.328 1 91.38 234 ARG B C 1
ATOM 4297 O O . ARG B 1 234 ? 6.617 -0.762 12.258 1 91.38 234 ARG B O 1
ATOM 4304 N N . PHE B 1 235 ? 5.973 0.817 13.641 1 89.38 235 PHE B N 1
ATOM 4305 C CA . PHE B 1 235 ? 4.883 1.245 12.773 1 89.38 235 PHE B CA 1
ATOM 4306 C C . PHE B 1 235 ? 5.418 1.761 11.445 1 89.38 235 PHE B C 1
ATOM 4308 O O . PHE B 1 235 ? 4.812 1.534 10.391 1 89.38 235 PHE B O 1
ATOM 4315 N N . PHE B 1 236 ? 6.508 2.426 11.539 1 90.56 236 PHE B N 1
ATOM 4316 C CA . PHE B 1 236 ? 7.07 3.01 10.328 1 90.56 236 PHE B CA 1
ATOM 4317 C C . PHE B 1 236 ? 8.016 2.029 9.648 1 90.56 236 PHE B C 1
ATOM 4319 O O . PHE B 1 236 ? 8.852 2.43 8.836 1 90.56 236 PHE B O 1
ATOM 4326 N N . GLY B 1 237 ? 7.988 0.766 10.039 1 88.5 237 GLY B N 1
ATOM 4327 C CA . GLY B 1 237 ? 8.703 -0.262 9.297 1 88.5 237 GLY B CA 1
ATOM 4328 C C . GLY B 1 237 ? 10.008 -0.674 9.953 1 88.5 237 GLY B C 1
ATOM 4329 O O . GLY B 1 237 ? 10.789 -1.422 9.367 1 88.5 237 GLY B O 1
ATOM 4330 N N . GLY B 1 238 ? 10.227 -0.191 11.094 1 91.25 238 GLY B N 1
ATOM 4331 C CA . GLY B 1 238 ? 11.391 -0.667 11.82 1 91.25 238 GLY B CA 1
ATOM 4332 C C . GLY B 1 238 ? 11.328 -2.145 12.156 1 91.25 238 GLY B C 1
ATOM 4333 O O . GLY B 1 238 ? 10.273 -2.646 12.562 1 91.25 238 GLY B O 1
ATOM 4334 N N . ARG B 1 239 ? 12.492 -2.789 11.875 1 92.75 239 ARG B N 1
ATOM 4335 C CA . ARG B 1 239 ? 12.523 -4.227 12.117 1 92.75 239 ARG B CA 1
ATOM 4336 C C . ARG B 1 239 ? 13.758 -4.617 12.922 1 92.75 239 ARG B C 1
ATOM 4338 O O . ARG B 1 239 ? 13.828 -5.715 13.477 1 92.75 239 ARG B O 1
ATOM 4345 N N . ASN B 1 240 ? 14.664 -3.75 12.938 1 97.06 240 ASN B N 1
ATOM 4346 C CA . ASN B 1 240 ? 15.938 -4.031 13.594 1 97.06 240 ASN B CA 1
ATOM 4347 C C . ASN B 1 240 ? 16.031 -3.35 14.953 1 97.06 240 ASN B C 1
ATOM 4349 O O . ASN B 1 240 ? 16.172 -2.127 15.031 1 97.06 240 ASN B O 1
ATOM 4353 N N . PHE B 1 241 ? 15.93 -4.141 15.992 1 96.94 241 PHE B N 1
ATOM 4354 C CA . PHE B 1 241 ? 16.031 -3.635 17.359 1 96.94 241 PHE B CA 1
ATOM 4355 C C . PHE B 1 241 ? 17 -4.469 18.172 1 96.94 241 PHE B C 1
ATOM 4357 O O . PHE B 1 241 ? 16.828 -5.684 18.297 1 96.94 241 PHE B O 1
ATOM 4364 N N . VAL B 1 242 ? 18.062 -3.826 18.703 1 97.31 242 VAL B N 1
ATOM 4365 C CA . VAL B 1 242 ? 19.094 -4.527 19.453 1 97.31 242 VAL B CA 1
ATOM 4366 C C . VAL B 1 242 ? 19.328 -3.838 20.797 1 97.31 242 VAL B C 1
ATOM 4368 O O . VAL B 1 242 ? 19.781 -2.695 20.844 1 97.31 242 VAL B O 1
ATOM 4371 N N . PRO B 1 243 ? 19.031 -4.52 21.859 1 97.12 243 PRO B N 1
ATOM 4372 C CA . PRO B 1 243 ? 19.297 -3.914 23.172 1 97.12 243 PRO B CA 1
ATOM 4373 C C . PRO B 1 243 ? 20.781 -3.748 23.453 1 97.12 243 PRO B C 1
ATOM 4375 O O . PRO B 1 243 ? 21.594 -4.531 22.969 1 97.12 243 PRO B O 1
ATOM 4378 N N . GLY B 1 244 ? 21.078 -2.699 24.203 1 97.12 244 GLY B N 1
ATOM 4379 C CA . GLY B 1 244 ? 22.469 -2.447 24.578 1 97.12 244 GLY B CA 1
ATOM 4380 C C . GLY B 1 244 ? 22.625 -1.191 25.422 1 97.12 244 GLY B C 1
ATOM 4381 O O . GLY B 1 244 ? 21.719 -0.793 26.141 1 97.12 244 GLY B O 1
ATOM 4382 N N . THR B 1 245 ? 23.906 -0.744 25.391 1 97.31 245 THR B N 1
ATOM 4383 C CA . THR B 1 245 ? 24.234 0.435 26.188 1 97.31 245 THR B CA 1
ATOM 4384 C C . THR B 1 245 ? 25.125 1.39 25.406 1 97.31 245 THR B C 1
ATOM 4386 O O . THR B 1 245 ? 26.156 0.977 24.859 1 97.31 245 THR B O 1
ATOM 4389 N N . ALA B 1 246 ? 24.656 2.629 25.359 1 96.56 246 ALA B N 1
ATOM 4390 C CA . ALA B 1 246 ? 25.484 3.668 24.75 1 96.56 246 ALA B CA 1
ATOM 4391 C C . ALA B 1 246 ? 26.516 4.199 25.75 1 96.56 246 ALA B C 1
ATOM 4393 O O . ALA B 1 246 ? 26.156 4.555 26.875 1 96.56 246 ALA B O 1
ATOM 4394 N N . GLU B 1 247 ? 27.75 4.184 25.312 1 95.31 247 GLU B N 1
ATOM 4395 C CA . GLU B 1 247 ? 28.844 4.676 26.156 1 95.31 247 GLU B CA 1
ATOM 4396 C C . GLU B 1 247 ? 29.953 5.281 25.312 1 95.31 247 GLU B C 1
ATOM 4398 O O . GLU B 1 247 ? 30.547 4.598 24.469 1 95.31 247 GLU B O 1
ATOM 4403 N N . GLY B 1 248 ? 30.25 6.547 25.531 1 93.56 248 GLY B N 1
ATOM 4404 C CA . GLY B 1 248 ? 31.375 7.191 24.891 1 93.56 248 GLY B CA 1
ATOM 4405 C C . GLY B 1 248 ? 31.25 7.223 23.375 1 93.56 248 GLY B C 1
ATOM 4406 O O . GLY B 1 248 ? 32.219 6.949 22.656 1 93.56 248 GLY B O 1
ATOM 4407 N N . GLY B 1 249 ? 30.125 7.316 22.953 1 94.62 249 GLY B N 1
ATOM 4408 C CA . GLY B 1 249 ? 29.922 7.43 21.516 1 94.62 249 GLY B CA 1
ATOM 4409 C C . GLY B 1 249 ? 29.812 6.086 20.812 1 94.62 249 GLY B C 1
ATOM 4410 O O . GLY B 1 249 ? 29.75 6.023 19.594 1 94.62 249 GLY B O 1
ATOM 4411 N N . ARG B 1 250 ? 29.828 5.086 21.656 1 97.12 250 ARG B N 1
ATOM 4412 C CA . ARG B 1 250 ? 29.672 3.744 21.109 1 97.12 250 ARG B CA 1
ATOM 4413 C C . ARG B 1 250 ? 28.469 3.037 21.734 1 97.12 250 ARG B C 1
ATOM 4415 O O . ARG B 1 250 ? 28.047 3.369 22.844 1 97.12 250 ARG B O 1
ATOM 4422 N N . PHE B 1 251 ? 27.906 2.182 20.938 1 97.38 251 PHE B N 1
ATOM 4423 C CA . PHE B 1 251 ? 26.812 1.341 21.438 1 97.38 251 PHE B CA 1
ATOM 4424 C C . PHE B 1 251 ? 27.297 -0.097 21.609 1 97.38 251 PHE B C 1
ATOM 4426 O O . PHE B 1 251 ? 27.656 -0.763 20.641 1 97.38 251 PHE B O 1
ATOM 4433 N N . LEU B 1 252 ? 27.312 -0.546 22.828 1 97.38 252 LEU B N 1
ATOM 4434 C CA . LEU B 1 252 ? 27.719 -1.91 23.141 1 97.38 252 LEU B CA 1
ATOM 4435 C C . LEU B 1 252 ? 26.516 -2.848 23.156 1 97.38 252 LEU B C 1
ATOM 4437 O O . LEU B 1 252 ? 25.562 -2.633 23.906 1 97.38 252 LEU B O 1
ATOM 4441 N N . SER B 1 253 ? 26.531 -3.877 22.281 1 96.56 253 SER B N 1
ATOM 4442 C CA . SER B 1 253 ? 25.438 -4.824 22.125 1 96.56 253 SER B CA 1
ATOM 4443 C C . SER B 1 253 ? 25.938 -6.184 21.672 1 96.56 253 SER B C 1
ATOM 4445 O O . SER B 1 253 ? 27.141 -6.43 21.625 1 96.56 253 SER B O 1
ATOM 4447 N N . ALA B 1 254 ? 25 -7.086 21.391 1 96.62 254 ALA B N 1
ATOM 4448 C CA . ALA B 1 254 ? 25.344 -8.422 20.891 1 96.62 254 ALA B CA 1
ATOM 4449 C C . ALA B 1 254 ? 26 -8.344 19.516 1 96.62 254 ALA B C 1
ATOM 4451 O O . ALA B 1 254 ? 26.609 -9.312 19.062 1 96.62 254 ALA B O 1
ATOM 4452 N N . LEU B 1 255 ? 25.953 -7.141 18.859 1 96.69 255 LEU B N 1
ATOM 4453 C CA . LEU B 1 255 ? 26.562 -6.949 17.547 1 96.69 255 LEU B CA 1
ATOM 4454 C C . LEU B 1 255 ? 28 -6.469 17.672 1 96.69 255 LEU B C 1
ATOM 4456 O O . LEU B 1 255 ? 28.688 -6.297 16.672 1 96.69 255 LEU B O 1
ATOM 4460 N N . GLY B 1 256 ? 28.469 -6.34 18.922 1 95.44 256 GLY B N 1
ATOM 4461 C CA . GLY B 1 256 ? 29.75 -5.668 19.141 1 95.44 256 GLY B CA 1
ATOM 4462 C C . GLY B 1 256 ? 29.609 -4.164 19.266 1 95.44 256 GLY B C 1
ATOM 4463 O O . GLY B 1 256 ? 28.5 -3.627 19.219 1 95.44 256 GLY B O 1
ATOM 4464 N N . PRO B 1 257 ? 30.703 -3.521 19.469 1 96.69 257 PRO B N 1
ATOM 4465 C CA . PRO B 1 257 ? 30.656 -2.062 19.578 1 96.69 257 PRO B CA 1
ATOM 4466 C C . PRO B 1 257 ? 30.391 -1.377 18.234 1 96.69 257 PRO B C 1
ATOM 4468 O O . PRO B 1 257 ? 31.047 -1.687 17.25 1 96.69 257 PRO B O 1
ATOM 4471 N N . LEU B 1 258 ? 29.422 -0.521 18.25 1 97.5 258 LEU B N 1
ATOM 4472 C CA . LEU B 1 258 ? 29.094 0.272 17.078 1 97.5 258 LEU B CA 1
ATOM 4473 C C . LEU B 1 258 ? 29.297 1.76 17.359 1 97.5 258 LEU B C 1
ATOM 4475 O O . LEU B 1 258 ? 28.953 2.244 18.438 1 97.5 258 LEU B O 1
ATOM 4479 N N . VAL B 1 259 ? 29.844 2.43 16.422 1 97.81 259 VAL B N 1
ATOM 4480 C CA . VAL B 1 259 ? 30.031 3.871 16.547 1 97.81 259 VAL B CA 1
ATOM 4481 C C . VAL B 1 259 ? 28.703 4.586 16.344 1 97.81 259 VAL B C 1
ATOM 4483 O O . VAL B 1 259 ? 28 4.352 15.352 1 97.81 259 VAL B O 1
ATOM 4486 N N . LEU B 1 260 ? 28.297 5.457 17.281 1 96.69 260 LEU B N 1
ATOM 4487 C CA . LEU B 1 260 ? 27.031 6.176 17.25 1 96.69 260 LEU B CA 1
ATOM 4488 C C . LEU B 1 260 ? 27.203 7.566 16.641 1 96.69 260 LEU B C 1
ATOM 4490 O O . LEU B 1 260 ? 28.328 8.047 16.516 1 96.69 260 LEU B O 1
ATOM 4494 N N . PRO B 1 261 ? 26 8.086 16.188 1 93.25 261 PRO B N 1
ATOM 4495 C CA . PRO B 1 261 ? 26.094 9.484 15.758 1 93.25 261 PRO B CA 1
ATOM 4496 C C . PRO B 1 261 ? 26.516 10.422 16.891 1 93.25 261 PRO B C 1
ATOM 4498 O O . PRO B 1 261 ? 26.344 10.102 18.062 1 93.25 261 PRO B O 1
ATOM 4501 N N . GLU B 1 262 ? 26.969 11.57 16.469 1 88.75 262 GLU B N 1
ATOM 4502 C CA . GLU B 1 262 ? 27.375 12.562 17.469 1 88.75 262 GLU B CA 1
ATOM 4503 C C . GLU B 1 262 ? 26.172 13.016 18.297 1 88.75 262 GLU B C 1
ATOM 4505 O O . GLU B 1 262 ? 25.078 13.188 17.781 1 88.75 262 GLU B O 1
ATOM 4510 N N . GLY B 1 263 ? 26.375 13.078 19.594 1 84.19 263 GLY B N 1
ATOM 4511 C CA . GLY B 1 263 ? 25.344 13.609 20.469 1 84.19 263 GLY B CA 1
ATOM 4512 C C . GLY B 1 263 ? 24.453 12.531 21.078 1 84.19 263 GLY B C 1
ATOM 4513 O O . GLY B 1 263 ? 23.516 12.836 21.812 1 84.19 263 GLY B O 1
ATOM 4514 N N . ALA B 1 264 ? 24.781 11.344 20.75 1 87.19 264 ALA B N 1
ATOM 4515 C CA . ALA B 1 264 ? 24 10.258 21.344 1 87.19 264 ALA B CA 1
ATOM 4516 C C . ALA B 1 264 ? 24.156 10.234 22.859 1 87.19 264 ALA B C 1
ATOM 4518 O O . ALA B 1 264 ? 25.25 10.445 23.391 1 87.19 264 ALA B O 1
ATOM 4519 N N . ARG B 1 265 ? 23.047 10.047 23.578 1 87.69 265 ARG B N 1
ATOM 4520 C CA . ARG B 1 265 ? 23.062 10.039 25.047 1 87.69 265 ARG B CA 1
ATOM 4521 C C . ARG B 1 265 ? 23.531 8.695 25.578 1 87.69 265 ARG B C 1
ATOM 4523 O O . ARG B 1 265 ? 23.188 7.648 25.031 1 87.69 265 ARG B O 1
ATOM 4530 N N . ASP B 1 266 ? 24.281 8.852 26.609 1 94 266 ASP B N 1
ATOM 4531 C CA . ASP B 1 266 ? 24.75 7.629 27.266 1 94 266 ASP B CA 1
ATOM 4532 C C . ASP B 1 266 ? 23.625 6.965 28.062 1 94 266 ASP B C 1
ATOM 4534 O O . ASP B 1 266 ? 22.703 7.637 28.516 1 94 266 ASP B O 1
ATOM 4538 N N . GLY B 1 267 ? 23.766 5.578 28.156 1 95.25 267 GLY B N 1
ATOM 4539 C CA . GLY B 1 267 ? 22.812 4.824 28.953 1 95.25 267 GLY B CA 1
ATOM 4540 C C . GLY B 1 267 ? 22.219 3.639 28.203 1 95.25 267 GLY B C 1
ATOM 4541 O O . GLY B 1 267 ? 22.562 3.4 27.047 1 95.25 267 GLY B O 1
ATOM 4542 N N . PRO B 1 268 ? 21.469 2.848 28.984 1 96.5 268 PRO B N 1
ATOM 4543 C CA . PRO B 1 268 ? 20.812 1.724 28.328 1 96.5 268 PRO B CA 1
ATOM 4544 C C . PRO B 1 268 ? 19.781 2.172 27.281 1 96.5 268 PRO B C 1
ATOM 4546 O O . PRO B 1 268 ? 19.156 3.227 27.438 1 96.5 268 PRO B O 1
ATOM 4549 N N . GLY B 1 269 ? 19.703 1.365 26.203 1 96.38 269 GLY B N 1
ATOM 4550 C CA . GLY B 1 269 ? 18.719 1.692 25.172 1 96.38 269 GLY B CA 1
ATOM 4551 C C . GLY B 1 269 ? 18.531 0.582 24.156 1 96.38 269 GLY B C 1
ATOM 4552 O O . GLY B 1 269 ? 19.016 -0.534 24.344 1 96.38 269 GLY B O 1
ATOM 4553 N N . LEU B 1 270 ? 17.719 0.898 23.203 1 96.81 270 LEU B N 1
ATOM 4554 C CA . LEU B 1 270 ? 17.422 0.006 22.078 1 96.81 270 LEU B CA 1
ATOM 4555 C C . LEU B 1 270 ? 17.891 0.612 20.766 1 96.81 270 LEU B C 1
ATOM 4557 O O . LEU B 1 270 ? 17.344 1.617 20.312 1 96.81 270 LEU B O 1
ATOM 4561 N N . LEU B 1 271 ? 18.906 -0.057 20.219 1 97.06 271 LEU B N 1
ATOM 4562 C CA . LEU B 1 271 ? 19.422 0.411 18.938 1 97.06 271 LEU B CA 1
ATOM 4563 C C . LEU B 1 271 ? 18.516 -0.011 17.797 1 97.06 271 LEU B C 1
ATOM 4565 O O . LEU B 1 271 ? 18.047 -1.15 17.766 1 97.06 271 LEU B O 1
ATOM 4569 N N . THR B 1 272 ? 18.25 0.945 16.969 1 97.06 272 THR B N 1
ATOM 4570 C CA . THR B 1 272 ? 17.453 0.596 15.789 1 97.06 272 THR B CA 1
ATOM 4571 C C . THR B 1 272 ? 18.062 1.211 14.523 1 97.06 272 THR B C 1
ATOM 4573 O O . THR B 1 272 ? 18.719 2.248 14.594 1 97.06 272 THR B O 1
ATOM 4576 N N . ILE B 1 273 ? 17.953 0.516 13.477 1 96.62 273 ILE B N 1
ATOM 4577 C CA . ILE B 1 273 ? 18.312 0.964 12.133 1 96.62 273 ILE B CA 1
ATOM 4578 C C . ILE B 1 273 ? 17.297 0.439 11.117 1 96.62 273 ILE B C 1
ATOM 4580 O O . ILE B 1 273 ? 16.859 -0.711 11.211 1 96.62 273 ILE B O 1
ATOM 4584 N N . ARG B 1 274 ? 16.906 1.306 10.281 1 95.81 274 ARG B N 1
ATOM 4585 C CA . ARG B 1 274 ? 15.961 0.876 9.266 1 95.81 274 ARG B CA 1
ATOM 4586 C C . ARG B 1 274 ? 16.594 -0.149 8.328 1 95.81 274 ARG B C 1
ATOM 4588 O O . ARG B 1 274 ? 17.766 -0.033 7.969 1 95.81 274 ARG B O 1
ATOM 4595 N N . PRO B 1 275 ? 15.781 -1.096 7.828 1 96.38 275 PRO B N 1
ATOM 4596 C CA . PRO B 1 275 ? 16.297 -2.1 6.895 1 96.38 275 PRO B CA 1
ATOM 4597 C C . PRO B 1 275 ? 16.891 -1.48 5.633 1 96.38 275 PRO B C 1
ATOM 4599 O O . PRO B 1 275 ? 17.891 -1.99 5.102 1 96.38 275 PRO B O 1
ATOM 4602 N N . GLU B 1 276 ? 16.344 -0.385 5.234 1 95 276 GLU B N 1
ATOM 4603 C CA . GLU B 1 276 ? 16.75 0.251 3.982 1 95 276 GLU B CA 1
ATOM 4604 C C . GLU B 1 276 ? 18.047 1.018 4.152 1 95 276 GLU B C 1
ATOM 4606 O O . GLU B 1 276 ? 18.672 1.432 3.164 1 95 276 GLU B O 1
ATOM 4611 N N . ALA B 1 277 ? 18.5 1.171 5.371 1 95.06 277 ALA B N 1
ATOM 4612 C CA . ALA B 1 277 ? 19.688 1.981 5.625 1 95.06 277 ALA B CA 1
ATOM 4613 C C . ALA B 1 277 ? 20.938 1.113 5.691 1 95.06 277 ALA B C 1
ATOM 4615 O O . ALA B 1 277 ? 22.062 1.627 5.652 1 95.06 277 ALA B O 1
ATOM 4616 N N . ILE B 1 278 ? 20.75 -0.197 5.805 1 96.75 278 ILE B N 1
ATOM 4617 C CA . ILE B 1 278 ? 21.875 -1.112 5.844 1 96.75 278 ILE B CA 1
ATOM 4618 C C . ILE B 1 278 ? 22.516 -1.21 4.453 1 96.75 278 ILE B C 1
ATOM 4620 O O . ILE B 1 278 ? 21.797 -1.331 3.451 1 96.75 278 ILE B O 1
ATOM 4624 N N . ARG B 1 279 ? 23.828 -1.117 4.441 1 95.81 279 ARG B N 1
ATOM 4625 C CA . ARG B 1 279 ? 24.547 -1.082 3.166 1 95.81 279 ARG B CA 1
ATOM 4626 C C . ARG B 1 279 ? 25.375 -2.348 2.963 1 95.81 279 ARG B C 1
ATOM 4628 O O . ARG B 1 279 ? 25.922 -2.891 3.918 1 95.81 279 ARG B O 1
ATOM 4635 N N . PRO B 1 280 ? 25.453 -2.764 1.671 1 95.56 280 PRO B N 1
ATOM 4636 C CA . PRO B 1 280 ? 26.281 -3.936 1.384 1 95.56 280 PRO B CA 1
ATOM 4637 C C . PRO B 1 280 ? 27.766 -3.639 1.483 1 95.56 280 PRO B C 1
ATOM 4639 O O . PRO B 1 280 ? 28.219 -2.539 1.137 1 95.56 280 PRO B O 1
ATOM 4642 N N . GLY B 1 281 ? 28.516 -4.594 1.954 1 95.69 281 GLY B N 1
ATOM 4643 C CA . GLY B 1 281 ? 29.969 -4.496 1.979 1 95.69 281 GLY B CA 1
ATOM 4644 C C . GLY B 1 281 ? 30.5 -3.801 3.219 1 95.69 281 GLY B C 1
ATOM 4645 O O . GLY B 1 281 ? 29.734 -3.402 4.09 1 95.69 281 GLY B O 1
ATOM 4646 N N . ALA B 1 282 ? 31.812 -3.754 3.262 1 95.38 282 ALA B N 1
ATOM 4647 C CA . ALA B 1 282 ? 32.469 -3.08 4.375 1 95.38 282 ALA B CA 1
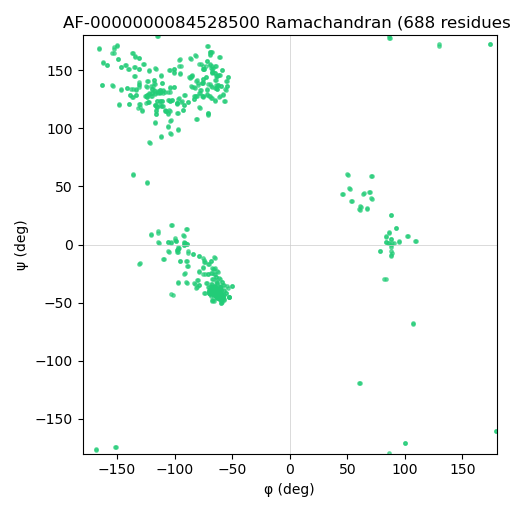ATOM 4648 C C . ALA B 1 282 ? 32.375 -1.563 4.234 1 95.38 282 ALA B C 1
ATOM 4650 O O . ALA B 1 282 ? 32.375 -1.035 3.121 1 95.38 282 ALA B O 1
ATOM 4651 N N . GLY B 1 283 ? 32.125 -0.915 5.348 1 93.25 283 GLY B N 1
ATOM 4652 C CA . GLY B 1 283 ? 32.125 0.539 5.383 1 93.25 283 GLY B CA 1
ATOM 4653 C C . GLY B 1 283 ? 33.25 1.118 6.25 1 93.25 283 GLY B C 1
ATOM 4654 O O . GLY B 1 283 ? 34.094 0.381 6.766 1 93.25 283 GLY B O 1
ATOM 4655 N N . PRO B 1 284 ? 33.25 2.463 6.277 1 92.62 284 PRO B N 1
ATOM 4656 C CA . PRO B 1 284 ? 34.281 3.111 7.117 1 92.62 284 PRO B CA 1
ATOM 4657 C C . PRO B 1 284 ? 34.156 2.738 8.594 1 92.62 284 PRO B C 1
ATOM 4659 O O . PRO B 1 284 ? 35.125 2.768 9.328 1 92.62 284 PRO B O 1
ATOM 4662 N N . GLU B 1 285 ? 32.969 2.459 9 1 94.69 285 GLU B N 1
ATOM 4663 C CA . GLU B 1 285 ? 32.656 2.041 10.367 1 94.69 285 GLU B CA 1
ATOM 4664 C C . GLU B 1 285 ? 31.469 1.103 10.414 1 94.69 285 GLU B C 1
ATOM 4666 O O . GLU B 1 285 ? 30.734 0.981 9.438 1 94.69 285 GLU B O 1
ATOM 4671 N N . ASN B 1 286 ? 31.359 0.295 11.57 1 97.81 286 ASN B N 1
ATOM 4672 C CA . ASN B 1 286 ? 30.188 -0.51 11.859 1 97.81 286 ASN B CA 1
ATOM 4673 C C . ASN B 1 286 ? 29.969 -1.604 10.82 1 97.81 286 ASN B C 1
ATOM 4675 O O . ASN B 1 286 ? 28.875 -1.77 10.297 1 97.81 286 ASN B O 1
ATOM 4679 N N . THR B 1 287 ? 31.062 -2.232 10.484 1 97.88 287 THR B N 1
ATOM 4680 C CA . THR B 1 287 ? 30.984 -3.365 9.562 1 97.88 287 THR B CA 1
ATOM 4681 C C . THR B 1 287 ? 30.656 -4.648 10.32 1 97.88 287 THR B C 1
ATOM 4683 O O . THR B 1 287 ? 31.219 -4.91 11.383 1 97.88 287 THR B O 1
ATOM 4686 N N . LEU B 1 288 ? 29.75 -5.441 9.797 1 97.5 288 LEU B N 1
ATOM 4687 C CA . LEU B 1 288 ? 29.328 -6.691 10.414 1 97.5 288 LEU B CA 1
ATOM 4688 C C . LEU B 1 288 ? 29.5 -7.859 9.445 1 97.5 288 LEU B C 1
ATOM 4690 O O . LEU B 1 288 ? 29.234 -7.727 8.25 1 97.5 288 LEU B O 1
ATOM 4694 N N . ALA B 1 289 ? 30.031 -8.938 9.992 1 97.06 289 ALA B N 1
ATOM 4695 C CA . ALA B 1 289 ? 29.953 -10.211 9.281 1 97.06 289 ALA B CA 1
ATOM 4696 C C . ALA B 1 289 ? 28.578 -10.867 9.484 1 97.06 289 ALA B C 1
ATOM 4698 O O . ALA B 1 289 ? 28.109 -10.992 10.617 1 97.06 289 ALA B O 1
ATOM 4699 N N . VAL B 1 290 ? 27.922 -11.25 8.359 1 97.75 290 VAL B N 1
ATOM 4700 C CA . VAL B 1 290 ? 26.578 -11.789 8.484 1 97.75 290 VAL B CA 1
ATOM 4701 C C . VAL B 1 290 ? 26.438 -13.047 7.625 1 97.75 290 VAL B C 1
ATOM 4703 O O . VAL B 1 290 ? 27.297 -13.32 6.777 1 97.75 290 VAL B O 1
ATOM 4706 N N . ARG B 1 291 ? 25.469 -13.797 7.914 1 98 291 ARG B N 1
ATOM 4707 C CA . ARG B 1 291 ? 25.031 -14.914 7.082 1 98 291 ARG B CA 1
ATOM 4708 C C . ARG B 1 291 ? 23.625 -14.703 6.57 1 98 291 ARG B C 1
ATOM 4710 O O . ARG B 1 291 ? 22.734 -14.297 7.332 1 98 291 ARG B O 1
ATOM 4717 N N . VAL B 1 292 ? 23.438 -14.914 5.309 1 97.81 292 VAL B N 1
ATOM 4718 C CA . VAL B 1 292 ? 22.125 -14.719 4.715 1 97.81 292 VAL B CA 1
ATOM 4719 C C . VAL B 1 292 ? 21.234 -15.914 5.035 1 97.81 292 VAL B C 1
ATOM 4721 O O . VAL B 1 292 ? 21.516 -17.047 4.617 1 97.81 292 VAL B O 1
ATOM 4724 N N . THR B 1 293 ? 20.188 -15.648 5.738 1 96.38 293 THR B N 1
ATOM 4725 C CA . THR B 1 293 ? 19.312 -16.734 6.156 1 96.38 293 THR B CA 1
ATOM 4726 C C . THR B 1 293 ? 17.984 -16.688 5.414 1 96.38 293 THR B C 1
ATOM 4728 O O . THR B 1 293 ? 17.203 -17.656 5.449 1 96.38 293 THR B O 1
ATOM 4731 N N . GLY B 1 294 ? 17.75 -15.594 4.75 1 93.5 294 GLY B N 1
ATOM 4732 C CA . GLY B 1 294 ? 16.516 -15.469 3.998 1 93.5 294 GLY B CA 1
ATOM 4733 C C . GLY B 1 294 ? 16.562 -14.375 2.949 1 93.5 294 GLY B C 1
ATOM 4734 O O . GLY B 1 294 ? 17.344 -13.438 3.059 1 93.5 294 GLY B O 1
ATOM 4735 N N . ARG B 1 295 ? 15.695 -14.594 1.987 1 93.25 295 ARG B N 1
ATOM 4736 C CA . ARG B 1 295 ? 15.555 -13.633 0.898 1 93.25 295 ARG B CA 1
ATOM 4737 C C . ARG B 1 295 ? 14.109 -13.562 0.408 1 93.25 295 ARG B C 1
ATOM 4739 O O . ARG B 1 295 ? 13.445 -14.594 0.274 1 93.25 295 ARG B O 1
ATOM 4746 N N . ALA B 1 296 ? 13.688 -12.359 0.269 1 90.81 296 ALA B N 1
ATOM 4747 C CA . ALA B 1 296 ? 12.336 -12.164 -0.256 1 90.81 296 ALA B CA 1
ATOM 4748 C C . ALA B 1 296 ? 12.297 -11 -1.243 1 90.81 296 ALA B C 1
ATOM 4750 O O . ALA B 1 296 ? 12.648 -9.867 -0.896 1 90.81 296 ALA B O 1
ATOM 4751 N N . PHE B 1 297 ? 11.883 -11.305 -2.475 1 92.88 297 PHE B N 1
ATOM 4752 C CA . PHE B 1 297 ? 11.711 -10.25 -3.471 1 92.88 297 PHE B CA 1
ATOM 4753 C C . PHE B 1 297 ? 10.445 -9.453 -3.201 1 92.88 297 PHE B C 1
ATOM 4755 O O . PHE B 1 297 ? 9.359 -10.023 -3.086 1 92.88 297 PHE B O 1
ATOM 4762 N N . LEU B 1 298 ? 10.594 -8.062 -3.131 1 92.31 298 LEU B N 1
ATOM 4763 C CA . LEU B 1 298 ? 9.477 -7.207 -2.742 1 92.31 298 LEU B CA 1
ATOM 4764 C C . LEU B 1 298 ? 8.906 -6.477 -3.953 1 92.31 298 LEU B C 1
ATOM 4766 O O . LEU B 1 298 ? 7.988 -5.664 -3.818 1 92.31 298 LEU B O 1
ATOM 4770 N N . GLY B 1 299 ? 9.398 -6.711 -5.094 1 91.38 299 GLY B N 1
ATOM 4771 C CA . GLY B 1 299 ? 9.023 -5.965 -6.289 1 91.38 299 GLY B CA 1
ATOM 4772 C C . GLY B 1 299 ? 10.102 -5.012 -6.758 1 91.38 299 GLY B C 1
ATOM 4773 O O . GLY B 1 299 ? 10.859 -5.324 -7.684 1 91.38 299 GLY B O 1
ATOM 4774 N N . THR B 1 300 ? 10.312 -3.967 -5.906 1 91.56 300 THR B N 1
ATOM 4775 C CA . THR B 1 300 ? 11.289 -2.949 -6.285 1 91.56 300 THR B CA 1
ATOM 4776 C C . THR B 1 300 ? 12.578 -3.104 -5.48 1 91.56 300 THR B C 1
ATOM 4778 O O . THR B 1 300 ? 13.578 -2.441 -5.766 1 91.56 300 THR B O 1
ATOM 4781 N N . ALA B 1 301 ? 12.477 -3.99 -4.57 1 94.19 301 ALA B N 1
ATOM 4782 C CA . ALA B 1 301 ? 13.609 -4.258 -3.688 1 94.19 301 ALA B CA 1
ATOM 4783 C C . ALA B 1 301 ? 13.609 -5.715 -3.225 1 94.19 301 ALA B C 1
ATOM 4785 O O . ALA B 1 301 ? 12.711 -6.484 -3.572 1 94.19 301 ALA B O 1
ATOM 4786 N N . THR B 1 302 ? 14.664 -6.066 -2.592 1 95.19 302 THR B N 1
ATOM 4787 C CA . THR B 1 302 ? 14.781 -7.387 -1.987 1 95.19 302 THR B CA 1
ATOM 4788 C C . THR B 1 302 ? 15.102 -7.277 -0.5 1 95.19 302 THR B C 1
ATOM 4790 O O . THR B 1 302 ? 15.992 -6.52 -0.105 1 95.19 302 THR B O 1
ATOM 4793 N N . ARG B 1 303 ? 14.328 -7.949 0.276 1 94.75 303 ARG B N 1
ATOM 4794 C CA . ARG B 1 303 ? 14.586 -8.008 1.711 1 94.75 303 ARG B CA 1
ATOM 4795 C C . ARG B 1 303 ? 15.469 -9.203 2.061 1 94.75 303 ARG B C 1
ATOM 4797 O O . ARG B 1 303 ? 15.188 -10.328 1.646 1 94.75 303 ARG B O 1
ATOM 4804 N N . LEU B 1 304 ? 16.516 -8.984 2.781 1 97 304 LEU B N 1
ATOM 4805 C CA . LEU B 1 304 ? 17.406 -10.031 3.264 1 97 304 LEU B CA 1
ATOM 4806 C C . LEU B 1 304 ? 17.281 -10.211 4.773 1 97 304 LEU B C 1
ATOM 4808 O O . LEU B 1 304 ? 17.156 -9.234 5.508 1 97 304 LEU B O 1
ATOM 4812 N N . THR B 1 305 ? 17.172 -11.391 5.16 1 96.88 305 THR B N 1
ATOM 4813 C CA . THR B 1 305 ? 17.328 -11.719 6.57 1 96.88 305 THR B CA 1
ATOM 4814 C C . THR B 1 305 ? 18.766 -12.141 6.863 1 96.88 305 THR B C 1
ATOM 4816 O O . THR B 1 305 ? 19.281 -13.07 6.242 1 96.88 305 THR B O 1
ATOM 4819 N N . LEU B 1 306 ? 19.391 -11.438 7.781 1 98.06 306 LEU B N 1
ATOM 4820 C CA . LEU B 1 306 ? 20.812 -11.594 8.047 1 98.06 306 LEU B CA 1
ATOM 4821 C C . LEU B 1 306 ? 21.062 -12.023 9.492 1 98.06 306 LEU B C 1
ATOM 4823 O O . LEU B 1 306 ? 20.547 -11.391 10.422 1 98.06 306 LEU B O 1
ATOM 4827 N N . ALA B 1 307 ? 21.781 -13.039 9.617 1 98.06 307 ALA B N 1
ATOM 4828 C CA . ALA B 1 307 ? 22.219 -13.438 10.953 1 98.06 307 ALA B CA 1
ATOM 4829 C C . ALA B 1 307 ? 23.578 -12.828 11.289 1 98.06 307 ALA B C 1
ATOM 4831 O O . ALA B 1 307 ? 24.562 -13.062 10.594 1 98.06 307 ALA B O 1
ATOM 4832 N N . ALA B 1 308 ? 23.625 -12.008 12.25 1 97 308 ALA B N 1
ATOM 4833 C CA . ALA B 1 308 ? 24.844 -11.461 12.82 1 97 308 ALA B CA 1
ATOM 4834 C C . ALA B 1 308 ? 25.078 -11.969 14.234 1 97 308 ALA B C 1
ATOM 4836 O O . ALA B 1 308 ? 24.703 -11.305 15.211 1 97 308 ALA B O 1
ATOM 4837 N N . GLY B 1 309 ? 25.812 -13.055 14.391 1 93.31 309 GLY B N 1
ATOM 4838 C CA . GLY B 1 309 ? 25.828 -13.734 15.68 1 93.31 309 GLY B CA 1
ATOM 4839 C C . GLY B 1 309 ? 24.469 -14.242 16.094 1 93.31 309 GLY B C 1
ATOM 4840 O O . GLY B 1 309 ? 23.797 -14.953 15.344 1 93.31 309 GLY B O 1
ATOM 4841 N N . ASP B 1 310 ? 24.016 -13.734 17.203 1 93.56 310 ASP B N 1
ATOM 4842 C CA . ASP B 1 310 ? 22.734 -14.18 17.719 1 93.56 310 ASP B CA 1
ATOM 4843 C C . ASP B 1 310 ? 21.625 -13.18 17.359 1 93.56 310 ASP B C 1
ATOM 4845 O O . ASP B 1 310 ? 20.484 -13.344 17.781 1 93.56 310 ASP B O 1
ATOM 4849 N N . VAL B 1 311 ? 22.062 -12.219 16.625 1 96.88 311 VAL B N 1
ATOM 4850 C CA . VAL B 1 311 ? 21.109 -11.172 16.281 1 96.88 311 VAL B CA 1
ATOM 4851 C C . VAL B 1 311 ? 20.656 -11.344 14.828 1 96.88 311 VAL B C 1
ATOM 4853 O O . VAL B 1 311 ? 21.469 -11.617 13.938 1 96.88 311 VAL B O 1
ATOM 4856 N N . THR B 1 312 ? 19.359 -11.305 14.641 1 97.44 312 THR B N 1
ATOM 4857 C CA . THR B 1 312 ? 18.797 -11.312 13.289 1 97.44 312 THR B CA 1
ATOM 4858 C C . THR B 1 312 ? 18.484 -9.891 12.828 1 97.44 312 THR B C 1
ATOM 4860 O O . THR B 1 312 ? 17.812 -9.141 13.531 1 97.44 312 THR B O 1
ATOM 4863 N N . LEU B 1 313 ? 19.016 -9.508 11.688 1 97.75 313 LEU B N 1
ATOM 4864 C CA . LEU B 1 313 ? 18.766 -8.211 11.07 1 97.75 313 LEU B CA 1
ATOM 4865 C C . LEU B 1 313 ? 18.047 -8.359 9.734 1 97.75 313 LEU B C 1
ATOM 4867 O O . LEU B 1 313 ? 18.172 -9.398 9.078 1 97.75 313 LEU B O 1
ATOM 4871 N N . GLU B 1 314 ? 17.312 -7.398 9.398 1 97 314 GLU B N 1
ATOM 4872 C CA . GLU B 1 314 ? 16.734 -7.297 8.062 1 97 314 GLU B CA 1
ATOM 4873 C C . GLU B 1 314 ? 17.328 -6.129 7.285 1 97 314 GLU B C 1
ATOM 4875 O O . GLU B 1 314 ? 17.547 -5.051 7.84 1 97 314 GLU B O 1
ATOM 4880 N N . ALA B 1 315 ? 17.703 -6.398 6.051 1 97.69 315 ALA B N 1
ATOM 4881 C CA . ALA B 1 315 ? 18.172 -5.371 5.129 1 97.69 315 ALA B CA 1
ATOM 4882 C C . ALA B 1 315 ? 17.344 -5.352 3.852 1 97.69 315 ALA B C 1
ATOM 4884 O O . ALA B 1 315 ? 16.875 -6.395 3.393 1 97.69 315 ALA B O 1
ATOM 4885 N N . VAL B 1 316 ? 17.078 -4.223 3.363 1 95.94 316 VAL B N 1
ATOM 4886 C CA . VAL B 1 316 ? 16.391 -4.059 2.09 1 95.94 316 VAL B CA 1
ATOM 4887 C C . VAL B 1 316 ? 17.312 -3.389 1.078 1 95.94 316 VAL B C 1
ATOM 4889 O O . VAL B 1 316 ? 17.781 -2.268 1.297 1 95.94 316 VAL B O 1
ATOM 4892 N N . LEU B 1 317 ? 17.594 -4.078 0.003 1 94.75 317 LEU B N 1
ATOM 4893 C CA . LEU B 1 317 ? 18.562 -3.646 -1.005 1 94.75 317 LEU B CA 1
ATOM 4894 C C . LEU B 1 317 ? 17.938 -3.664 -2.396 1 94.75 317 LEU B C 1
ATOM 4896 O O . LEU B 1 317 ? 16.938 -4.359 -2.627 1 94.75 317 LEU B O 1
ATOM 4900 N N . PRO B 1 318 ? 18.516 -2.838 -3.271 1 91.38 318 PRO B N 1
ATOM 4901 C CA . PRO B 1 318 ? 18.109 -3.041 -4.668 1 91.38 318 PRO B CA 1
ATOM 4902 C C . PRO B 1 318 ? 18.297 -4.484 -5.125 1 91.38 318 PRO B C 1
ATOM 4904 O O . PRO B 1 318 ? 19.25 -5.152 -4.723 1 91.38 318 PRO B O 1
ATOM 4907 N N . PRO B 1 319 ? 17.359 -4.953 -5.973 1 92.06 319 PRO B N 1
ATOM 4908 C CA . PRO B 1 319 ? 17.375 -6.371 -6.344 1 92.06 319 PRO B CA 1
ATOM 4909 C C . PRO B 1 319 ? 18.719 -6.809 -6.934 1 92.06 319 PRO B C 1
ATOM 4911 O O . PRO B 1 319 ? 19.234 -7.879 -6.594 1 92.06 319 PRO B O 1
ATOM 4914 N N . ASP B 1 320 ? 19.328 -6.051 -7.754 1 89.25 320 ASP B N 1
ATOM 4915 C CA . ASP B 1 320 ? 20.594 -6.414 -8.383 1 89.25 320 ASP B CA 1
ATOM 4916 C C . ASP B 1 320 ? 21.719 -6.523 -7.352 1 89.25 320 ASP B C 1
ATOM 4918 O O . ASP B 1 320 ? 22.562 -7.406 -7.441 1 89.25 320 ASP B O 1
ATOM 4922 N N . THR B 1 321 ? 21.672 -5.609 -6.344 1 90.56 321 THR B N 1
ATOM 4923 C CA . THR B 1 321 ? 22.656 -5.648 -5.262 1 90.56 321 THR B CA 1
ATOM 4924 C C . THR B 1 321 ? 22.438 -6.879 -4.383 1 90.56 321 THR B C 1
ATOM 4926 O O . THR B 1 321 ? 23.406 -7.527 -3.969 1 90.56 321 THR B O 1
ATOM 4929 N N . ALA B 1 322 ? 21.203 -7.191 -4.164 1 94 322 ALA B N 1
ATOM 4930 C CA . ALA B 1 322 ? 20.844 -8.32 -3.305 1 94 322 ALA B CA 1
ATOM 4931 C C . ALA B 1 322 ? 21.25 -9.641 -3.943 1 94 322 ALA B C 1
ATOM 4933 O O . ALA B 1 322 ? 21.453 -10.641 -3.244 1 94 322 ALA B O 1
ATOM 4934 N N . ASP B 1 323 ? 21.359 -9.664 -5.273 1 92.38 323 ASP B N 1
ATOM 4935 C CA . ASP B 1 323 ? 21.688 -10.883 -5.992 1 92.38 323 ASP B CA 1
ATOM 4936 C C . ASP B 1 323 ? 23.078 -11.391 -5.602 1 92.38 323 ASP B C 1
ATOM 4938 O O . ASP B 1 323 ? 23.359 -12.578 -5.719 1 92.38 323 ASP B O 1
ATOM 4942 N N . ALA B 1 324 ? 23.906 -10.484 -5.109 1 92.38 324 ALA B N 1
ATOM 4943 C CA . ALA B 1 324 ? 25.25 -10.844 -4.699 1 92.38 324 ALA B CA 1
ATOM 4944 C C . ALA B 1 324 ? 25.234 -11.609 -3.377 1 92.38 324 ALA B C 1
ATOM 4946 O O . ALA B 1 324 ? 26.25 -12.211 -2.99 1 92.38 324 ALA B O 1
ATOM 4947 N N . PHE B 1 325 ? 24.109 -11.602 -2.686 1 94.94 325 PHE B N 1
ATOM 4948 C CA . PHE B 1 325 ? 23.969 -12.281 -1.402 1 94.94 325 PHE B CA 1
ATOM 4949 C C . PHE B 1 325 ? 23.344 -13.656 -1.585 1 94.94 325 PHE B C 1
ATOM 4951 O O . PHE B 1 325 ? 22.109 -13.781 -1.694 1 94.94 325 PHE B O 1
ATOM 4958 N N . ALA B 1 326 ? 24.109 -14.672 -1.597 1 92.62 326 ALA B N 1
ATOM 4959 C CA . ALA B 1 326 ? 23.609 -16.031 -1.792 1 92.62 326 ALA B CA 1
ATOM 4960 C C . ALA B 1 326 ? 22.953 -16.562 -0.519 1 92.62 326 ALA B C 1
ATOM 4962 O O . ALA B 1 326 ? 23.469 -16.344 0.584 1 92.62 326 ALA B O 1
ATOM 4963 N N . PRO B 1 327 ? 21.859 -17.234 -0.686 1 91.25 327 PRO B N 1
ATOM 4964 C CA . PRO B 1 327 ? 21.281 -17.859 0.503 1 91.25 327 PRO B CA 1
ATOM 4965 C C . PRO B 1 327 ? 22.25 -18.781 1.229 1 91.25 327 PRO B C 1
ATOM 4967 O O . PRO B 1 327 ? 22.891 -19.625 0.595 1 91.25 327 PRO B O 1
ATOM 4970 N N . GLY B 1 328 ? 22.312 -18.641 2.482 1 94.31 328 GLY B N 1
ATOM 4971 C CA . GLY B 1 328 ? 23.219 -19.438 3.285 1 94.31 328 GLY B CA 1
ATOM 4972 C C . GLY B 1 328 ? 24.656 -18.953 3.236 1 94.31 328 GLY B C 1
ATOM 4973 O O . GLY B 1 328 ? 25.5 -19.422 3.998 1 94.31 328 GLY B O 1
ATOM 4974 N N . GLY B 1 329 ? 24.938 -18 2.441 1 94.88 329 GLY B N 1
ATOM 4975 C CA . GLY B 1 329 ? 26.297 -17.516 2.242 1 94.88 329 GLY B CA 1
ATOM 4976 C C . GLY B 1 329 ? 26.703 -16.469 3.254 1 94.88 329 GLY B C 1
ATOM 4977 O O . GLY B 1 329 ? 25.859 -15.867 3.92 1 94.88 329 GLY B O 1
ATOM 4978 N N . ALA B 1 330 ? 28.047 -16.344 3.334 1 96.62 330 ALA B N 1
ATOM 4979 C CA . ALA B 1 330 ? 28.609 -15.273 4.16 1 96.62 330 ALA B CA 1
ATOM 4980 C C . ALA B 1 330 ? 28.719 -13.969 3.381 1 96.62 330 ALA B C 1
ATOM 4982 O O . ALA B 1 330 ? 28.922 -13.977 2.166 1 96.62 330 ALA B O 1
ATOM 4983 N N . ALA B 1 331 ? 28.484 -12.867 4.148 1 97 331 ALA B N 1
ATOM 4984 C CA . ALA B 1 331 ? 28.594 -11.539 3.547 1 97 331 ALA B CA 1
ATOM 4985 C C . ALA B 1 331 ? 28.969 -10.492 4.594 1 97 331 ALA B C 1
ATOM 4987 O O . ALA B 1 331 ? 29.094 -10.805 5.777 1 97 331 ALA B O 1
ATOM 4988 N N . GLU B 1 332 ? 29.281 -9.352 4.102 1 97.44 332 GLU B N 1
ATOM 4989 C CA . GLU B 1 332 ? 29.547 -8.203 4.961 1 97.44 332 GLU B CA 1
ATOM 4990 C C . GLU B 1 332 ? 28.578 -7.059 4.656 1 97.44 332 GLU B C 1
ATOM 4992 O O . GLU B 1 332 ? 28.25 -6.812 3.494 1 97.44 332 GLU B O 1
ATOM 4997 N N . VAL B 1 333 ? 28.109 -6.492 5.719 1 97.81 333 VAL B N 1
ATOM 4998 C CA . VAL B 1 333 ? 27.312 -5.277 5.598 1 97.81 333 VAL B CA 1
ATOM 4999 C C . VAL B 1 333 ? 27.828 -4.219 6.57 1 97.81 333 VAL B C 1
ATOM 5001 O O . VAL B 1 333 ? 28.562 -4.535 7.5 1 97.81 333 VAL B O 1
ATOM 5004 N N . HIS B 1 334 ? 27.516 -3.037 6.348 1 97.88 334 HIS B N 1
ATOM 5005 C CA . HIS B 1 334 ? 27.844 -2.014 7.336 1 97.88 334 HIS B CA 1
ATOM 5006 C C . HIS B 1 334 ? 26.641 -1.143 7.648 1 97.88 334 HIS B C 1
ATOM 5008 O O . HIS B 1 334 ? 25.719 -1.039 6.832 1 97.88 334 HIS B O 1
ATOM 5014 N N . LEU B 1 335 ? 26.578 -0.621 8.844 1 97.69 335 LEU B N 1
ATOM 5015 C CA . LEU B 1 335 ? 25.547 0.249 9.367 1 97.69 335 LEU B CA 1
ATOM 5016 C C . LEU B 1 335 ? 26.031 1.691 9.461 1 97.69 335 LEU B C 1
ATOM 5018 O O . LEU B 1 335 ? 26.734 2.057 10.406 1 97.69 335 LEU B O 1
ATOM 5022 N N . PRO B 1 336 ? 25.609 2.523 8.492 1 95.88 336 PRO B N 1
ATOM 5023 C CA . PRO B 1 336 ? 26.062 3.912 8.57 1 95.88 336 PRO B CA 1
ATOM 5024 C C . PRO B 1 336 ? 25.734 4.566 9.906 1 95.88 336 PRO B C 1
ATOM 5026 O O . PRO B 1 336 ? 24.594 4.484 10.367 1 95.88 336 PRO B O 1
ATOM 5029 N N . ARG B 1 337 ? 26.672 5.277 10.438 1 94.69 337 ARG B N 1
ATOM 5030 C CA . ARG B 1 337 ? 26.516 5.875 11.758 1 94.69 337 ARG B CA 1
ATOM 5031 C C . ARG B 1 337 ? 25.344 6.84 11.797 1 94.69 337 ARG B C 1
ATOM 5033 O O . ARG B 1 337 ? 24.594 6.898 12.781 1 94.69 337 ARG B O 1
ATOM 5040 N N . CYS B 1 338 ? 25.109 7.562 10.727 1 92.12 338 CYS B N 1
ATOM 5041 C CA . CYS B 1 338 ? 24.078 8.594 10.68 1 92.12 338 CYS B CA 1
ATOM 5042 C C . CYS B 1 338 ? 22.688 7.973 10.688 1 92.12 338 CYS B C 1
ATOM 5044 O O . CYS B 1 338 ? 21.703 8.648 10.977 1 92.12 338 CYS B O 1
ATOM 5046 N N . ALA B 1 339 ? 22.609 6.691 10.391 1 94.38 339 ALA B N 1
ATOM 5047 C CA . ALA B 1 339 ? 21.312 6.027 10.289 1 94.38 339 ALA B CA 1
ATOM 5048 C C . ALA B 1 339 ? 20.969 5.289 11.578 1 94.38 339 ALA B C 1
ATOM 5050 O O . ALA B 1 339 ? 19.875 4.738 11.711 1 94.38 339 ALA B O 1
ATOM 5051 N N . LEU B 1 340 ? 21.906 5.242 12.5 1 96.56 340 LEU B N 1
ATOM 5052 C CA . LEU B 1 340 ? 21.672 4.586 13.781 1 96.56 340 LEU B CA 1
ATOM 5053 C C . LEU B 1 340 ? 20.875 5.492 14.719 1 96.56 340 LEU B C 1
ATOM 5055 O O . LEU B 1 340 ? 21.094 6.703 14.75 1 96.56 340 LEU B O 1
ATOM 5059 N N . TRP B 1 341 ? 19.922 4.945 15.398 1 95.62 341 TRP B N 1
ATOM 5060 C CA . TRP B 1 341 ? 19.109 5.656 16.375 1 95.62 341 TRP B CA 1
ATOM 5061 C C . TRP B 1 341 ? 18.922 4.82 17.641 1 95.62 341 TRP B C 1
ATOM 5063 O O . TRP B 1 341 ? 18.703 3.611 17.562 1 95.62 341 TRP B O 1
ATOM 5073 N N . VAL B 1 342 ? 19.094 5.414 18.781 1 96.5 342 VAL B N 1
ATOM 5074 C CA . VAL B 1 342 ? 18.938 4.703 20.047 1 96.5 342 VAL B CA 1
ATOM 5075 C C . VAL B 1 342 ? 17.656 5.168 20.734 1 96.5 342 VAL B C 1
ATOM 5077 O O . VAL B 1 342 ? 17.516 6.348 21.078 1 96.5 342 VAL B O 1
ATOM 5080 N N . LEU B 1 343 ? 16.781 4.273 20.859 1 95.12 343 LEU B N 1
ATOM 5081 C CA . LEU B 1 343 ? 15.523 4.527 21.562 1 95.12 343 LEU B CA 1
ATOM 5082 C C . LEU B 1 343 ? 15.695 4.324 23.078 1 95.12 343 LEU B C 1
ATOM 5084 O O . LEU B 1 343 ? 16.453 3.459 23.5 1 95.12 343 LEU B O 1
ATOM 5088 N N . PRO B 1 344 ? 15 5.129 23.828 1 89.5 344 PRO B N 1
ATOM 5089 C CA . PRO B 1 344 ? 15.023 4.891 25.266 1 89.5 344 PRO B CA 1
ATOM 5090 C C . PRO B 1 344 ? 14.438 3.537 25.656 1 89.5 344 PRO B C 1
ATOM 5092 O O . PRO B 1 344 ? 13.633 2.975 24.906 1 89.5 344 PRO B O 1
ATOM 5095 N N . PRO B 1 345 ? 15.031 3.02 26.672 1 78.94 345 PRO B N 1
ATOM 5096 C CA . PRO B 1 345 ? 14.461 1.744 27.109 1 78.94 345 PRO B CA 1
ATOM 5097 C C . PRO B 1 345 ? 12.961 1.835 27.406 1 78.94 345 PRO B C 1
ATOM 5099 O O . PRO B 1 345 ? 12.469 2.898 27.781 1 78.94 345 PRO B O 1
ATOM 5102 N N . ALA B 1 346 ? 12.242 0.837 27.047 1 65.44 346 ALA B N 1
ATOM 5103 C CA . ALA B 1 346 ? 10.812 0.792 27.312 1 65.44 346 ALA B CA 1
ATOM 5104 C C . ALA B 1 346 ? 10.531 0.968 28.812 1 65.44 346 ALA B C 1
ATOM 5106 O O . ALA B 1 346 ? 11.305 0.51 29.656 1 65.44 346 ALA B O 1
#

Sequence (692 aa):
MTRVTLDALTAVYPGAAAPAVDGLTLEVAEGELVALLGPSGCGKTTALKMVAGLLAPTSGDVAFGGRSVLEVPPERRGAVLVMQGGLLFPYMSVADNVGFGLRMRGRPRDEIRRRAADMLERVRLPGLADRRPAELSGGQQQRVALARALVVGPKVLLLDEPLSSLDAHLRGEMRDLIRELQQELGITTIMVTHDQEEAAILADRVALILQGRLQQVDAPRAMYDRPATEAAARFFGGRNFVPGTAEGGRFLSALGPLVLPEGARDGPGLLTIRPEAIRPGAGPENTLAVRVTGRAFLGTATRLTLAAGDVTLEAVLPPDTADAFAPGGAAEVHLPRCALWVLPPAMTRVTLDALTAVYPGAAAPAVDGLTLEVAEGELVALLGPSGCGKTTALKMVAGLLAPTSGDVAFGGRSVLEVPPERRGAVLVMQGGLLFPYMSVADNVGFGLRMRGRPRDEIRRRAADMLERVRLPGLADRRPAELSGGQQQRVALARALVVGPKVLLLDEPLSSLDAHLRGEMRDLIRELQQELGITTIMVTHDQEEAAILADRVALILQGRLQQVDAPRAMYDRPATEAAARFFGGRNFVPGTAEGGRFLSALGPLVLPEGARDGPGLLTIRPEAIRPGAGPENTLAVRVTGRAFLGTATRLTLAAGDVTLEAVLPPDTADAFAPGGAAEVHLPRCALWVLPPA

Radius of gyration: 26.8 Å; Cα contacts (8 Å, |Δi|>4): 1617; chains: 2; bounding box: 63×69×63 Å

pLDDT: mean 93.5, std 5.11, range [65.44, 98.44]